Protein 2YWV (pdb70)

Sequence (474 aa):
MPTKQQLLYEGKAKKIYATDEPDVLWVEYKDSATAFNGEKKATIAGKGRLNNEISSLLFLKLREAGIANHFIEKLSPTEQLVRRVTIIPLEVVVRNVVAGSLAKRIGLEEGTPLEAPLVEFYYKNDDLGDPLLLEDHIFILKLASREEVAALKQAALAVNDVLRLHFAERNVRLIDFKLEFGRTADGAILLADEISPDTCRLWDAKTNEKLDKDVFRRDLGSLTDAYEVILQRLGGEMPTKQQLLYEGKAKKIYATDEPDVLWVEYKDSATAFNGEKKATIAGKGRLNNEISSLLFLKLREAGIANHFIEKLSPTEQLVRRVTIIPLEVVVRNVVAGSLAKRIGLEEGTPLEAPLVEFYYKNDDLGDPLLLEDHIFILKLASREEVAALKQAALAVNDVLRLHFAERNVRLIDFKLEFGRTADGAILLADEISPDTCRLWDAKTNEKLDKDVFRRDLGSLTDAYEVILQRLGGE

Organism: Geobacillus kaustophilus (strain HTA426) (NCBI:txid235909)

Structure (mmCIF, N/CA/C/O backbone):
data_2YWV
#
_entry.id   2YWV
#
_cell.length_a   49.890
_cell.length_b   56.397
_cell.length_c   56.410
_cell.angle_alpha   76.39
_cell.angle_beta   64.36
_cell.angle_gamma   64.35
#
_symmetry.space_group_name_H-M   'P 1'
#
loop_
_entity.id
_entity.type
_entity.pdbx_description
1 polymer 'Phosphoribosylaminoimidazole succinocarboxamide synthetase'
2 non-polymer 'SULFATE ION'
3 non-polymer 'MAGNESIUM ION'
4 non-polymer "ADENOSINE-5'-DIPHOSPHATE"
5 water water
#
loop_
_atom_site.group_PDB
_atom_site.id
_atom_site.type_symbol
_atom_site.label_atom_id
_atom_site.label_alt_id
_atom_site.label_comp_id
_atom_site.label_asym_id
_atom_site.label_entity_id
_atom_site.label_seq_id
_atom_site.pdbx_PDB_ins_code
_atom_site.Cartn_x
_atom_site.Cartn_y
_atom_site.Cartn_z
_atom_site.occupancy
_atom_site.B_iso_or_equiv
_atom_site.auth_seq_id
_atom_site.auth_comp_id
_atom_site.auth_asym_id
_atom_site.auth_atom_id
_atom_site.pdbx_PDB_model_num
ATOM 1 N N . MET A 1 3 ? 21.142 -7.762 -10.219 1.00 48.28 1 MET A N 1
ATOM 2 C CA . MET A 1 3 ? 22.578 -7.653 -9.987 1.00 47.77 1 MET A CA 1
ATOM 3 C C . MET A 1 3 ? 22.872 -6.727 -8.811 1.00 46.51 1 MET A C 1
ATOM 4 O O . MET A 1 3 ? 23.949 -6.956 -8.239 1.00 45.43 1 MET A O 1
ATOM 9 N N . PRO A 1 4 ? 22.161 -6.097 -7.881 1.00 45.37 2 PRO A N 1
ATOM 10 C CA . PRO A 1 4 ? 22.651 -5.948 -6.508 1.00 43.91 2 PRO A CA 1
ATOM 11 C C . PRO A 1 4 ? 22.606 -7.245 -5.700 1.00 41.40 2 PRO A C 1
ATOM 12 O O . PRO A 1 4 ? 21.910 -8.193 -6.058 1.00 42.02 2 PRO A O 1
ATOM 16 N N . THR A 1 5 ? 23.265 -6.686 -4.734 1.00 38.77 3 THR A N 1
ATOM 17 C CA . THR A 1 5 ? 23.315 -7.844 -3.851 1.00 36.18 3 THR A CA 1
ATOM 18 C C . THR A 1 5 ? 22.835 -7.397 -2.476 1.00 34.68 3 THR A C 1
ATOM 19 O O . THR A 1 5 ? 23.150 -6.293 -2.033 1.00 33.68 3 THR A O 1
ATOM 23 N N . LYS A 1 6 ? 22.073 -8.250 -1.800 1.00 33.41 4 LYS A N 1
ATOM 24 C CA . LYS A 1 6 ? 21.562 -7.901 -0.484 1.00 31.85 4 LYS A CA 1
ATOM 25 C C . LYS A 1 6 ? 22.702 -7.731 0.505 1.00 32.45 4 LYS A C 1
ATOM 26 O O . LYS A 1 6 ? 23.579 -8.592 0.618 1.00 31.80 4 LYS A O 1
ATOM 32 N N . GLN A 1 7 ? 22.690 -6.609 1.214 1.00 31.86 5 GLN A N 1
ATOM 33 C CA . GLN A 1 7 ? 23.714 -6.323 2.204 1.00 32.28 5 GLN A CA 1
ATOM 34 C C . GLN A 1 7 ? 23.110 -6.305 3.601 1.00 31.83 5 GLN A C 1
ATOM 35 O O . GLN A 1 7 ? 22.207 -7.086 3.895 1.00 32.44 5 GLN A O 1
ATOM 41 N N . GLN A 1 8 ? 23.597 -5.412 4.455 1.00 31.43 6 GLN A N 1
ATOM 42 C CA . GLN A 1 8 ? 23.117 -5.332 5.830 1.00 31.49 6 GLN A CA 1
ATOM 43 C C . GLN A 1 8 ? 21.700 -4.795 5.990 1.00 30.50 6 GLN A C 1
ATOM 44 O O . GLN A 1 8 ? 21.226 -3.986 5.190 1.00 30.51 6 GLN A O 1
ATOM 50 N N . LEU A 1 9 ? 21.033 -5.261 7.043 1.00 28.76 7 LEU A N 1
ATOM 51 C CA . LEU A 1 9 ? 19.678 -4.833 7.357 1.00 28.22 7 LEU A CA 1
ATOM 52 C C . LEU A 1 9 ? 19.737 -3.398 7.868 1.00 27.66 7 LEU A C 1
ATOM 53 O O . LEU A 1 9 ? 20.567 -3.067 8.714 1.00 27.89 7 LEU A O 1
ATOM 58 N N . LEU A 1 10 ? 18.854 -2.549 7.356 1.00 27.05 8 LEU A N 1
ATOM 59 C CA . LEU A 1 10 ? 18.824 -1.151 7.761 1.00 25.97 8 LEU A CA 1
ATOM 60 C C . LEU A 1 10 ? 17.637 -0.842 8.658 1.00 26.03 8 LEU A C 1
ATOM 61 O O . LEU A 1 10 ? 17.737 -0.034 9.578 1.00 24.66 8 LEU A O 1
ATOM 66 N N . TYR A 1 11 ? 16.514 -1.502 8.395 1.00 24.60 9 TYR A N 1
ATOM 67 C CA . TYR A 1 11 ? 15.305 -1.250 9.162 1.00 24.34 9 TYR A CA 1
ATOM 68 C C . TYR A 1 11 ? 14.292 -2.377 9.018 1.00 24.19 9 TYR A C 1
ATOM 69 O O . TYR A 1 11 ? 14.140 -2.954 7.943 1.00 23.99 9 TYR A O 1
ATOM 78 N N . GLU A 1 12 ? 13.601 -2.689 10.107 1.00 24.27 10 GLU A N 1
ATOM 79 C CA . GLU A 1 12 ? 12.571 -3.715 10.073 1.00 24.18 10 GLU A CA 1
ATOM 80 C C . GLU A 1 12 ? 11.280 -3.137 10.626 1.00 22.67 10 GLU A C 1
ATOM 81 O O . GLU A 1 12 ? 11.204 -2.762 11.800 1.00 22.79 10 GLU A O 1
ATOM 87 N N . GLY A 1 13 ? 10.268 -3.055 9.770 1.00 21.10 11 GLY A N 1
ATOM 88 C CA . GLY A 1 13 ? 8.992 -2.517 10.194 1.00 19.25 11 GLY A CA 1
ATOM 89 C C . GLY A 1 13 ? 8.005 -3.598 10.575 1.00 18.80 11 GLY A C 1
ATOM 90 O O . GLY A 1 13 ? 8.380 -4.748 10.805 1.00 19.20 11 GLY A O 1
ATOM 91 N N . LYS A 1 14 ? 6.732 -3.225 10.629 1.00 17.54 12 LYS A N 1
ATOM 92 C CA . LYS A 1 14 ? 5.671 -4.153 10.986 1.00 18.35 12 LYS A CA 1
ATOM 93 C C . LYS A 1 14 ? 5.414 -5.198 9.907 1.00 17.90 12 LYS A C 1
ATOM 94 O O . LYS A 1 14 ? 4.980 -6.312 10.208 1.00 17.31 12 LYS A O 1
ATOM 100 N N . ALA A 1 15 ? 5.688 -4.848 8.654 1.00 15.50 13 ALA A N 1
ATOM 101 C CA . ALA A 1 15 ? 5.425 -5.767 7.555 1.00 15.03 13 ALA A CA 1
ATOM 102 C C . ALA A 1 15 ? 6.588 -6.141 6.642 1.00 15.24 13 ALA A C 1
ATOM 103 O O . ALA A 1 15 ? 6.534 -7.177 5.980 1.00 14.52 13 ALA A O 1
ATOM 105 N N . LYS A 1 16 ? 7.627 -5.313 6.597 1.00 13.45 14 LYS A N 1
ATOM 106 C CA . LYS A 1 16 ? 8.764 -5.590 5.721 1.00 15.66 14 LYS A CA 1
ATOM 107 C C . LYS A 1 16 ? 10.117 -5.314 6.355 1.00 15.18 14 LYS A C 1
ATOM 108 O O . LYS A 1 16 ? 10.227 -4.590 7.341 1.00 15.72 14 LYS A O 1
ATOM 114 N N . LYS A 1 17 ? 11.149 -5.910 5.770 1.00 17.15 15 LYS A N 1
ATOM 115 C CA . LYS A 1 17 ? 12.516 -5.715 6.226 1.00 18.86 15 LYS A CA 1
ATOM 116 C C . LYS A 1 17 ? 13.224 -4.945 5.117 1.00 19.08 15 LYS A C 1
ATOM 117 O O . LYS A 1 17 ? 13.112 -5.294 3.937 1.00 19.22 15 LYS A O 1
ATOM 123 N N . ILE A 1 18 ? 13.933 -3.887 5.495 1.00 19.23 16 ILE A N 1
ATOM 124 C CA . ILE A 1 18 ? 14.641 -3.061 4.530 1.00 20.91 16 ILE A CA 1
ATOM 125 C C . ILE A 1 18 ? 16.146 -3.277 4.631 1.00 21.15 16 ILE A C 1
ATOM 126 O O . ILE A 1 18 ? 16.760 -2.969 5.655 1.00 21.84 16 ILE A O 1
ATOM 131 N N . TYR A 1 19 ? 16.724 -3.811 3.560 1.00 22.56 17 TYR A N 1
ATOM 132 C CA . TYR A 1 19 ? 18.157 -4.085 3.486 1.00 24.41 17 TYR A CA 1
ATOM 133 C C . TYR A 1 19 ? 18.838 -3.133 2.517 1.00 24.76 17 TYR A C 1
ATOM 134 O O . TYR A 1 19 ? 18.237 -2.682 1.546 1.00 24.13 17 TYR A O 1
ATOM 143 N N . ALA A 1 20 ? 20.101 -2.834 2.784 1.00 26.45 18 ALA A N 1
ATOM 144 C CA . ALA A 1 20 ? 20.869 -1.981 1.896 1.00 26.24 18 ALA A CA 1
ATOM 145 C C . ALA A 1 20 ? 21.448 -2.951 0.874 1.00 25.98 18 ALA A C 1
ATOM 146 O O . ALA A 1 20 ? 21.418 -4.164 1.085 1.00 26.39 18 ALA A O 1
ATOM 148 N N . THR A 1 21 ? 21.948 -2.430 -0.240 1.00 25.50 19 THR A N 1
ATOM 149 C CA . THR A 1 21 ? 22.550 -3.274 -1.263 1.00 25.63 19 THR A CA 1
ATOM 150 C C . THR A 1 21 ? 23.948 -2.735 -1.528 1.00 26.37 19 THR A C 1
ATOM 151 O O . THR A 1 21 ? 24.425 -1.867 -0.797 1.00 26.80 19 THR A O 1
ATOM 155 N N . ASP A 1 22 ? 24.601 -3.244 -2.567 1.00 29.48 20 ASP A N 1
ATOM 156 C CA . ASP A 1 22 ? 25.944 -2.787 -2.912 1.00 32.24 20 ASP A CA 1
ATOM 157 C C . ASP A 1 22 ? 25.861 -1.421 -3.584 1.00 32.76 20 ASP A C 1
ATOM 158 O O . ASP A 1 22 ? 26.870 -0.744 -3.757 1.00 33.05 20 ASP A O 1
ATOM 163 N N . GLU A 1 23 ? 24.649 -1.028 -3.965 1.00 33.00 21 GLU A N 1
ATOM 164 C CA . GLU A 1 23 ? 24.420 0.264 -4.597 1.00 33.87 21 GLU A CA 1
ATOM 165 C C . GLU A 1 23 ? 23.789 1.186 -3.556 1.00 33.76 21 GLU A C 1
ATOM 166 O O . GLU A 1 23 ? 22.723 0.893 -3.016 1.00 32.99 21 GLU A O 1
ATOM 172 N N . PRO A 1 24 ? 24.446 2.320 -3.264 1.00 32.71 22 PRO A N 1
ATOM 173 C CA . PRO A 1 24 ? 23.974 3.300 -2.280 1.00 31.87 22 PRO A CA 1
ATOM 174 C C . PRO A 1 24 ? 22.536 3.796 -2.427 1.00 30.27 22 PRO A C 1
ATOM 175 O O . PRO A 1 24 ? 21.843 3.997 -1.430 1.00 30.87 22 PRO A O 1
ATOM 179 N N . ASP A 1 25 ? 22.081 3.988 -3.657 1.00 28.43 23 ASP A N 1
ATOM 180 C CA . ASP A 1 25 ? 20.700 4.454 -3.736 1.00 27.81 23 ASP A CA 1
ATOM 181 C C . ASP A 1 25 ? 19.697 3.389 -4.157 1.00 24.92 23 ASP A C 1
ATOM 182 O O . ASP A 1 25 ? 18.601 3.682 -4.627 1.00 23.09 23 ASP A O 1
ATOM 187 N N . VAL A 1 26 ? 20.043 2.140 -3.865 1.00 22.88 24 VAL A N 1
ATOM 188 C CA . VAL A 1 26 ? 19.128 1.029 -4.108 1.00 21.50 24 VAL A CA 1
ATOM 189 C C . VAL A 1 26 ? 18.898 0.208 -2.845 1.00 21.54 24 VAL A C 1
ATOM 190 O O . VAL A 1 26 ? 19.848 -0.147 -2.149 1.00 21.62 24 VAL A O 1
ATOM 194 N N . LEU A 1 27 ? 17.633 -0.092 -2.553 1.00 19.92 25 LEU A N 1
ATOM 195 C CA . LEU A 1 27 ? 17.285 -0.874 -1.371 1.00 18.72 25 LEU A CA 1
ATOM 196 C C . LEU A 1 27 ? 16.672 -2.222 -1.731 1.00 18.64 25 LEU A C 1
ATOM 197 O O . LEU A 1 27 ? 16.084 -2.386 -2.803 1.00 19.49 25 LEU A O 1
ATOM 202 N N . TRP A 1 28 ? 16.821 -3.177 -0.818 1.00 18.80 26 TRP A N 1
ATOM 203 C CA . TRP A 1 28 ? 16.313 -4.541 -0.978 1.00 18.92 26 TRP A CA 1
ATOM 204 C C . TRP A 1 28 ? 15.166 -4.710 0.021 1.00 18.17 26 TRP A C 1
ATOM 205 O O . TRP A 1 28 ? 15.382 -4.685 1.232 1.00 19.42 26 TRP A O 1
ATOM 216 N N . VAL A 1 29 ? 13.948 -4.868 -0.491 1.00 17.08 27 VAL A N 1
ATOM 217 C CA . VAL A 1 29 ? 12.765 -5.013 0.357 1.00 15.81 27 VAL A CA 1
ATOM 218 C C . VAL A 1 29 ? 12.271 -6.452 0.463 1.00 15.65 27 VAL A C 1
ATOM 219 O O . VAL A 1 29 ? 12.017 -7.107 -0.545 1.00 15.60 27 VAL A O 1
ATOM 223 N N . GLU A 1 30 ? 12.122 -6.929 1.693 1.00 16.21 28 GLU A N 1
ATOM 224 C CA . GLU A 1 30 ? 11.639 -8.284 1.936 1.00 16.91 28 GLU A CA 1
ATOM 225 C C . GLU A 1 30 ? 10.296 -8.233 2.658 1.00 15.59 28 GLU A C 1
ATOM 226 O O . GLU A 1 30 ? 10.206 -7.703 3.764 1.00 16.63 28 GLU A O 1
ATOM 232 N N . TYR A 1 31 ? 9.255 -8.776 2.033 1.00 14.88 29 TYR A N 1
ATOM 233 C CA . TYR A 1 31 ? 7.936 -8.791 2.653 1.00 14.91 29 TYR A CA 1
ATOM 234 C C . TYR A 1 31 ? 7.798 -9.968 3.611 1.00 15.77 29 TYR A C 1
ATOM 235 O O . TYR A 1 31 ? 8.039 -11.116 3.236 1.00 16.28 29 TYR A O 1
ATOM 244 N N . LYS A 1 32 ? 7.396 -9.673 4.842 1.00 17.04 30 LYS A N 1
ATOM 245 C CA . LYS A 1 32 ? 7.232 -10.695 5.870 1.00 16.75 30 LYS A CA 1
ATOM 246 C C . LYS A 1 32 ? 5.836 -11.308 5.851 1.00 18.72 30 LYS A C 1
ATOM 247 O O . LYS A 1 32 ? 4.903 -10.739 5.281 1.00 17.07 30 LYS A O 1
ATOM 253 N N . ASP A 1 33 ? 5.699 -12.476 6.472 1.00 20.00 31 ASP A N 1
ATOM 254 C CA . ASP A 1 33 ? 4.405 -13.145 6.554 1.00 22.70 31 ASP A CA 1
ATOM 255 C C . ASP A 1 33 ? 3.790 -12.772 7.886 1.00 23.27 31 ASP A C 1
ATOM 256 O O . ASP A 1 33 ? 3.403 -13.634 8.674 1.00 24.94 31 ASP A O 1
ATOM 261 N N . SER A 1 34 ? 3.720 -11.470 8.132 1.00 24.21 32 SER A N 1
ATOM 262 C CA . SER A 1 34 ? 3.169 -10.947 9.370 1.00 24.89 32 SER A CA 1
ATOM 263 C C . SER A 1 34 ? 1.971 -10.073 9.040 1.00 23.66 32 SER A C 1
ATOM 264 O O . SER A 1 34 ? 1.935 -9.433 7.993 1.00 23.54 32 SER A O 1
ATOM 267 N N . ALA A 1 35 ? 0.984 -10.073 9.926 1.00 23.18 33 ALA A N 1
ATOM 268 C CA . ALA A 1 35 ? -0.200 -9.251 9.745 1.00 22.34 33 ALA A CA 1
ATOM 269 C C . ALA A 1 35 ? -0.421 -8.502 11.047 1.00 21.61 33 ALA A C 1
ATOM 270 O O . ALA A 1 35 ? -0.194 -9.046 12.129 1.00 20.45 33 ALA A O 1
ATOM 272 N N . THR A 1 36 ? -0.833 -7.243 10.944 1.00 21.73 34 THR A N 1
ATOM 273 C CA . THR A 1 36 ? -1.100 -6.437 12.126 1.00 21.93 34 THR A CA 1
ATOM 274 C C . THR A 1 36 ? -2.350 -5.613 11.859 1.00 22.12 34 THR A C 1
ATOM 275 O O . THR A 1 36 ? -2.690 -5.343 10.705 1.00 21.11 34 THR A O 1
ATOM 279 N N . ALA A 1 37 ? -3.030 -5.223 12.930 1.00 21.39 35 ALA A N 1
ATOM 280 C CA . ALA A 1 37 ? -4.239 -4.426 12.819 1.00 22.75 35 ALA A CA 1
ATOM 281 C C . ALA A 1 37 ? -4.504 -3.693 14.125 1.00 24.13 35 ALA A C 1
ATOM 282 O O . ALA A 1 37 ? -3.952 -4.045 15.173 1.00 23.63 35 ALA A O 1
ATOM 284 N N . PHE A 1 38 ? -5.343 -2.665 14.049 1.00 26.06 36 PHE A N 1
ATOM 285 C CA . PHE A 1 38 ? -5.718 -1.882 15.219 1.00 28.54 36 PHE A CA 1
ATOM 286 C C . PHE A 1 38 ? -4.504 -1.333 15.962 1.00 30.47 36 PHE A C 1
ATOM 287 O O . PHE A 1 38 ? -4.336 -1.556 17.163 1.00 30.34 36 PHE A O 1
ATOM 295 N N . ASN A 1 39 ? -3.661 -0.613 15.231 1.00 33.02 37 ASN A N 1
ATOM 296 C CA . ASN A 1 39 ? -2.460 -0.016 15.796 1.00 35.80 37 ASN A CA 1
ATOM 297 C C . ASN A 1 39 ? -1.577 -1.065 16.470 1.00 36.08 37 ASN A C 1
ATOM 298 O O . ASN A 1 39 ? -1.003 -0.816 17.530 1.00 36.68 37 ASN A O 1
ATOM 303 N N . GLY A 1 40 ? -1.483 -2.239 15.853 1.00 35.99 38 GLY A N 1
ATOM 304 C CA . GLY A 1 40 ? -0.652 -3.302 16.394 1.00 35.29 38 GLY A CA 1
ATOM 305 C C . GLY A 1 40 ? -1.259 -4.125 17.514 1.00 35.09 38 GLY A C 1
ATOM 306 O O . GLY A 1 40 ? -0.615 -5.033 18.036 1.00 36.30 38 GLY A O 1
ATOM 307 N N . GLU A 1 41 ? -2.494 -3.818 17.889 1.00 34.47 39 GLU A N 1
ATOM 308 C CA . GLU A 1 41 ? -3.159 -4.552 18.958 1.00 34.18 39 GLU A CA 1
ATOM 309 C C . GLU A 1 41 ? -3.472 -5.987 18.537 1.00 32.59 39 GLU A C 1
ATOM 310 O O . GLU A 1 41 ? -3.513 -6.892 19.370 1.00 32.69 39 GLU A O 1
ATOM 316 N N . LYS A 1 42 ? -3.687 -6.184 17.240 1.00 28.96 40 LYS A N 1
ATOM 317 C CA . LYS A 1 42 ? -3.991 -7.501 16.692 1.00 26.56 40 LYS A CA 1
ATOM 318 C C . LYS A 1 42 ? -2.874 -7.909 15.736 1.00 25.32 40 LYS A C 1
ATOM 319 O O . LYS A 1 42 ? -2.554 -7.185 14.792 1.00 23.51 40 LYS A O 1
ATOM 325 N N . LYS A 1 43 ? -2.271 -9.068 15.992 1.00 24.06 41 LYS A N 1
ATOM 326 C CA . LYS A 1 43 ? -1.176 -9.553 15.161 1.00 24.36 41 LYS A CA 1
ATOM 327 C C . LYS A 1 43 ? -1.234 -11.060 14.958 1.00 23.63 41 LYS A C 1
ATOM 328 O O . LYS A 1 43 ? -1.848 -11.784 15.742 1.00 23.84 41 LYS A O 1
ATOM 334 N N . ALA A 1 44 ? -0.578 -11.527 13.903 1.00 22.66 42 ALA A N 1
ATOM 335 C CA . ALA A 1 44 ? -0.535 -12.951 13.599 1.00 20.94 42 ALA A CA 1
ATOM 336 C C . ALA A 1 44 ? 0.415 -13.217 12.447 1.00 21.35 42 ALA A C 1
ATOM 337 O O . ALA A 1 44 ? 0.774 -12.311 11.700 1.00 21.80 42 ALA A O 1
ATOM 339 N N . THR A 1 45 ? 0.835 -14.467 12.319 1.00 20.28 43 THR A N 1
ATOM 340 C CA . THR A 1 45 ? 1.707 -14.853 11.228 1.00 19.03 43 THR A CA 1
ATOM 341 C C . THR A 1 45 ? 0.765 -15.421 10.173 1.00 18.02 43 THR A C 1
ATOM 342 O O . THR A 1 45 ? -0.088 -16.253 10.485 1.00 18.00 43 THR A O 1
ATOM 346 N N . ILE A 1 46 ? 0.892 -14.946 8.938 1.00 16.32 44 ILE A N 1
ATOM 347 C CA . ILE A 1 46 ? 0.048 -15.425 7.848 1.00 16.47 44 ILE A CA 1
ATOM 348 C C . ILE A 1 46 ? 0.962 -15.984 6.767 1.00 16.76 44 ILE A C 1
ATOM 349 O O . ILE A 1 46 ? 1.581 -15.230 6.013 1.00 15.28 44 ILE A O 1
ATOM 354 N N . ALA A 1 47 ? 1.052 -17.308 6.700 1.00 15.97 45 ALA A N 1
ATOM 355 C CA . ALA A 1 47 ? 1.907 -17.961 5.716 1.00 16.55 45 ALA A CA 1
ATOM 356 C C . ALA A 1 47 ? 1.524 -17.599 4.288 1.00 15.31 45 ALA A C 1
ATOM 357 O O . ALA A 1 47 ? 0.363 -17.716 3.899 1.00 15.88 45 ALA A O 1
ATOM 359 N N . GLY A 1 48 ? 2.507 -17.158 3.508 1.00 15.28 46 GLY A N 1
ATOM 360 C CA . GLY A 1 48 ? 2.242 -16.806 2.125 1.00 14.32 46 GLY A CA 1
ATOM 361 C C . GLY A 1 48 ? 1.799 -15.371 1.898 1.00 15.03 46 GLY A C 1
ATOM 362 O O . GLY A 1 48 ? 1.683 -14.939 0.752 1.00 15.28 46 GLY A O 1
ATOM 363 N N . LYS A 1 49 ? 1.563 -14.625 2.974 1.00 14.50 47 LYS A N 1
ATOM 364 C CA . LYS A 1 49 ? 1.125 -13.234 2.844 1.00 15.67 47 LYS A CA 1
ATOM 365 C C . LYS A 1 49 ? 2.193 -12.344 2.222 1.00 16.58 47 LYS A C 1
ATOM 366 O O . LYS A 1 49 ? 1.889 -11.511 1.370 1.00 15.92 47 LYS A O 1
ATOM 372 N N . GLY A 1 50 ? 3.439 -12.524 2.652 1.00 15.75 48 GLY A N 1
ATOM 373 C CA . GLY A 1 50 ? 4.534 -11.719 2.135 1.00 16.27 48 GLY A CA 1
ATOM 374 C C . GLY A 1 50 ? 4.681 -11.825 0.631 1.00 15.94 48 GLY A C 1
ATOM 375 O O . GLY A 1 50 ? 4.910 -10.827 -0.058 1.00 14.36 48 GLY A O 1
ATOM 376 N N . ARG A 1 51 ? 4.555 -13.045 0.120 1.00 14.99 49 ARG A N 1
ATOM 377 C CA . ARG A 1 51 ? 4.658 -13.285 -1.313 1.00 15.78 49 ARG A CA 1
ATOM 378 C C . ARG A 1 51 ? 3.529 -12.568 -2.039 1.00 14.96 49 ARG A C 1
ATOM 379 O O . ARG A 1 51 ? 3.756 -11.837 -3.002 1.00 15.19 49 ARG A O 1
ATOM 387 N N . LEU A 1 52 ? 2.305 -12.783 -1.571 1.00 14.26 50 LEU A N 1
ATOM 388 C CA . LEU A 1 52 ? 1.154 -12.157 -2.198 1.00 13.45 50 LEU A CA 1
ATOM 389 C C . LEU A 1 52 ? 1.302 -10.638 -2.267 1.00 12.95 50 LEU A C 1
ATOM 390 O O . LEU A 1 52 ? 1.082 -10.046 -3.319 1.00 12.57 50 LEU A O 1
ATOM 395 N N . ASN A 1 53 ? 1.696 -10.006 -1.164 1.00 12.45 51 ASN A N 1
ATOM 396 C CA . ASN A 1 53 ? 1.849 -8.553 -1.177 1.00 12.32 51 ASN A CA 1
ATOM 397 C C . ASN A 1 53 ? 3.023 -8.080 -2.026 1.00 13.32 51 ASN A C 1
ATOM 398 O O . ASN A 1 53 ? 2.928 -7.051 -2.692 1.00 12.30 51 ASN A O 1
ATOM 403 N N . ASN A 1 54 ? 4.128 -8.818 -2.010 1.00 11.99 52 ASN A N 1
ATOM 404 C CA . ASN A 1 54 ? 5.276 -8.432 -2.824 1.00 13.28 52 ASN A CA 1
ATOM 405 C C . ASN A 1 54 ? 4.907 -8.503 -4.303 1.00 13.72 52 ASN A C 1
ATOM 406 O O . ASN A 1 54 ? 5.221 -7.598 -5.084 1.00 14.86 52 ASN A O 1
ATOM 411 N N . GLU A 1 55 ? 4.239 -9.585 -4.686 1.00 14.33 53 GLU A N 1
ATOM 412 C CA . GLU A 1 55 ? 3.844 -9.777 -6.072 1.00 14.67 53 GLU A CA 1
ATOM 413 C C . GLU A 1 55 ? 2.795 -8.770 -6.517 1.00 13.80 53 GLU A C 1
ATOM 414 O O . GLU A 1 55 ? 2.875 -8.237 -7.621 1.00 12.86 53 GLU A O 1
ATOM 420 N N . ILE A 1 56 ? 1.809 -8.511 -5.665 1.00 12.97 54 ILE A N 1
ATOM 421 C CA . ILE A 1 56 ? 0.766 -7.551 -6.017 1.00 12.78 54 ILE A CA 1
ATOM 422 C C . ILE A 1 56 ? 1.361 -6.148 -6.103 1.00 13.24 54 ILE A C 1
ATOM 423 O O . ILE A 1 56 ? 1.093 -5.398 -7.056 1.00 11.33 54 ILE A O 1
ATOM 428 N N . SER A 1 57 ? 2.185 -5.798 -5.121 1.00 13.27 55 SER A N 1
ATOM 429 C CA . SER A 1 57 ? 2.826 -4.490 -5.109 1.00 14.95 55 SER A CA 1
ATOM 430 C C . SER A 1 57 ? 3.643 -4.318 -6.395 1.00 14.31 55 SER A C 1
ATOM 431 O O . SER A 1 57 ? 3.609 -3.256 -7.028 1.00 12.57 55 SER A O 1
ATOM 434 N N . SER A 1 58 ? 4.372 -5.364 -6.784 1.00 12.31 56 SER A N 1
ATOM 435 C CA . SER A 1 58 ? 5.175 -5.315 -8.007 1.00 12.08 56 SER A CA 1
ATOM 436 C C . SER A 1 58 ? 4.293 -5.004 -9.210 1.00 13.38 56 SER A C 1
ATOM 437 O O . SER A 1 58 ? 4.596 -4.114 -10.004 1.00 14.11 56 SER A O 1
ATOM 440 N N . LEU A 1 59 ? 3.199 -5.746 -9.338 1.00 14.29 57 LEU A N 1
ATOM 441 C CA . LEU A 1 59 ? 2.275 -5.557 -10.447 1.00 13.87 57 LEU A CA 1
ATOM 442 C C . LEU A 1 59 ? 1.701 -4.144 -10.508 1.00 15.02 57 LEU A C 1
ATOM 443 O O . LEU A 1 59 ? 1.649 -3.533 -11.579 1.00 13.54 57 LEU A O 1
ATOM 448 N N . LEU A 1 60 ? 1.271 -3.629 -9.360 1.00 14.69 58 LEU A N 1
ATOM 449 C CA . LEU A 1 60 ? 0.679 -2.300 -9.322 1.00 13.33 58 LEU A CA 1
ATOM 450 C C . LEU A 1 60 ? 1.695 -1.196 -9.601 1.00 13.64 58 LEU A C 1
ATOM 451 O O . LEU A 1 60 ? 1.371 -0.222 -10.279 1.00 12.59 58 LEU A O 1
ATOM 456 N N . PHE A 1 61 ? 2.922 -1.339 -9.106 1.00 11.60 59 PHE A N 1
ATOM 457 C CA . PHE A 1 61 ? 3.938 -0.324 -9.380 1.00 13.43 59 PHE A CA 1
ATOM 458 C C . PHE A 1 61 ? 4.324 -0.360 -10.859 1.00 14.54 59 PHE A C 1
ATOM 459 O O . PHE A 1 61 ? 4.614 0.679 -11.460 1.00 15.54 59 PHE A O 1
ATOM 467 N N . LEU A 1 62 ? 4.323 -1.552 -11.450 1.00 14.57 60 LEU A N 1
ATOM 468 C CA . LEU A 1 62 ? 4.663 -1.678 -12.865 1.00 14.61 60 LEU A CA 1
ATOM 469 C C . LEU A 1 62 ? 3.558 -1.062 -13.716 1.00 14.89 60 LEU A C 1
ATOM 470 O O . LEU A 1 62 ? 3.827 -0.458 -14.757 1.00 15.58 60 LEU A O 1
ATOM 475 N N . LYS A 1 63 ? 2.313 -1.201 -13.271 1.00 14.08 61 LYS A N 1
ATOM 476 C CA . LYS A 1 63 ? 1.200 -0.607 -13.998 1.00 14.61 61 LYS A CA 1
ATOM 477 C C . LYS A 1 63 ? 1.324 0.911 -13.884 1.00 15.84 61 LYS A C 1
ATOM 478 O O . LYS A 1 63 ? 1.085 1.640 -14.851 1.00 16.61 61 LYS A O 1
ATOM 484 N N . LEU A 1 64 ? 1.710 1.392 -12.705 1.00 14.61 62 LEU A N 1
ATOM 485 C CA . LEU A 1 64 ? 1.862 2.830 -12.520 1.00 16.27 62 LEU A CA 1
ATOM 486 C C . LEU A 1 64 ? 2.983 3.349 -13.412 1.00 17.72 62 LEU A C 1
ATOM 487 O O . LEU A 1 64 ? 2.849 4.406 -14.032 1.00 16.74 62 LEU A O 1
ATOM 492 N N . ARG A 1 65 ? 4.078 2.598 -13.490 1.00 18.39 63 ARG A N 1
ATOM 493 C CA . ARG A 1 65 ? 5.204 2.995 -14.333 1.00 19.98 63 ARG A CA 1
ATOM 494 C C . ARG A 1 65 ? 4.760 3.104 -15.785 1.00 21.17 63 ARG A C 1
ATOM 495 O O . ARG A 1 65 ? 5.096 4.067 -16.471 1.00 21.35 63 ARG A O 1
ATOM 503 N N . GLU A 1 66 ? 4.008 2.111 -16.249 1.00 21.44 64 GLU A N 1
ATOM 504 C CA . GLU A 1 66 ? 3.521 2.099 -17.623 1.00 23.79 64 GLU A CA 1
ATOM 505 C C . GLU A 1 66 ? 2.594 3.281 -17.868 1.00 23.37 64 GLU A C 1
ATOM 506 O O . GLU A 1 66 ? 2.552 3.826 -18.971 1.00 23.14 64 GLU A O 1
ATOM 512 N N . ALA A 1 67 ? 1.857 3.672 -16.831 1.00 22.37 65 ALA A N 1
ATOM 513 C CA . ALA A 1 67 ? 0.921 4.787 -16.919 1.00 21.93 65 ALA A CA 1
ATOM 514 C C . ALA A 1 67 ? 1.613 6.145 -16.796 1.00 22.45 65 ALA A C 1
ATOM 515 O O . ALA A 1 67 ? 0.972 7.190 -16.932 1.00 24.05 65 ALA A O 1
ATOM 517 N N . GLY A 1 68 ? 2.915 6.132 -16.531 1.00 21.68 66 GLY A N 1
ATOM 518 C CA . GLY A 1 68 ? 3.656 7.376 -16.416 1.00 22.05 66 GLY A CA 1
ATOM 519 C C . GLY A 1 68 ? 3.704 7.992 -15.030 1.00 21.75 66 GLY A C 1
ATOM 520 O O . GLY A 1 68 ? 3.988 9.182 -14.891 1.00 22.47 66 GLY A O 1
ATOM 521 N N . ILE A 1 69 ? 3.432 7.190 -14.005 1.00 20.60 67 ILE A N 1
ATOM 522 C CA . ILE A 1 69 ? 3.455 7.667 -12.624 1.00 20.31 67 ILE A CA 1
ATOM 523 C C . ILE A 1 69 ? 4.784 7.295 -11.970 1.00 19.70 67 ILE A C 1
ATOM 524 O O . ILE A 1 69 ? 5.077 6.116 -11.781 1.00 19.53 67 ILE A O 1
ATOM 529 N N . ALA A 1 70 ? 5.575 8.304 -11.617 1.00 18.25 68 ALA A N 1
ATOM 530 C CA . ALA A 1 70 ? 6.879 8.089 -10.996 1.00 18.18 68 ALA A CA 1
ATOM 531 C C . ALA A 1 70 ? 6.800 7.323 -9.676 1.00 17.01 68 ALA A C 1
ATOM 532 O O . ALA A 1 70 ? 5.994 7.651 -8.804 1.00 16.33 68 ALA A O 1
ATOM 534 N N . ASN A 1 71 ? 7.631 6.295 -9.534 1.00 14.80 69 ASN A N 1
ATOM 535 C CA . ASN A 1 71 ? 7.655 5.523 -8.299 1.00 14.21 69 ASN A CA 1
ATOM 536 C C . ASN A 1 71 ? 9.011 4.859 -8.091 1.00 14.73 69 ASN A C 1
ATOM 537 O O . ASN A 1 71 ? 9.833 4.793 -9.009 1.00 15.52 69 ASN A O 1
ATOM 542 N N . HIS A 1 72 ? 9.244 4.372 -6.879 1.00 14.42 70 HIS A N 1
ATOM 543 C CA . HIS A 1 72 ? 10.526 3.772 -6.516 1.00 14.43 70 HIS A CA 1
ATOM 544 C C . HIS A 1 72 ? 10.792 2.334 -6.955 1.00 14.57 70 HIS A C 1
ATOM 545 O O . HIS A 1 72 ? 11.915 1.848 -6.819 1.00 14.87 70 HIS A O 1
ATOM 552 N N . PHE A 1 73 ? 9.782 1.655 -7.481 1.00 15.27 71 PHE A N 1
ATOM 553 C CA . PHE A 1 73 ? 9.951 0.256 -7.871 1.00 14.97 71 PHE A CA 1
ATOM 554 C C . PHE A 1 73 ? 10.928 0.042 -9.021 1.00 14.95 71 PHE A C 1
ATOM 555 O O . PHE A 1 73 ? 10.784 0.642 -10.078 1.00 15.07 71 PHE A O 1
ATOM 563 N N . ILE A 1 74 ? 11.925 -0.813 -8.806 1.00 15.50 72 ILE A N 1
ATOM 564 C CA . ILE A 1 74 ? 12.904 -1.111 -9.850 1.00 16.52 72 ILE A CA 1
ATOM 565 C C . ILE A 1 74 ? 12.590 -2.457 -10.502 1.00 16.93 72 ILE A C 1
ATOM 566 O O . ILE A 1 74 ? 12.357 -2.526 -11.709 1.00 18.57 72 ILE A O 1
ATOM 571 N N . GLU A 1 75 ? 12.585 -3.522 -9.704 1.00 17.15 73 GLU A N 1
ATOM 572 C CA . GLU A 1 75 ? 12.288 -4.855 -10.224 1.00 18.78 73 GLU A CA 1
ATOM 573 C C . GLU A 1 75 ? 12.032 -5.862 -9.102 1.00 17.72 73 GLU A C 1
ATOM 574 O O . GLU A 1 75 ? 12.513 -5.690 -7.979 1.00 16.29 73 GLU A O 1
ATOM 580 N N . LYS A 1 76 ? 11.270 -6.908 -9.413 1.00 18.26 74 LYS A N 1
ATOM 581 C CA . LYS A 1 76 ? 10.974 -7.957 -8.440 1.00 18.80 74 LYS A CA 1
ATOM 582 C C . LYS A 1 76 ? 12.195 -8.871 -8.390 1.00 19.46 74 LYS A C 1
ATOM 583 O O . LYS A 1 76 ? 12.778 -9.177 -9.428 1.00 20.14 74 LYS A O 1
ATOM 589 N N . LEU A 1 77 ? 12.571 -9.309 -7.193 1.00 18.84 75 LEU A N 1
ATOM 590 C CA . LEU A 1 77 ? 13.747 -10.162 -7.017 1.00 20.11 75 LEU A CA 1
ATOM 591 C C . LEU A 1 77 ? 13.420 -11.625 -6.769 1.00 21.09 75 LEU A C 1
ATOM 592 O O . LEU A 1 77 ? 14.127 -12.518 -7.238 1.00 21.42 75 LEU A O 1
ATOM 597 N N . SER A 1 78 ? 12.358 -11.862 -6.009 1.00 20.18 76 SER A N 1
ATOM 598 C CA . SER A 1 78 ? 11.929 -13.214 -5.666 1.00 20.91 76 SER A CA 1
ATOM 599 C C . SER A 1 78 ? 10.441 -13.144 -5.359 1.00 20.77 76 SER A C 1
ATOM 600 O O . SER A 1 78 ? 9.828 -12.086 -5.494 1.00 19.06 76 SER A O 1
ATOM 603 N N . PRO A 1 79 ? 9.838 -14.262 -4.936 1.00 21.26 77 PRO A N 1
ATOM 604 C CA . PRO A 1 79 ? 8.408 -14.159 -4.646 1.00 20.83 77 PRO A CA 1
ATOM 605 C C . PRO A 1 79 ? 8.089 -13.214 -3.488 1.00 19.63 77 PRO A C 1
ATOM 606 O O . PRO A 1 79 ? 6.982 -12.688 -3.412 1.00 18.82 77 PRO A O 1
ATOM 610 N N . THR A 1 80 ? 9.059 -12.989 -2.603 1.00 18.52 78 THR A N 1
ATOM 611 C CA . THR A 1 80 ? 8.854 -12.115 -1.443 1.00 17.71 78 THR A CA 1
ATOM 612 C C . THR A 1 80 ? 9.714 -10.854 -1.415 1.00 16.99 78 THR A C 1
ATOM 613 O O . THR A 1 80 ? 9.530 -9.995 -0.551 1.00 17.54 78 THR A O 1
ATOM 617 N N . GLU A 1 81 ? 10.646 -10.731 -2.351 1.00 16.69 79 GLU A N 1
ATOM 618 C CA . GLU A 1 81 ? 11.538 -9.584 -2.348 1.00 15.87 79 GLU A CA 1
ATOM 619 C C . GLU A 1 81 ? 11.505 -8.754 -3.625 1.00 15.36 79 GLU A C 1
ATOM 620 O O . GLU A 1 81 ? 11.150 -9.245 -4.698 1.00 17.28 79 GLU A O 1
ATOM 626 N N . GLN A 1 82 ? 11.874 -7.484 -3.491 1.00 15.68 80 GLN A N 1
ATOM 627 C CA . GLN A 1 82 ? 11.913 -6.567 -4.621 1.00 13.97 80 GLN A CA 1
ATOM 628 C C . GLN A 1 82 ? 12.946 -5.475 -4.379 1.00 14.79 80 GLN A C 1
ATOM 629 O O . GLN A 1 82 ? 13.293 -5.166 -3.236 1.00 16.52 80 GLN A O 1
ATOM 635 N N . LEU A 1 83 ? 13.443 -4.908 -5.473 1.00 16.16 81 LEU A N 1
ATOM 636 C CA . LEU A 1 83 ? 14.452 -3.861 -5.444 1.00 15.46 81 LEU A CA 1
ATOM 637 C C . LEU A 1 83 ? 13.783 -2.506 -5.698 1.00 14.10 81 LEU A C 1
ATOM 638 O O . LEU A 1 83 ? 12.982 -2.371 -6.622 1.00 14.31 81 LEU A O 1
ATOM 643 N N . VAL A 1 84 ? 14.121 -1.506 -4.888 1.00 14.06 82 VAL A N 1
ATOM 644 C CA . VAL A 1 84 ? 13.533 -0.176 -5.045 1.00 15.06 82 VAL A CA 1
ATOM 645 C C . VAL A 1 84 ? 14.553 0.948 -4.893 1.00 15.85 82 VAL A C 1
ATOM 646 O O . VAL A 1 84 ? 15.633 0.756 -4.335 1.00 15.95 82 VAL A O 1
ATOM 650 N N . ARG A 1 85 ? 14.187 2.123 -5.398 1.00 17.11 83 ARG A N 1
ATOM 651 C CA . ARG A 1 85 ? 15.025 3.312 -5.309 1.00 17.53 83 ARG A CA 1
ATOM 652 C C . ARG A 1 85 ? 14.962 3.847 -3.882 1.00 17.34 83 ARG A C 1
ATOM 653 O O . ARG A 1 85 ? 13.881 4.008 -3.311 1.00 15.57 83 ARG A O 1
ATOM 661 N N . ARG A 1 86 ? 16.123 4.136 -3.311 1.00 16.29 84 ARG A N 1
ATOM 662 C CA . ARG A 1 86 ? 16.190 4.652 -1.955 1.00 17.80 84 ARG A CA 1
ATOM 663 C C . ARG A 1 86 ? 15.785 6.121 -1.899 1.00 17.94 84 ARG A C 1
ATOM 664 O O . ARG A 1 86 ? 16.248 6.935 -2.700 1.00 17.38 84 ARG A O 1
ATOM 672 N N . VAL A 1 87 ? 14.898 6.452 -0.968 1.00 18.01 85 VAL A N 1
ATOM 673 C CA . VAL A 1 87 ? 14.461 7.832 -0.777 1.00 18.18 85 VAL A CA 1
ATOM 674 C C . VAL A 1 87 ? 14.348 8.066 0.721 1.00 18.06 85 VAL A C 1
ATOM 675 O O . VAL A 1 87 ? 14.437 7.123 1.511 1.00 17.59 85 VAL A O 1
ATOM 679 N N . THR A 1 88 ? 14.188 9.325 1.115 1.00 16.35 86 THR A N 1
ATOM 680 C CA . THR A 1 88 ? 14.012 9.654 2.521 1.00 17.53 86 THR A CA 1
ATOM 681 C C . THR A 1 88 ? 12.521 9.946 2.637 1.00 16.93 86 THR A C 1
ATOM 682 O O . THR A 1 88 ? 12.026 10.965 2.155 1.00 15.50 86 THR A O 1
ATOM 686 N N . ILE A 1 89 ? 11.812 9.014 3.258 1.00 15.76 87 ILE A N 1
ATOM 687 C CA . ILE A 1 89 ? 10.368 9.097 3.406 1.00 15.12 87 ILE A CA 1
ATOM 688 C C . ILE A 1 89 ? 9.853 10.335 4.117 1.00 15.89 87 ILE A C 1
ATOM 689 O O . ILE A 1 89 ? 10.380 10.736 5.153 1.00 14.32 87 ILE A O 1
ATOM 694 N N . ILE A 1 90 ? 8.830 10.951 3.532 1.00 15.63 88 ILE A N 1
ATOM 695 C CA . ILE A 1 90 ? 8.187 12.103 4.144 1.00 15.18 88 ILE A CA 1
ATOM 696 C C . ILE A 1 90 ? 7.217 11.385 5.078 1.00 15.45 88 ILE A C 1
ATOM 697 O O . ILE A 1 90 ? 6.420 10.559 4.633 1.00 14.45 88 ILE A O 1
ATOM 702 N N . PRO A 1 91 ? 7.285 11.677 6.384 1.00 15.79 89 PRO A N 1
ATOM 703 C CA . PRO A 1 91 ? 6.427 11.047 7.395 1.00 16.45 89 PRO A CA 1
ATOM 704 C C . PRO A 1 91 ? 4.935 11.335 7.331 1.00 16.06 89 PRO A C 1
ATOM 705 O O . PRO A 1 91 ? 4.333 11.785 8.310 1.00 15.38 89 PRO A O 1
ATOM 709 N N . LEU A 1 92 ? 4.343 11.051 6.179 1.00 15.11 90 LEU A N 1
ATOM 710 C CA . LEU A 1 92 ? 2.919 11.259 5.972 1.00 13.90 90 LEU A CA 1
ATOM 711 C C . LEU A 1 92 ? 2.296 10.064 5.273 1.00 14.72 90 LEU A C 1
ATOM 712 O O . LEU A 1 92 ? 2.885 9.496 4.349 1.00 13.59 90 LEU A O 1
ATOM 717 N N . GLU A 1 93 ? 1.113 9.673 5.731 1.00 13.75 91 GLU A N 1
ATOM 718 C CA . GLU A 1 93 ? 0.372 8.594 5.095 1.00 15.26 91 GLU A CA 1
ATOM 719 C C . GLU A 1 93 ? -0.646 9.374 4.277 1.00 15.15 91 GLU A C 1
ATOM 720 O O . GLU A 1 93 ? -1.509 10.056 4.843 1.00 13.78 91 GLU A O 1
ATOM 726 N N . VAL A 1 94 ? -0.524 9.307 2.955 1.00 12.19 92 VAL A N 1
ATOM 727 C CA . VAL A 1 94 ? -1.431 10.036 2.072 1.00 13.11 92 VAL A CA 1
ATOM 728 C C . VAL A 1 94 ? -2.546 9.093 1.647 1.00 12.61 92 VAL A C 1
ATOM 729 O O . VAL A 1 94 ? -2.332 8.152 0.877 1.00 12.89 92 VAL A O 1
ATOM 733 N N . VAL A 1 95 ? -3.745 9.357 2.162 1.00 12.36 93 VAL A N 1
ATOM 734 C CA . VAL A 1 95 ? -4.899 8.513 1.894 1.00 14.04 93 VAL A CA 1
ATOM 735 C C . VAL A 1 95 ? -5.886 9.094 0.899 1.00 13.94 93 VAL A C 1
ATOM 736 O O . VAL A 1 95 ? -6.201 10.279 0.942 1.00 15.35 93 VAL A O 1
ATOM 740 N N . VAL A 1 96 ? -6.360 8.243 -0.001 1.00 13.19 94 VAL A N 1
ATOM 741 C CA . VAL A 1 96 ? -7.345 8.633 -1.000 1.00 13.41 94 VAL A CA 1
ATOM 742 C C . VAL A 1 96 ? -8.567 7.750 -0.772 1.00 14.32 94 VAL A C 1
ATOM 743 O O . VAL A 1 96 ? -8.443 6.530 -0.707 1.00 13.27 94 VAL A O 1
ATOM 747 N N . ARG A 1 97 ? -9.741 8.358 -0.628 1.00 14.03 95 ARG A N 1
ATOM 748 C CA . ARG A 1 97 ? -10.964 7.585 -0.419 1.00 14.29 95 ARG A CA 1
ATOM 749 C C . ARG A 1 97 ? -11.968 7.887 -1.523 1.00 15.45 95 ARG A C 1
ATOM 750 O O . ARG A 1 97 ? -12.261 9.047 -1.802 1.00 15.15 95 ARG A O 1
ATOM 758 N N . ASN A 1 98 ? -12.487 6.842 -2.158 1.00 14.38 96 ASN A N 1
ATOM 759 C CA . ASN A 1 98 ? -13.466 7.018 -3.226 1.00 14.63 96 ASN A CA 1
ATOM 760 C C . ASN A 1 98 ? -14.853 6.756 -2.668 1.00 15.69 96 ASN A C 1
ATOM 761 O O . ASN A 1 98 ? -15.851 7.237 -3.204 1.00 15.70 96 ASN A O 1
ATOM 766 N N . VAL A 1 99 ? -14.890 5.996 -1.577 1.00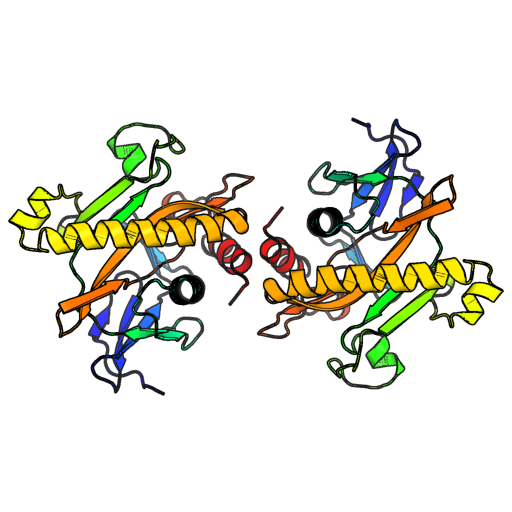 16.63 97 VAL A N 1
ATOM 767 C CA . VAL A 1 99 ? -16.121 5.616 -0.892 1.00 18.02 97 VAL A CA 1
ATOM 768 C C . VAL A 1 99 ? -15.884 5.678 0.615 1.00 18.51 97 VAL A C 1
ATOM 769 O O . VAL A 1 99 ? -14.766 5.462 1.080 1.00 18.77 97 VAL A O 1
ATOM 773 N N . VAL A 1 100 ? -16.929 5.978 1.379 1.00 18.28 98 VAL A N 1
ATOM 774 C CA . VAL A 1 100 ? -16.797 6.052 2.828 1.00 18.97 98 VAL A CA 1
ATOM 775 C C . VAL A 1 100 ? -16.734 4.648 3.423 1.00 17.70 98 VAL A C 1
ATOM 776 O O . VAL A 1 100 ? -17.643 3.848 3.234 1.00 19.23 98 VAL A O 1
ATOM 780 N N . ALA A 1 101 ? -15.658 4.358 4.148 1.00 17.01 99 ALA A N 1
ATOM 781 C CA . ALA A 1 101 ? -15.490 3.049 4.765 1.00 16.56 99 ALA A CA 1
ATOM 782 C C . ALA A 1 101 ? -14.421 3.064 5.858 1.00 15.66 99 ALA A C 1
ATOM 783 O O . ALA A 1 101 ? -13.799 4.093 6.121 1.00 16.06 99 ALA A O 1
ATOM 785 N N . GLY A 1 102 ? -14.232 1.919 6.507 1.00 16.35 100 GLY A N 1
ATOM 786 C CA . GLY A 1 102 ? -13.228 1.796 7.552 1.00 16.83 100 GLY A CA 1
ATOM 787 C C . GLY A 1 102 ? -13.205 2.883 8.615 1.00 19.05 100 GLY A C 1
ATOM 788 O O . GLY A 1 102 ? -14.231 3.193 9.223 1.00 18.59 100 GLY A O 1
ATOM 789 N N . SER A 1 103 ? -12.023 3.454 8.842 1.00 19.76 101 SER A N 1
ATOM 790 C CA . SER A 1 103 ? -11.839 4.508 9.842 1.00 22.28 101 SER A CA 1
ATOM 791 C C . SER A 1 103 ? -12.657 5.764 9.582 1.00 21.92 101 SER A C 1
ATOM 792 O O . SER A 1 103 ? -13.089 6.430 10.525 1.00 22.20 101 SER A O 1
ATOM 795 N N . LEU A 1 104 ? -12.852 6.116 8.316 1.00 20.78 102 LEU A N 1
ATOM 796 C CA . LEU A 1 104 ? -13.641 7.306 8.022 1.00 21.46 102 LEU A CA 1
ATOM 797 C C . LEU A 1 104 ? -15.094 7.052 8.405 1.00 22.03 102 LEU A C 1
ATOM 798 O O . LEU A 1 104 ? -15.749 7.918 8.986 1.00 20.57 102 LEU A O 1
ATOM 803 N N . ALA A 1 105 ? -15.599 5.864 8.083 1.00 20.97 103 ALA A N 1
ATOM 804 C CA . ALA A 1 105 ? -16.980 5.529 8.421 1.00 21.63 103 ALA A CA 1
ATOM 805 C C . ALA A 1 105 ? -17.171 5.639 9.932 1.00 22.98 103 ALA A C 1
ATOM 806 O O . ALA A 1 105 ? -18.207 6.107 10.407 1.00 22.17 103 ALA A O 1
ATOM 808 N N . LYS A 1 106 ? -16.161 5.220 10.687 1.00 25.43 104 LYS A N 1
ATOM 809 C CA . LYS A 1 106 ? -16.239 5.279 12.141 1.00 27.57 104 LYS A CA 1
ATOM 810 C C . LYS A 1 106 ? -16.130 6.711 12.662 1.00 28.36 104 LYS A C 1
ATOM 811 O O . LYS A 1 106 ? -16.818 7.081 13.615 1.00 27.93 104 LYS A O 1
ATOM 817 N N . ARG A 1 107 ? -15.279 7.518 12.031 1.00 27.53 105 ARG A N 1
ATOM 818 C CA . ARG A 1 107 ? -15.094 8.908 12.448 1.00 26.84 105 ARG A CA 1
ATOM 819 C C . ARG A 1 107 ? -16.347 9.773 12.315 1.00 26.72 105 ARG A C 1
ATOM 820 O O . ARG A 1 107 ? -16.636 10.592 13.188 1.00 27.09 105 ARG A O 1
ATOM 828 N N . ILE A 1 108 ? -17.086 9.600 11.225 1.00 25.08 106 ILE A N 1
ATOM 829 C CA . ILE A 1 108 ? -18.274 10.412 10.999 1.00 24.49 106 ILE A CA 1
ATOM 830 C C . ILE A 1 108 ? -19.601 9.705 11.260 1.00 24.43 106 ILE A C 1
ATOM 831 O O . ILE A 1 108 ? -20.667 10.285 11.049 1.00 23.47 106 ILE A O 1
ATOM 836 N N . GLY A 1 109 ? -19.532 8.459 11.717 1.00 24.24 107 GLY A N 1
ATOM 837 C CA . GLY A 1 109 ? -20.737 7.706 12.021 1.00 25.30 107 GLY A CA 1
ATOM 838 C C . GLY A 1 109 ? -21.647 7.381 10.852 1.00 25.09 107 GLY A C 1
ATOM 839 O O . GLY A 1 109 ? -22.870 7.351 11.000 1.00 25.48 107 GLY A O 1
ATOM 840 N N . LEU A 1 110 ? -21.061 7.139 9.686 1.00 24.13 108 LEU A N 1
ATOM 841 C CA . LEU A 1 110 ? -21.838 6.797 8.501 1.00 23.72 108 LEU A CA 1
ATOM 842 C C . LEU A 1 110 ? -21.565 5.348 8.126 1.00 23.13 108 LEU A C 1
ATOM 843 O O . LEU A 1 110 ? -20.493 4.822 8.413 1.00 22.41 108 LEU A O 1
ATOM 848 N N . GLU A 1 111 ? -22.542 4.705 7.494 1.00 23.98 109 GLU A N 1
ATOM 849 C CA . GLU A 1 111 ? -22.399 3.312 7.088 1.00 25.02 109 GLU A CA 1
ATOM 850 C C . GLU A 1 111 ? -21.377 3.169 5.968 1.00 22.99 109 GLU A C 1
ATOM 851 O O . GLU A 1 111 ? -21.263 4.037 5.102 1.00 20.72 109 GLU A O 1
ATOM 857 N N . GLU A 1 112 ? -20.618 2.078 5.992 1.00 21.87 110 GLU A N 1
ATOM 858 C CA . GLU A 1 112 ? -19.627 1.853 4.950 1.00 20.56 110 GLU A CA 1
ATOM 859 C C . GLU A 1 112 ? -20.354 1.714 3.621 1.00 20.42 110 GLU A C 1
ATOM 860 O O . GLU A 1 112 ? -21.417 1.095 3.546 1.00 21.81 110 GLU A O 1
ATOM 866 N N . GLY A 1 113 ? -19.783 2.294 2.575 1.00 18.75 111 GLY A N 1
ATOM 867 C CA . GLY A 1 113 ? -20.407 2.226 1.271 1.00 19.74 111 GLY A CA 1
ATOM 868 C C . GLY A 1 113 ? -21.002 3.565 0.889 1.00 20.52 111 GLY A C 1
ATOM 869 O O . GLY A 1 113 ? -21.373 3.776 -0.269 1.00 21.63 111 GLY A O 1
ATOM 870 N N . THR A 1 114 ? -21.100 4.475 1.858 1.00 20.57 112 THR A N 1
ATOM 871 C CA . THR A 1 114 ? -21.645 5.805 1.586 1.00 22.64 112 THR A CA 1
ATOM 872 C C . THR A 1 114 ? -20.784 6.460 0.504 1.00 23.90 112 THR A C 1
ATOM 873 O O . THR A 1 114 ? -19.564 6.563 0.645 1.00 24.56 112 THR A O 1
ATOM 877 N N . PRO A 1 115 ? -21.413 6.906 -0.595 1.00 24.81 113 PRO A N 1
ATOM 878 C CA . PRO A 1 115 ? -20.723 7.548 -1.717 1.00 24.21 113 PRO A CA 1
ATOM 879 C C . PRO A 1 115 ? -20.174 8.946 -1.442 1.00 23.62 113 PRO A C 1
ATOM 880 O O . PRO A 1 115 ? -20.584 9.619 -0.497 1.00 22.84 113 PRO A O 1
ATOM 884 N N . LEU A 1 116 ? -19.233 9.360 -2.285 1.00 22.55 114 LEU A N 1
ATOM 885 C CA . LEU A 1 116 ? -18.600 10.669 -2.195 1.00 23.60 114 LEU A CA 1
ATOM 886 C C . LEU A 1 116 ? -18.735 11.349 -3.551 1.00 24.62 114 LEU A C 1
ATOM 887 O O . LEU A 1 116 ? -18.697 10.687 -4.586 1.00 24.75 114 LEU A O 1
ATOM 892 N N . GLU A 1 117 ? -18.900 12.668 -3.544 1.00 26.22 115 GLU A N 1
ATOM 893 C CA . GLU A 1 117 ? -19.034 13.433 -4.780 1.00 27.73 115 GLU A CA 1
ATOM 894 C C . GLU A 1 117 ? -17.754 13.344 -5.607 1.00 26.30 115 GLU A C 1
ATOM 895 O O . GLU A 1 117 ? -17.794 13.295 -6.837 1.00 26.18 115 GLU A O 1
ATOM 901 N N . ALA A 1 118 ? -16.619 13.330 -4.919 1.00 23.25 116 ALA A N 1
ATOM 902 C CA . ALA A 1 118 ? -15.322 13.245 -5.570 1.00 21.28 116 ALA A CA 1
ATOM 903 C C . ALA A 1 118 ? -14.341 12.611 -4.593 1.00 20.41 116 ALA A C 1
ATOM 904 O O . ALA A 1 118 ? -14.581 12.599 -3.384 1.00 18.96 116 ALA A O 1
ATOM 906 N N . PRO A 1 119 ? -13.229 12.066 -5.104 1.00 20.17 117 PRO A N 1
ATOM 907 C CA . PRO A 1 119 ? -12.239 11.439 -4.225 1.00 19.43 117 PRO A CA 1
ATOM 908 C C . PRO A 1 119 ? -11.770 12.399 -3.135 1.00 19.49 117 PRO A C 1
ATOM 909 O O . PRO A 1 119 ? -11.569 13.589 -3.383 1.00 19.33 117 PRO A O 1
ATOM 913 N N . LEU A 1 120 ? -11.592 11.863 -1.934 1.00 18.56 118 LEU A N 1
ATOM 914 C CA . LEU A 1 120 ? -11.146 12.634 -0.781 1.00 18.46 118 LEU A CA 1
ATOM 915 C C . LEU A 1 120 ? -9.703 12.292 -0.441 1.00 17.75 118 LEU A C 1
ATOM 916 O O . LEU A 1 120 ? -9.353 11.120 -0.333 1.00 17.15 118 LEU A O 1
ATOM 921 N N . VAL A 1 121 ? -8.867 13.313 -0.281 1.00 17.32 119 VAL A N 1
ATOM 922 C CA . VAL A 1 121 ? -7.471 13.090 0.081 1.00 16.12 119 VAL A CA 1
ATOM 923 C C . VAL A 1 121 ? -7.300 13.504 1.537 1.00 16.86 119 VAL A C 1
ATOM 924 O O . VAL A 1 121 ? -7.711 14.597 1.927 1.00 16.83 119 VAL A O 1
ATOM 928 N N . GLU A 1 122 ? -6.716 12.610 2.332 1.00 16.54 120 GLU A N 1
ATOM 929 C CA . GLU A 1 122 ? -6.480 12.836 3.759 1.00 14.14 120 GLU A CA 1
ATOM 930 C C . GLU A 1 122 ? -5.011 12.589 4.078 1.00 14.15 120 GLU A C 1
ATOM 931 O O . GLU A 1 122 ? -4.385 11.721 3.476 1.00 15.17 120 GLU A O 1
ATOM 937 N N . PHE A 1 123 ? -4.474 13.340 5.033 1.00 10.39 121 PHE A N 1
ATOM 938 C CA . PHE A 1 123 ? -3.081 13.181 5.444 1.00 12.18 121 PHE A CA 1
ATOM 939 C C . PHE A 1 123 ? -3.006 12.712 6.892 1.00 13.36 121 PHE A C 1
ATOM 940 O O . PHE A 1 123 ? -3.661 13.280 7.768 1.00 14.83 121 PHE A O 1
ATOM 948 N N . TYR A 1 124 ? -2.212 11.674 7.140 1.00 12.97 122 TYR A N 1
ATOM 949 C CA . TYR A 1 124 ? -2.024 11.157 8.491 1.00 13.13 122 TYR A CA 1
ATOM 950 C C . TYR A 1 124 ? -0.534 11.234 8.805 1.00 14.04 122 TYR A C 1
ATOM 951 O O . TYR A 1 124 ? 0.313 11.019 7.933 1.00 13.28 122 TYR A O 1
ATOM 960 N N . TYR A 1 125 ? -0.217 11.562 10.049 1.00 13.68 123 TYR A N 1
ATOM 961 C CA . TYR A 1 125 ? 1.170 11.664 10.480 1.00 12.88 123 TYR A CA 1
ATOM 962 C C . TYR A 1 125 ? 1.729 10.246 10.625 1.00 13.45 123 TYR A C 1
ATOM 963 O O . TYR A 1 125 ? 1.154 9.432 11.344 1.00 14.52 123 TYR A O 1
ATOM 972 N N . LYS A 1 126 ? 2.823 9.935 9.931 1.00 14.68 124 LYS A N 1
ATOM 973 C CA . LYS A 1 126 ? 3.408 8.604 10.064 1.00 16.58 124 LYS A CA 1
ATOM 974 C C . LYS A 1 126 ? 4.240 8.603 11.336 1.00 16.69 124 LYS A C 1
ATOM 975 O O . LYS A 1 126 ? 5.438 8.898 11.324 1.00 17.64 124 LYS A O 1
ATOM 981 N N . ASN A 1 127 ? 3.571 8.293 12.437 1.00 19.18 125 ASN A N 1
ATOM 982 C CA . ASN A 1 127 ? 4.187 8.229 13.750 1.00 20.80 125 ASN A CA 1
ATOM 983 C C . ASN A 1 127 ? 3.317 7.254 14.527 1.00 21.94 125 ASN A C 1
ATOM 984 O O . ASN A 1 127 ? 2.295 7.635 15.099 1.00 21.58 125 ASN A O 1
ATOM 989 N N . ASP A 1 128 ? 3.720 5.989 14.530 1.00 22.59 126 ASP A N 1
ATOM 990 C CA . ASP A 1 128 ? 2.957 4.954 15.206 1.00 25.25 126 ASP A CA 1
ATOM 991 C C . ASP A 1 128 ? 2.829 5.172 16.712 1.00 25.73 126 ASP A C 1
ATOM 992 O O . ASP A 1 128 ? 1.818 4.802 17.308 1.00 26.18 126 ASP A O 1
ATOM 997 N N . ASP A 1 129 ? 3.843 5.776 17.325 1.00 26.40 127 ASP A N 1
ATOM 998 C CA . ASP A 1 129 ? 3.795 6.042 18.764 1.00 27.61 127 ASP A CA 1
ATOM 999 C C . ASP A 1 129 ? 2.658 6.998 19.091 1.00 27.46 127 ASP A C 1
ATOM 1000 O O . ASP A 1 129 ? 2.138 7.000 20.208 1.00 28.17 127 ASP A O 1
ATOM 1005 N N . LEU A 1 130 ? 2.275 7.811 18.110 1.00 26.27 128 LEU A N 1
ATOM 1006 C CA . LEU A 1 130 ? 1.195 8.773 18.291 1.00 25.65 128 LEU A CA 1
ATOM 1007 C C . LEU A 1 130 ? -0.105 8.253 17.696 1.00 24.80 128 LEU A C 1
ATOM 1008 O O . LEU A 1 130 ? -1.119 8.951 17.694 1.00 25.08 128 LEU A O 1
ATOM 1013 N N . GLY A 1 131 ? -0.067 7.028 17.181 1.00 23.34 129 GLY A N 1
ATOM 1014 C CA . GLY A 1 131 ? -1.256 6.427 16.605 1.00 22.52 129 GLY A CA 1
ATOM 1015 C C . GLY A 1 131 ? -1.610 6.899 15.207 1.00 21.51 129 GLY A C 1
ATOM 1016 O O . GLY A 1 131 ? -2.758 6.764 14.780 1.00 21.89 129 GLY A O 1
ATOM 1017 N N . ASP A 1 132 ? -0.629 7.446 14.492 1.00 19.76 130 ASP A N 1
ATOM 1018 C CA . ASP A 1 132 ? -0.842 7.936 13.128 1.00 18.16 130 ASP A CA 1
ATOM 1019 C C . ASP A 1 132 ? -2.097 8.802 13.062 1.00 16.28 130 ASP A C 1
ATOM 1020 O O . ASP A 1 132 ? -3.037 8.511 12.322 1.00 15.71 130 ASP A O 1
ATOM 1025 N N . PRO A 1 133 ? -2.115 9.897 13.829 1.00 15.56 131 PRO A N 1
ATOM 1026 C CA . PRO A 1 133 ? -3.269 10.794 13.853 1.00 14.71 131 PRO A CA 1
ATOM 1027 C C . PRO A 1 133 ? -3.527 11.542 12.558 1.00 13.86 131 PRO A C 1
ATOM 1028 O O . PRO A 1 133 ? -2.603 11.839 11.798 1.00 14.88 131 PRO A O 1
ATOM 1032 N N . LEU A 1 134 ? -4.800 11.836 12.319 1.00 12.61 132 LEU A N 1
ATOM 1033 C CA . LEU A 1 134 ? -5.207 12.604 11.155 1.00 13.83 132 LEU A CA 1
ATOM 1034 C C . LEU A 1 134 ? -4.603 13.989 11.338 1.00 14.63 132 LEU A C 1
ATOM 1035 O O . LEU A 1 134 ? -4.546 14.506 12.457 1.00 14.13 132 LEU A O 1
ATOM 1040 N N . LEU A 1 135 ? -4.156 14.588 10.242 1.00 14.45 133 LEU A N 1
ATOM 1041 C CA . LEU A 1 135 ? -3.568 15.917 10.289 1.00 14.56 133 LEU A CA 1
ATOM 1042 C C . LEU A 1 135 ? -4.287 16.871 9.352 1.00 15.35 133 LEU A C 1
ATOM 1043 O O . LEU A 1 135 ? -4.652 16.500 8.233 1.00 15.31 133 LEU A O 1
ATOM 1048 N N . LEU A 1 136 ? -4.514 18.094 9.819 1.00 14.09 134 LEU A N 1
ATOM 1049 C CA . LEU A 1 136 ? -5.096 19.105 8.959 1.00 11.58 134 LEU A CA 1
ATOM 1050 C C . LEU A 1 136 ? -3.848 19.516 8.183 1.00 11.41 134 LEU A C 1
ATOM 1051 O O . LEU A 1 136 ? -2.730 19.355 8.677 1.00 11.64 134 LEU A O 1
ATOM 1056 N N . GLU A 1 137 ? -4.011 20.036 6.976 1.00 11.88 135 GLU A N 1
ATOM 1057 C CA . GLU A 1 137 ? -2.839 20.448 6.226 1.00 13.43 135 GLU A CA 1
ATOM 1058 C C . GLU A 1 137 ? -2.052 21.510 6.998 1.00 15.05 135 GLU A C 1
ATOM 1059 O O . GLU A 1 137 ? -0.824 21.544 6.942 1.00 13.35 135 GLU A O 1
ATOM 1065 N N . ASP A 1 138 ? -2.750 22.350 7.757 1.00 15.92 136 ASP A N 1
ATOM 1066 C CA . ASP A 1 138 ? -2.069 23.369 8.549 1.00 17.57 136 ASP A CA 1
ATOM 1067 C C . ASP A 1 138 ? -1.114 22.735 9.568 1.00 16.35 136 ASP A C 1
ATOM 1068 O O . ASP A 1 138 ? -0.066 23.307 9.873 1.00 16.05 136 ASP A O 1
ATOM 1073 N N . HIS A 1 139 ? -1.478 21.563 10.093 1.00 14.94 137 HIS A N 1
ATOM 1074 C CA . HIS A 1 139 ? -0.634 20.862 11.066 1.00 14.75 137 HIS A CA 1
ATOM 1075 C C . HIS A 1 139 ? 0.666 20.406 10.410 1.00 14.16 137 HIS A C 1
ATOM 1076 O O . HIS A 1 139 ? 1.719 20.347 11.053 1.00 14.84 137 HIS A O 1
ATOM 1083 N N . ILE A 1 140 ? 0.588 20.055 9.132 1.00 14.65 138 ILE A N 1
ATOM 1084 C CA . ILE A 1 140 ? 1.775 19.609 8.418 1.00 13.95 138 ILE A CA 1
ATOM 1085 C C . ILE A 1 140 ? 2.802 20.732 8.389 1.00 15.08 138 ILE A C 1
ATOM 1086 O O . ILE A 1 140 ? 3.990 20.507 8.612 1.00 15.10 138 ILE A O 1
ATOM 1091 N N . PHE A 1 141 ? 2.336 21.946 8.126 1.00 16.91 139 PHE A N 1
ATOM 1092 C CA . P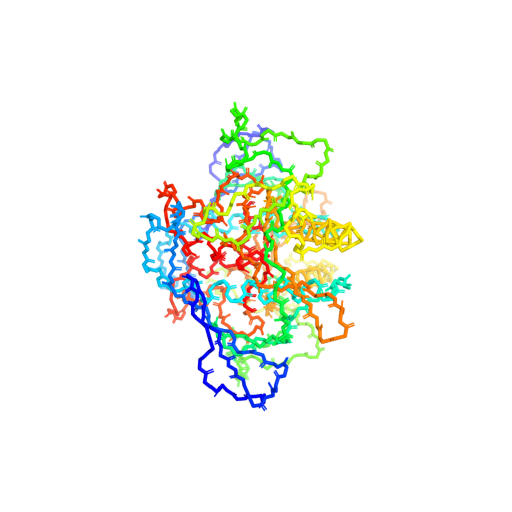HE A 1 141 ? 3.231 23.094 8.058 1.00 18.65 139 PHE A CA 1
ATOM 1093 C C . PHE A 1 141 ? 3.757 23.483 9.437 1.00 19.46 139 PHE A C 1
ATOM 1094 O O . PHE A 1 141 ? 4.884 23.964 9.568 1.00 19.14 139 PHE A O 1
ATOM 1102 N N . ILE A 1 142 ? 2.943 23.269 10.465 1.00 20.52 140 ILE A N 1
ATOM 1103 C CA . ILE A 1 142 ? 3.364 23.580 11.825 1.00 21.16 140 ILE A CA 1
ATOM 1104 C C . ILE A 1 142 ? 4.510 22.639 12.190 1.00 21.97 140 ILE A C 1
ATOM 1105 O O . ILE A 1 142 ? 5.470 23.034 12.851 1.00 22.50 140 ILE A O 1
ATOM 1110 N N . LEU A 1 143 ? 4.402 21.394 11.737 1.00 20.97 141 LEU A N 1
ATOM 1111 C CA . LEU A 1 143 ? 5.410 20.372 11.996 1.00 21.49 141 LEU A CA 1
ATOM 1112 C C . LEU A 1 143 ? 6.622 20.475 11.078 1.00 22.07 141 LEU A C 1
ATOM 1113 O O . LEU A 1 143 ? 7.644 19.829 11.322 1.00 22.31 141 LEU A O 1
ATOM 1118 N N . LYS A 1 144 ? 6.501 21.270 10.020 1.00 22.47 142 LYS A N 1
ATOM 1119 C CA . LYS A 1 144 ? 7.593 21.447 9.066 1.00 23.71 142 LYS A CA 1
ATOM 1120 C C . LYS A 1 144 ? 7.885 20.150 8.308 1.00 23.23 142 LYS A C 1
ATOM 1121 O O . LYS A 1 144 ? 8.996 19.963 7.812 1.00 23.62 142 LYS A O 1
ATOM 1127 N N . LEU A 1 145 ? 6.902 19.256 8.222 1.00 21.17 143 LEU A N 1
ATOM 1128 C CA . LEU A 1 145 ? 7.096 17.980 7.527 1.00 21.11 143 LEU A CA 1
ATOM 1129 C C . LEU A 1 145 ? 7.278 18.150 6.022 1.00 21.06 143 LEU A C 1
ATOM 1130 O O . LEU A 1 145 ? 8.053 17.429 5.393 1.00 21.79 143 LEU A O 1
ATOM 1135 N N . ALA A 1 146 ? 6.545 19.099 5.452 1.00 20.17 144 ALA A N 1
ATOM 1136 C CA . ALA A 1 146 ? 6.609 19.367 4.026 1.00 19.10 144 ALA A CA 1
ATOM 1137 C C . ALA A 1 146 ? 6.153 20.794 3.775 1.00 19.08 144 ALA A C 1
ATOM 1138 O O . ALA A 1 146 ? 5.464 21.385 4.604 1.00 19.29 144 ALA A O 1
ATOM 1140 N N . SER A 1 147 ? 6.547 21.346 2.634 1.00 18.53 145 SER A N 1
ATOM 1141 C CA . SER A 1 147 ? 6.174 22.710 2.274 1.00 17.22 145 SER A CA 1
ATOM 1142 C C . SER A 1 147 ? 4.768 22.717 1.693 1.00 17.36 145 SER A C 1
ATOM 1143 O O . SER A 1 147 ? 4.207 21.665 1.383 1.00 15.58 145 SER A O 1
ATOM 1146 N N . ARG A 1 148 ? 4.193 23.904 1.541 1.00 16.12 146 ARG A N 1
ATOM 1147 C CA . ARG A 1 148 ? 2.858 24.005 0.972 1.00 17.54 146 ARG A CA 1
ATOM 1148 C C . ARG A 1 148 ? 2.849 23.446 -0.452 1.00 16.14 146 ARG A C 1
ATOM 1149 O O . ARG A 1 148 ? 1.913 22.752 -0.849 1.00 14.90 146 ARG A O 1
ATOM 1157 N N . GLU A 1 149 ? 3.891 23.745 -1.221 1.00 17.45 147 GLU A N 1
ATOM 1158 C CA . GLU A 1 149 ? 3.968 23.247 -2.591 1.00 16.17 147 GLU A CA 1
ATOM 1159 C C . GLU A 1 149 ? 4.100 21.725 -2.617 1.00 15.64 147 GLU A C 1
ATOM 1160 O O . GLU A 1 149 ? 3.530 21.066 -3.485 1.00 15.00 147 GLU A O 1
ATOM 1166 N N . GLU A 1 150 ? 4.844 21.164 -1.667 1.00 14.44 148 GLU A N 1
ATOM 1167 C CA . GLU A 1 150 ? 5.009 19.712 -1.616 1.00 14.72 148 GLU A CA 1
ATOM 1168 C C . GLU A 1 150 ? 3.685 19.026 -1.292 1.00 14.35 148 GLU A C 1
ATOM 1169 O O . GLU A 1 150 ? 3.339 18.016 -1.897 1.00 14.32 148 GLU A O 1
ATOM 1175 N N . VAL A 1 151 ? 2.939 19.577 -0.338 1.00 13.76 149 VAL A N 1
ATOM 1176 C CA . VAL A 1 151 ? 1.652 18.995 0.023 1.00 14.25 149 VAL A CA 1
ATOM 1177 C C . VAL A 1 151 ? 0.700 19.031 -1.175 1.00 14.22 149 VAL A C 1
ATOM 1178 O O . VAL A 1 151 ? -0.015 18.064 -1.441 1.00 15.46 149 VAL A O 1
ATOM 1182 N N . ALA A 1 152 ? 0.694 20.144 -1.903 1.00 15.08 150 ALA A N 1
ATOM 1183 C CA . ALA A 1 152 ? -0.162 20.269 -3.078 1.00 14.59 150 ALA A CA 1
ATOM 1184 C C . ALA A 1 152 ? 0.248 19.223 -4.120 1.00 15.23 150 ALA A C 1
ATOM 1185 O O . ALA A 1 152 ? -0.602 18.591 -4.741 1.00 15.95 150 ALA A O 1
ATOM 1187 N N . ALA A 1 153 ? 1.553 19.045 -4.300 1.00 15.59 151 ALA A N 1
ATOM 1188 C CA . ALA A 1 153 ? 2.070 18.077 -5.266 1.00 16.59 151 ALA A CA 1
ATOM 1189 C C . ALA A 1 153 ? 1.720 16.644 -4.855 1.00 16.41 151 ALA A C 1
ATOM 1190 O O . ALA A 1 153 ? 1.415 15.808 -5.705 1.00 17.72 151 ALA A O 1
ATOM 1192 N N . LEU A 1 154 ? 1.764 16.365 -3.555 1.00 15.93 152 LEU A N 1
ATOM 1193 C CA . LEU A 1 154 ? 1.434 15.028 -3.061 1.00 14.20 152 LEU A CA 1
ATOM 1194 C C . LEU A 1 154 ? -0.034 14.710 -3.312 1.00 13.92 152 LEU A C 1
ATOM 1195 O O . LEU A 1 154 ? -0.385 13.581 -3.661 1.00 13.38 152 LEU A O 1
ATOM 1200 N N . LYS A 1 155 ? -0.894 15.707 -3.132 1.00 14.48 153 LYS A N 1
ATOM 1201 C CA . LYS A 1 155 ? -2.319 15.508 -3.350 1.00 14.47 153 LYS A CA 1
ATOM 1202 C C . LYS A 1 155 ? -2.577 15.217 -4.823 1.00 14.90 153 LYS A C 1
ATOM 1203 O O . LYS A 1 155 ? -3.343 14.315 -5.160 1.00 14.24 153 LYS A O 1
ATOM 1209 N N . GLN A 1 156 ? -1.927 15.981 -5.696 1.00 15.82 154 GLN A N 1
ATOM 1210 C CA . GLN A 1 156 ? -2.059 15.792 -7.135 1.00 17.75 154 GLN A CA 1
ATOM 1211 C C . GLN A 1 156 ? -1.531 14.404 -7.511 1.00 16.26 154 GLN A C 1
ATOM 1212 O O . GLN A 1 156 ? -2.154 13.680 -8.290 1.00 15.53 154 GLN A O 1
ATOM 1218 N N . ALA A 1 157 ? -0.389 14.030 -6.945 1.00 14.46 155 ALA A N 1
ATOM 1219 C CA . ALA A 1 157 ? 0.200 12.724 -7.236 1.00 13.81 155 ALA A CA 1
ATOM 1220 C C . ALA A 1 157 ? -0.712 11.579 -6.798 1.00 13.51 155 ALA A C 1
ATOM 1221 O O . ALA A 1 157 ? -0.896 10.608 -7.533 1.00 13.04 155 ALA A O 1
ATOM 1223 N N . ALA A 1 158 ? -1.274 11.691 -5.598 1.00 11.71 156 ALA A N 1
ATOM 1224 C CA . ALA A 1 158 ? -2.165 10.658 -5.081 1.00 11.92 156 ALA A CA 1
ATOM 1225 C C . ALA A 1 158 ? -3.427 10.534 -5.931 1.00 13.71 156 ALA A C 1
ATOM 1226 O O . ALA A 1 158 ? -3.922 9.430 -6.165 1.00 12.27 156 ALA A O 1
ATOM 1228 N N . LEU A 1 159 ? -3.957 11.662 -6.393 1.00 13.32 157 LEU A N 1
ATOM 1229 C CA . LEU A 1 159 ? -5.153 11.611 -7.224 1.00 13.68 157 LEU A CA 1
ATOM 1230 C C . LEU A 1 159 ? -4.819 10.998 -8.583 1.00 13.62 157 LEU A C 1
ATOM 1231 O O . LEU A 1 159 ? -5.669 10.372 -9.209 1.00 14.29 157 LEU A O 1
ATOM 1236 N N . ALA A 1 160 ? -3.578 11.165 -9.032 1.00 14.83 158 ALA A N 1
ATOM 1237 C CA . ALA A 1 160 ? -3.162 10.589 -10.308 1.00 15.24 158 ALA A CA 1
ATOM 1238 C C . ALA A 1 160 ? -3.083 9.072 -10.135 1.00 16.03 158 ALA A C 1
ATOM 1239 O O . ALA A 1 160 ? -3.467 8.308 -11.022 1.00 14.67 158 ALA A O 1
ATOM 1241 N N . VAL A 1 161 ? -2.577 8.639 -8.983 1.00 16.35 159 VAL A N 1
ATOM 1242 C CA . VAL A 1 161 ? -2.489 7.213 -8.692 1.00 16.52 159 VAL A CA 1
ATOM 1243 C C . VAL A 1 161 ? -3.904 6.638 -8.652 1.00 15.76 159 VAL A C 1
ATOM 1244 O O . VAL A 1 161 ? -4.165 5.557 -9.181 1.00 15.02 159 VAL A O 1
ATOM 1248 N N . ASN A 1 162 ? -4.824 7.369 -8.030 1.00 14.93 160 ASN A N 1
ATOM 1249 C CA . ASN A 1 162 ? -6.202 6.908 -7.939 1.00 15.35 160 ASN A CA 1
ATOM 1250 C C . ASN A 1 162 ? -6.827 6.740 -9.325 1.00 16.83 160 ASN A C 1
ATOM 1251 O O . ASN A 1 162 ? -7.486 5.734 -9.595 1.00 15.90 160 ASN A O 1
ATOM 1256 N N . ASP A 1 163 ? -6.617 7.716 -10.204 1.00 16.15 161 ASP A N 1
ATOM 1257 C CA . ASP A 1 163 ? -7.174 7.633 -11.556 1.00 17.69 161 ASP A CA 1
ATOM 1258 C C . ASP A 1 163 ? -6.743 6.345 -12.245 1.00 16.99 161 ASP A C 1
ATOM 1259 O O . ASP A 1 163 ? -7.565 5.622 -12.808 1.00 16.17 161 ASP A O 1
ATOM 1264 N N . VAL A 1 164 ? -5.446 6.061 -12.188 1.00 16.09 162 VAL A N 1
ATOM 1265 C CA . VAL A 1 164 ? -4.901 4.875 -12.826 1.00 15.64 162 VAL A CA 1
ATOM 1266 C C . VAL A 1 164 ? -5.338 3.565 -12.182 1.00 16.38 162 VAL A C 1
ATOM 1267 O O . VAL A 1 164 ? -5.810 2.664 -12.873 1.00 16.17 162 VAL A O 1
ATOM 1271 N N . LEU A 1 165 ? -5.186 3.454 -10.864 1.00 15.64 163 LEU A N 1
ATOM 1272 C CA . LEU A 1 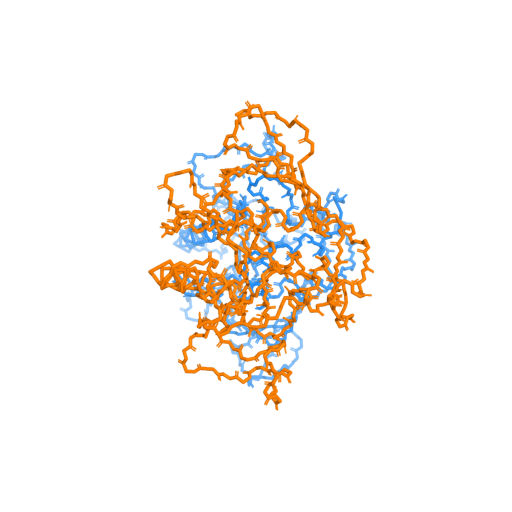165 ? -5.545 2.221 -10.175 1.00 15.76 163 LEU A CA 1
ATOM 1273 C C . LEU A 1 165 ? -7.042 1.972 -10.064 1.00 15.11 163 LEU A C 1
ATOM 1274 O O . LEU A 1 165 ? -7.486 0.830 -10.143 1.00 15.32 163 LEU A O 1
ATOM 1279 N N . ARG A 1 166 ? -7.829 3.028 -9.885 1.00 15.27 164 ARG A N 1
ATOM 1280 C CA . ARG A 1 166 ? -9.269 2.838 -9.777 1.00 15.40 164 ARG A CA 1
ATOM 1281 C C . ARG A 1 166 ? -9.776 2.205 -11.066 1.00 15.50 164 ARG A C 1
ATOM 1282 O O . ARG A 1 166 ? -10.577 1.271 -11.042 1.00 15.49 164 ARG A O 1
ATOM 1290 N N . LEU A 1 167 ? -9.296 2.714 -12.195 1.00 15.76 165 LEU A N 1
ATOM 1291 C CA . LEU A 1 167 ? -9.696 2.186 -13.495 1.00 16.51 165 LEU A CA 1
ATOM 1292 C C . LEU A 1 167 ? -9.163 0.770 -13.700 1.00 16.52 165 LEU A C 1
ATOM 1293 O O . LEU A 1 167 ? -9.893 -0.119 -14.140 1.00 16.19 165 LEU A O 1
ATOM 1298 N N . HIS A 1 168 ? -7.891 0.563 -13.377 1.00 16.05 166 HIS A N 1
ATOM 1299 C CA . HIS A 1 168 ? -7.273 -0.747 -13.540 1.00 16.22 166 HIS A CA 1
ATOM 1300 C C . HIS A 1 168 ? -8.066 -1.806 -12.774 1.00 16.32 166 HIS A C 1
ATOM 1301 O O . HIS A 1 168 ? -8.373 -2.873 -13.310 1.00 15.81 166 HIS A O 1
ATOM 1308 N N . PHE A 1 169 ? -8.402 -1.511 -11.521 1.00 15.76 167 PHE A N 1
ATOM 1309 C CA . PHE A 1 169 ? -9.171 -2.452 -10.714 1.00 14.19 167 PHE A CA 1
ATOM 1310 C C . PHE A 1 169 ? -10.601 -2.616 -11.225 1.00 14.64 167 PHE A C 1
ATOM 1311 O O . PHE A 1 169 ? -11.122 -3.730 -11.275 1.00 14.20 167 PHE A O 1
ATOM 1319 N N . ALA A 1 170 ? -11.233 -1.512 -11.615 1.00 15.10 168 ALA A N 1
ATOM 1320 C CA . ALA A 1 170 ? -12.602 -1.577 -12.110 1.00 15.15 168 ALA A CA 1
ATOM 1321 C C . ALA A 1 170 ? -12.707 -2.471 -13.346 1.00 15.40 168 ALA A C 1
ATOM 1322 O O . ALA A 1 170 ? -13.684 -3.206 -13.504 1.00 15.99 168 ALA A O 1
ATOM 1324 N N . GLU A 1 171 ? -11.701 -2.407 -14.218 1.00 15.79 169 GLU A N 1
ATOM 1325 C CA . GLU A 1 171 ? -11.686 -3.218 -15.435 1.00 17.41 169 GLU A CA 1
ATOM 1326 C C . GLU A 1 171 ? -11.609 -4.691 -15.058 1.00 17.50 169 GLU A C 1
ATOM 1327 O O . GLU A 1 171 ? -11.952 -5.565 -15.855 1.00 18.13 169 GLU A O 1
ATOM 1333 N N . ARG A 1 172 ? -11.156 -4.955 -13.835 1.00 16.56 170 ARG A N 1
ATOM 1334 C CA . ARG A 1 172 ? -11.012 -6.317 -13.342 1.00 15.91 170 ARG A CA 1
ATOM 1335 C C . ARG A 1 172 ? -12.036 -6.674 -12.274 1.00 14.99 170 ARG A C 1
ATOM 1336 O O . ARG A 1 172 ? -11.831 -7.583 -11.465 1.00 14.37 170 ARG A O 1
ATOM 1344 N N . ASN A 1 173 ? -13.147 -5.947 -12.290 1.00 14.18 171 ASN A N 1
ATOM 1345 C CA . ASN A 1 173 ? -14.251 -6.172 -11.367 1.00 15.77 171 ASN A CA 1
ATOM 1346 C C . ASN A 1 173 ? -13.931 -6.016 -9.887 1.00 14.33 171 ASN A C 1
ATOM 1347 O O . ASN A 1 173 ? -14.476 -6.738 -9.047 1.00 13.72 171 ASN A O 1
ATOM 1352 N N . VAL A 1 174 ? -13.055 -5.067 -9.571 1.00 15.12 172 VAL A N 1
ATOM 1353 C CA . VAL A 1 174 ? -12.690 -4.782 -8.186 1.00 13.78 172 VAL A CA 1
ATOM 1354 C C . VAL A 1 174 ? -12.883 -3.289 -7.937 1.00 13.20 172 VAL A C 1
ATOM 1355 O O . VAL A 1 174 ? -12.410 -2.459 -8.715 1.00 13.02 172 VAL A O 1
ATOM 1359 N N . ARG A 1 175 ? -13.587 -2.951 -6.863 1.00 12.46 173 ARG A N 1
ATOM 1360 C CA . ARG A 1 175 ? -13.818 -1.549 -6.531 1.00 12.88 173 ARG A CA 1
ATOM 1361 C C . ARG A 1 175 ? -12.709 -1.084 -5.597 1.00 12.49 173 ARG A C 1
ATOM 1362 O O . ARG A 1 175 ? -12.520 -1.662 -4.526 1.00 12.50 173 ARG A O 1
ATOM 1370 N N . LEU A 1 176 ? -11.963 -0.064 -6.011 1.00 11.56 174 LEU A N 1
ATOM 1371 C CA . LEU A 1 176 ? -10.904 0.486 -5.173 1.00 11.03 174 LEU A CA 1
ATOM 1372 C C . LEU A 1 176 ? -11.607 1.482 -4.252 1.00 12.35 174 LEU A C 1
ATOM 1373 O O . LEU A 1 176 ? -11.936 2.600 -4.660 1.00 13.93 174 LEU A O 1
ATOM 1378 N N . ILE A 1 177 ? -11.855 1.055 -3.018 1.00 13.25 175 ILE A N 1
ATOM 1379 C CA . ILE A 1 177 ? -12.563 1.870 -2.030 1.00 13.87 175 ILE A CA 1
ATOM 1380 C C . ILE A 1 177 ? -11.718 3.005 -1.461 1.00 14.33 175 ILE A C 1
ATOM 1381 O O . ILE A 1 177 ? -12.186 4.135 -1.319 1.00 13.13 175 ILE A O 1
ATOM 1386 N N . ASP A 1 178 ? -10.478 2.691 -1.116 1.00 12.05 176 ASP A N 1
ATOM 1387 C CA . ASP A 1 178 ? -9.556 3.689 -0.600 1.00 13.58 176 ASP A CA 1
ATOM 1388 C C . ASP A 1 178 ? -8.178 3.057 -0.560 1.00 12.06 176 ASP A C 1
ATOM 1389 O O . ASP A 1 178 ? -8.043 1.849 -0.755 1.00 12.74 176 ASP A O 1
ATOM 1394 N N . PHE A 1 179 ? -7.155 3.870 -0.340 1.00 13.17 177 PHE A N 1
ATOM 1395 C CA . PHE A 1 179 ? -5.795 3.353 -0.264 1.00 12.18 177 PHE A CA 1
ATOM 1396 C C . PHE A 1 179 ? -4.871 4.355 0.400 1.00 12.51 177 PHE A C 1
ATOM 1397 O O . PHE A 1 179 ? -5.181 5.542 0.484 1.00 12.93 177 PHE A O 1
ATOM 1405 N N . LYS A 1 180 ? -3.732 3.867 0.879 1.00 11.68 178 LYS A N 1
ATOM 1406 C CA . LYS A 1 180 ? -2.771 4.712 1.569 1.00 14.79 178 LYS A CA 1
ATOM 1407 C C . LYS A 1 180 ? -1.410 4.661 0.886 1.00 14.03 178 LYS A C 1
ATOM 1408 O O . LYS A 1 180 ? -0.899 3.580 0.576 1.00 15.82 178 LYS A O 1
ATOM 1414 N N . LEU A 1 181 ? -0.829 5.835 0.659 1.00 12.06 179 LEU A N 1
ATOM 1415 C CA . LEU A 1 181 ? 0.465 5.940 0.001 1.00 12.67 179 LEU A CA 1
ATOM 1416 C C . LEU A 1 181 ? 1.515 6.633 0.852 1.00 12.02 179 LEU A C 1
ATOM 1417 O O . LEU A 1 181 ? 1.196 7.376 1.784 1.00 12.20 179 LEU A O 1
ATOM 1422 N N . GLU A 1 182 ? 2.776 6.382 0.519 1.00 11.45 180 GLU A N 1
ATOM 1423 C CA . GLU A 1 182 ? 3.899 7.027 1.186 1.00 11.40 180 GLU A CA 1
ATOM 1424 C C . GLU A 1 182 ? 4.828 7.520 0.084 1.00 10.78 180 GLU A C 1
ATOM 1425 O O . GLU A 1 182 ? 5.059 6.816 -0.894 1.00 11.77 180 GLU A O 1
ATOM 1431 N N . PHE A 1 183 ? 5.339 8.736 0.243 1.00 10.66 181 PHE A N 1
ATOM 1432 C CA . PHE A 1 183 ? 6.247 9.335 -0.731 1.00 12.67 181 PHE A CA 1
ATOM 1433 C C . PHE A 1 183 ? 7.569 9.665 -0.045 1.00 13.05 181 PHE A C 1
ATOM 1434 O O . PHE A 1 183 ? 7.616 9.850 1.170 1.00 13.92 181 PHE A O 1
ATOM 1442 N N . GLY A 1 184 ? 8.640 9.749 -0.827 1.00 13.62 182 GLY A N 1
ATOM 1443 C CA . GLY A 1 184 ? 9.935 10.077 -0.262 1.00 14.15 182 GLY A CA 1
ATOM 1444 C C . GLY A 1 184 ? 10.693 11.054 -1.143 1.00 14.67 182 GLY A C 1
ATOM 1445 O O . GLY A 1 184 ? 10.350 11.235 -2.311 1.00 14.51 182 GLY A O 1
ATOM 1446 N N . ARG A 1 185 ? 11.727 11.682 -0.590 1.00 15.55 183 ARG A N 1
ATOM 1447 C CA . ARG A 1 185 ? 12.530 12.641 -1.344 1.00 15.45 183 ARG A CA 1
ATOM 1448 C C . ARG A 1 185 ? 13.866 12.042 -1.775 1.00 16.31 183 ARG A C 1
ATOM 1449 O O . ARG A 1 185 ? 14.454 11.231 -1.058 1.00 15.30 183 ARG A O 1
ATOM 1457 N N . THR A 1 186 ? 14.337 12.444 -2.951 1.00 16.93 184 THR A N 1
ATOM 1458 C CA . THR A 1 186 ? 15.628 11.986 -3.456 1.00 18.40 184 THR A CA 1
ATOM 1459 C C . THR A 1 186 ? 16.635 13.029 -2.986 1.00 19.07 184 THR A C 1
ATOM 1460 O O . THR A 1 186 ? 16.253 14.056 -2.425 1.00 18.08 184 THR A O 1
ATOM 1464 N N . ALA A 1 187 ? 17.919 12.788 -3.227 1.00 20.20 185 ALA A N 1
ATOM 1465 C CA . ALA A 1 187 ? 18.943 13.731 -2.795 1.00 20.87 185 ALA A CA 1
ATOM 1466 C C . ALA A 1 187 ? 18.762 15.124 -3.401 1.00 21.37 185 ALA A C 1
ATOM 1467 O O . ALA A 1 187 ? 19.097 16.122 -2.768 1.00 22.81 185 ALA A O 1
ATOM 1469 N N . ASP A 1 188 ? 18.227 15.190 -4.616 1.00 22.77 186 ASP A N 1
ATOM 1470 C CA . ASP A 1 188 ? 18.029 16.476 -5.284 1.00 23.58 186 ASP A CA 1
ATOM 1471 C C . ASP A 1 188 ? 16.680 17.130 -5.004 1.00 23.59 186 ASP A C 1
ATOM 1472 O O . ASP A 1 188 ? 16.310 18.109 -5.655 1.00 23.14 186 ASP A O 1
ATOM 1477 N N . GLY A 1 189 ? 15.943 16.589 -4.042 1.00 23.02 187 GLY A N 1
ATOM 1478 C CA . GLY A 1 189 ? 14.654 17.165 -3.704 1.00 22.54 187 GLY A CA 1
ATOM 1479 C C . GLY A 1 189 ? 13.480 16.639 -4.505 1.00 22.16 187 GLY A C 1
ATOM 1480 O O . GLY A 1 189 ? 12.336 17.018 -4.249 1.00 24.51 187 GLY A O 1
ATOM 1481 N N . ALA A 1 190 ? 13.748 15.779 -5.481 1.00 19.45 188 ALA A N 1
ATOM 1482 C CA . ALA A 1 190 ? 12.675 15.210 -6.285 1.00 18.42 188 ALA A CA 1
ATOM 1483 C C . ALA A 1 190 ? 11.851 14.323 -5.355 1.00 18.05 188 ALA A C 1
ATOM 1484 O O . ALA A 1 190 ? 12.328 13.932 -4.291 1.00 19.23 188 ALA A O 1
ATOM 1486 N N . ILE A 1 191 ? 10.620 14.021 -5.749 1.00 16.29 189 ILE A N 1
ATOM 1487 C CA . ILE A 1 191 ? 9.741 13.183 -4.933 1.00 16.64 189 ILE A CA 1
ATOM 1488 C C . ILE A 1 191 ? 9.267 11.955 -5.702 1.00 15.24 189 ILE A C 1
ATOM 1489 O O . ILE A 1 191 ? 8.883 12.053 -6.862 1.00 16.28 189 ILE A O 1
ATOM 1494 N N . LEU A 1 192 ? 9.300 10.796 -5.045 1.00 14.61 190 LEU A N 1
ATOM 1495 C CA . LEU A 1 192 ? 8.859 9.553 -5.665 1.00 14.52 190 LEU A CA 1
ATOM 1496 C C . LEU A 1 192 ? 7.871 8.800 -4.780 1.00 14.19 190 LEU A C 1
ATOM 1497 O O . LEU A 1 192 ? 8.024 8.755 -3.563 1.00 13.80 190 LEU A O 1
ATOM 1502 N N . LEU A 1 193 ? 6.857 8.218 -5.406 1.00 12.40 191 LEU A N 1
ATOM 1503 C CA . LEU A 1 193 ? 5.896 7.405 -4.681 1.00 12.67 191 LEU A CA 1
ATOM 1504 C C . LEU A 1 193 ? 6.732 6.202 -4.258 1.00 13.34 191 LEU A C 1
ATOM 1505 O O . LEU A 1 193 ? 7.482 5.652 -5.065 1.00 13.12 191 LEU A O 1
ATOM 1510 N N . ALA A 1 194 ? 6.616 5.802 -3.000 1.00 12.66 192 ALA A N 1
ATOM 1511 C CA . ALA A 1 194 ? 7.404 4.768 -2.344 1.00 12.92 192 ALA A CA 1
ATOM 1512 C C . ALA A 1 194 ? 6.510 3.741 -1.666 1.00 11.43 192 ALA A C 1
ATOM 1513 O O . ALA A 1 194 ? 5.359 3.543 -2.046 1.00 9.55 192 ALA A O 1
ATOM 1515 N N . ASP A 1 195 ? 6.555 2.818 -0.709 1.00 15.39 193 ASP A N 1
ATOM 1516 C CA . ASP A 1 195 ? 6.261 1.806 0.300 1.00 13.56 193 ASP A CA 1
ATOM 1517 C C . ASP A 1 195 ? 5.789 0.897 -0.828 1.00 11.41 193 ASP A C 1
ATOM 1518 O O . ASP A 1 195 ? 6.385 0.098 -1.544 1.00 14.24 193 ASP A O 1
ATOM 1523 N N . GLU A 1 196 ? 4.569 0.643 -0.364 1.00 10.29 194 GLU A N 1
ATOM 1524 C CA . GLU A 1 196 ? 3.802 -0.481 -0.867 1.00 11.27 194 GLU A CA 1
ATOM 1525 C C . GLU A 1 196 ? 2.388 -0.168 -1.343 1.00 11.86 194 GLU A C 1
ATOM 1526 O O . GLU A 1 196 ? 1.773 0.789 -0.893 1.00 12.22 194 GLU A O 1
ATOM 1532 N N . ILE A 1 197 ? 1.894 -0.982 -2.269 1.00 10.82 195 ILE A N 1
ATOM 1533 C CA . ILE A 1 197 ? 0.523 -0.866 -2.759 1.00 12.24 195 ILE A CA 1
ATOM 1534 C C . ILE A 1 197 ? 0.046 -2.310 -2.844 1.00 13.21 195 ILE A C 1
ATOM 1535 O O . ILE A 1 197 ? 0.423 -3.051 -3.759 1.00 12.91 195 ILE A O 1
ATOM 1540 N N . SER A 1 198 ? -0.784 -2.710 -1.885 1.00 12.30 196 SER A N 1
ATOM 1541 C CA . SER A 1 198 ? -1.260 -4.087 -1.818 1.00 12.40 196 SER A CA 1
ATOM 1542 C C . SER A 1 198 ? -2.578 -4.154 -1.059 1.00 12.54 196 SER A C 1
ATOM 1543 O O . SER A 1 198 ? -3.107 -3.128 -0.633 1.00 13.25 196 SER A O 1
ATOM 1546 N N . PRO A 1 199 ? -3.126 -5.369 -0.875 1.00 12.14 197 PRO A N 1
ATOM 1547 C CA . PRO A 1 199 ? -4.391 -5.461 -0.136 1.00 11.51 197 PRO A CA 1
ATOM 1548 C C . PRO A 1 199 ? -4.214 -5.066 1.337 1.00 12.01 197 PRO A C 1
ATOM 1549 O O . PRO A 1 199 ? -5.189 -4.957 2.083 1.00 11.69 197 PRO A O 1
ATOM 1553 N N . ASP A 1 200 ? -2.966 -4.878 1.762 1.00 12.14 198 ASP A N 1
ATOM 1554 C CA . ASP A 1 200 ? -2.697 -4.447 3.136 1.00 13.14 198 ASP A CA 1
ATOM 1555 C C . ASP A 1 200 ? -2.896 -2.936 3.200 1.00 14.46 198 ASP A C 1
ATOM 1556 O O . ASP A 1 200 ? -3.254 -2.384 4.241 1.00 14.48 198 ASP A O 1
ATOM 1561 N N . THR A 1 201 ? -2.663 -2.273 2.073 1.00 14.07 199 THR A N 1
ATOM 1562 C CA . THR A 1 201 ? -2.749 -0.820 2.023 1.00 13.48 199 THR A CA 1
ATOM 1563 C C . THR A 1 201 ? -3.898 -0.274 1.190 1.00 13.86 199 THR A C 1
ATOM 1564 O O . THR A 1 201 ? -4.043 0.944 1.068 1.00 14.63 199 THR A O 1
ATOM 1568 N N . CYS A 1 202 ? -4.707 -1.168 0.629 1.00 12.87 200 CYS A N 1
ATOM 1569 C CA . CYS A 1 202 ? -5.853 -0.779 -0.192 1.00 13.32 200 CYS A CA 1
ATOM 1570 C C . CYS A 1 202 ? -7.111 -1.504 0.258 1.00 15.32 200 CYS A C 1
ATOM 1571 O O . CYS A 1 202 ? -7.059 -2.686 0.585 1.00 18.15 200 CYS A O 1
ATOM 1574 N N . ARG A 1 203 ? -8.242 -0.804 0.263 1.00 13.19 201 ARG A N 1
ATOM 1575 C CA . ARG A 1 203 ? -9.509 -1.445 0.600 1.00 12.71 201 ARG A CA 1
ATOM 1576 C C . ARG A 1 203 ? -10.088 -1.820 -0.765 1.00 12.79 201 ARG A C 1
ATOM 1577 O O . ARG A 1 203 ? -10.273 -0.959 -1.638 1.00 11.36 201 ARG A O 1
ATOM 1585 N N . LEU A 1 204 ? -10.363 -3.107 -0.948 1.00 12.47 202 LEU A N 1
ATOM 1586 C CA . LEU A 1 204 ? -10.844 -3.619 -2.223 1.00 12.87 202 LEU A CA 1
ATOM 1587 C C . LEU A 1 204 ? -12.091 -4.487 -2.081 1.00 12.28 202 LEU A C 1
ATOM 1588 O O . LEU A 1 204 ? -12.082 -5.475 -1.351 1.00 13.73 202 LEU A O 1
ATOM 1593 N N . TRP A 1 205 ? -13.165 -4.107 -2.770 1.00 13.02 203 TRP A N 1
ATOM 1594 C CA . TRP A 1 205 ? -14.413 -4.869 -2.728 1.00 13.04 203 TRP A CA 1
ATOM 1595 C C . TRP A 1 205 ? -14.731 -5.434 -4.109 1.00 13.29 203 TRP A C 1
ATOM 1596 O O . TRP A 1 205 ? -14.609 -4.735 -5.115 1.00 12.93 203 TRP A O 1
ATOM 1607 N N . ASP A 1 206 ? -15.139 -6.698 -4.163 1.00 13.73 204 ASP A N 1
ATOM 1608 C CA . ASP A 1 206 ? -15.490 -7.299 -5.447 1.00 16.28 204 ASP A CA 1
ATOM 1609 C C . ASP A 1 206 ? -16.674 -6.505 -5.989 1.00 18.16 204 ASP A C 1
ATOM 1610 O O . ASP A 1 206 ? -17.640 -6.256 -5.264 1.00 18.08 204 ASP A O 1
ATOM 1615 N N . ALA A 1 207 ? -16.603 -6.114 -7.258 1.00 18.84 205 ALA A N 1
ATOM 1616 C CA . ALA A 1 207 ? -17.661 -5.319 -7.872 1.00 22.16 205 ALA A CA 1
ATOM 1617 C C . ALA A 1 207 ? -19.043 -5.964 -7.846 1.00 24.42 205 ALA A C 1
ATOM 1618 O O . ALA A 1 207 ? -20.052 -5.266 -7.725 1.00 25.38 205 ALA A O 1
ATOM 1620 N N . LYS A 1 208 ? -19.101 -7.287 -7.951 1.00 25.68 206 LYS A N 1
ATOM 1621 C CA . LYS A 1 208 ? -20.392 -7.966 -7.955 1.00 28.78 206 LYS A CA 1
ATOM 1622 C C . LYS A 1 208 ? -20.946 -8.288 -6.570 1.00 29.17 206 LYS A C 1
ATOM 1623 O O . LYS A 1 208 ? -22.033 -7.835 -6.204 1.00 31.11 206 LYS A O 1
ATOM 1629 N N . THR A 1 209 ? -20.188 -9.064 -5.802 1.00 28.87 207 THR A N 1
ATOM 1630 C CA . THR A 1 209 ? -20.607 -9.499 -4.473 1.00 27.01 207 THR A CA 1
ATOM 1631 C C . THR A 1 209 ? -20.316 -8.540 -3.325 1.00 26.81 207 THR A C 1
ATOM 1632 O O . THR A 1 209 ? -20.884 -8.677 -2.241 1.00 27.25 207 THR A O 1
ATOM 1636 N N . ASN A 1 210 ? -19.428 -7.583 -3.559 1.00 25.60 208 ASN A N 1
ATOM 1637 C CA . ASN A 1 210 ? -19.042 -6.621 -2.535 1.00 24.58 208 ASN A CA 1
ATOM 1638 C C . ASN A 1 210 ? -18.215 -7.333 -1.465 1.00 22.27 208 ASN A C 1
ATOM 1639 O O . ASN A 1 210 ? -18.023 -6.816 -0.362 1.00 21.33 208 ASN A O 1
ATOM 1644 N N . GLU A 1 211 ? -17.731 -8.529 -1.792 1.00 20.28 209 GLU A N 1
ATOM 1645 C CA . GLU A 1 211 ? -16.906 -9.285 -0.856 1.00 19.20 209 GLU A CA 1
ATOM 1646 C C . GLU A 1 211 ? -15.640 -8.476 -0.602 1.00 17.10 209 GLU A C 1
ATOM 1647 O O . GLU A 1 211 ? -15.089 -7.876 -1.521 1.00 15.47 209 GLU A O 1
ATOM 1653 N N . LYS A 1 212 ? -15.190 -8.461 0.648 1.00 15.35 210 LYS A N 1
ATOM 1654 C CA . LYS A 1 212 ? -13.990 -7.727 1.027 1.00 14.26 210 LYS A CA 1
ATOM 1655 C C . LYS A 1 212 ? -12.753 -8.565 0.707 1.00 13.72 210 LYS A C 1
ATOM 1656 O O . LYS A 1 212 ? -12.630 -9.710 1.155 1.00 13.67 210 LYS A O 1
ATOM 1662 N N . LEU A 1 213 ? -11.846 -7.988 -0.076 1.00 14.26 211 LEU A N 1
ATOM 1663 C CA . LEU A 1 213 ? -10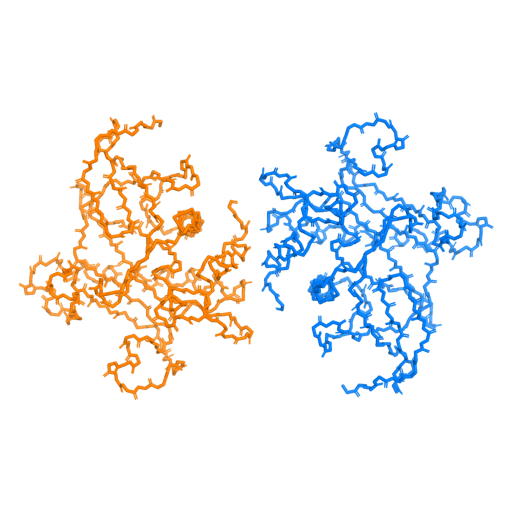.622 -8.669 -0.498 1.00 14.40 211 LEU A CA 1
ATOM 1664 C C . LEU A 1 213 ? -9.393 -7.875 -0.068 1.00 14.69 211 LEU A C 1
ATOM 1665 O O . LEU A 1 213 ? -8.509 -7.580 -0.874 1.00 18.11 211 LEU A O 1
ATOM 1670 N N . ASP A 1 214 ? -9.350 -7.517 1.207 1.00 14.05 212 ASP A N 1
ATOM 1671 C CA . ASP A 1 214 ? -8.232 -6.751 1.740 1.00 14.59 212 ASP A CA 1
ATOM 1672 C C . ASP A 1 214 ? -8.022 -7.078 3.210 1.00 14.16 212 ASP A C 1
ATOM 1673 O O . ASP A 1 214 ? -8.631 -8.008 3.739 1.00 14.68 212 ASP A O 1
ATOM 1678 N N . LYS A 1 215 ? -7.176 -6.296 3.873 1.00 14.86 213 LYS A N 1
ATOM 1679 C CA . LYS A 1 215 ? -6.862 -6.544 5.273 1.00 14.94 213 LYS A CA 1
ATOM 1680 C C . LYS A 1 215 ? -8.056 -6.580 6.229 1.00 14.73 213 LYS A C 1
ATOM 1681 O O . LYS A 1 215 ? -7.927 -7.076 7.349 1.00 15.53 213 LYS A O 1
ATOM 1687 N N . ASP A 1 216 ? -9.213 -6.069 5.808 1.00 14.94 214 ASP A N 1
ATOM 1688 C CA . ASP A 1 216 ? -10.391 -6.117 6.675 1.00 14.21 214 ASP A CA 1
ATOM 1689 C C . ASP A 1 216 ? -10.734 -7.570 6.985 1.00 15.27 214 ASP A C 1
ATOM 1690 O O . ASP A 1 216 ? -11.346 -7.872 8.012 1.00 17.49 214 ASP A O 1
ATOM 1695 N N . VAL A 1 217 ? -10.357 -8.466 6.079 1.00 15.03 215 VAL A N 1
ATOM 1696 C CA . VAL A 1 217 ? -10.613 -9.888 6.265 1.00 14.97 215 VAL A CA 1
ATOM 1697 C C . VAL A 1 217 ? -9.928 -10.352 7.550 1.00 16.29 215 VAL A C 1
ATOM 1698 O O . VAL A 1 217 ? -10.478 -11.168 8.299 1.00 17.00 215 VAL A O 1
ATOM 1702 N N . PHE A 1 218 ? -8.735 -9.820 7.809 1.00 16.10 216 PHE A N 1
ATOM 1703 C CA . PHE A 1 218 ? -7.993 -10.166 9.018 1.00 17.54 216 PHE A CA 1
ATOM 1704 C C . PHE A 1 218 ? -8.513 -9.362 10.208 1.00 17.23 216 PHE A C 1
ATOM 1705 O O . PHE A 1 218 ? -8.702 -9.902 11.299 1.00 19.68 216 PHE A O 1
ATOM 1713 N N . ARG A 1 219 ? -8.742 -8.069 9.996 1.00 17.25 217 ARG A N 1
ATOM 1714 C CA . ARG A 1 219 ? -9.239 -7.205 11.062 1.00 18.13 217 ARG A CA 1
ATOM 1715 C C . ARG A 1 219 ? -10.540 -7.718 11.664 1.00 18.83 217 ARG A C 1
ATOM 1716 O O . ARG A 1 219 ? -10.706 -7.722 12.881 1.00 19.36 217 ARG A O 1
ATOM 1724 N N . ARG A 1 220 ? -11.461 -8.141 10.803 1.00 19.41 218 ARG A N 1
ATOM 1725 C CA . ARG A 1 220 ? -12.775 -8.599 11.246 1.00 20.04 218 ARG A CA 1
ATOM 1726 C C . ARG A 1 220 ? -12.993 -10.110 11.213 1.00 19.90 218 ARG A C 1
ATOM 1727 O O . ARG A 1 220 ? -14.124 -10.579 11.345 1.00 20.36 218 ARG A O 1
ATOM 1735 N N . ASP A 1 221 ? -11.913 -10.867 11.042 1.00 19.84 219 ASP A N 1
ATOM 1736 C CA . ASP A 1 221 ? -11.995 -12.328 10.996 1.00 21.86 219 ASP A CA 1
ATOM 1737 C C . ASP A 1 221 ? -13.090 -12.809 10.049 1.00 21.78 219 ASP A C 1
ATOM 1738 O O . ASP A 1 221 ? -14.011 -13.522 10.458 1.00 22.39 219 ASP A O 1
ATOM 1743 N N . LEU A 1 222 ? -12.979 -12.434 8.780 1.00 20.40 220 LEU A N 1
ATOM 1744 C CA . LEU A 1 222 ? -13.973 -12.818 7.790 1.00 21.21 220 LEU A CA 1
ATOM 1745 C C . LEU A 1 222 ? -13.610 -14.089 7.028 1.00 20.75 220 LEU A C 1
ATOM 1746 O O . LEU A 1 222 ? -14.386 -14.561 6.198 1.00 22.67 220 LEU A O 1
ATOM 1751 N N . GLY A 1 223 ? -12.438 -14.644 7.314 1.00 20.56 221 GLY A N 1
ATOM 1752 C CA . GLY A 1 223 ? -12.012 -15.857 6.636 1.00 19.31 221 GLY A CA 1
ATOM 1753 C C . GLY A 1 223 ? -10.527 -15.866 6.332 1.00 18.64 221 GLY A C 1
ATOM 1754 O O . GLY A 1 223 ? -9.756 -15.154 6.972 1.00 19.00 221 GLY A O 1
ATOM 1755 N N . SER A 1 224 ? -10.124 -16.675 5.355 1.00 16.75 222 SER A N 1
ATOM 1756 C CA . SER A 1 224 ? -8.720 -16.768 4.963 1.00 16.88 222 SER A CA 1
ATOM 1757 C C . SER A 1 224 ? -8.219 -15.484 4.316 1.00 16.47 222 SER A C 1
ATOM 1758 O O . SER A 1 224 ? -8.758 -15.044 3.301 1.00 16.23 222 SER A O 1
ATOM 1761 N N . LEU A 1 225 ? -7.177 -14.895 4.895 1.00 16.42 223 LEU A N 1
ATOM 1762 C CA . LEU A 1 225 ? -6.613 -13.665 4.351 1.00 15.89 223 LEU A CA 1
ATOM 1763 C C . LEU A 1 225 ? -5.930 -13.943 3.012 1.00 17.30 223 LEU A C 1
ATOM 1764 O O . LEU A 1 225 ? -6.100 -13.187 2.050 1.00 15.04 223 LEU A O 1
ATOM 1769 N N . THR A 1 226 ? -5.160 -15.027 2.947 1.00 15.56 224 THR A N 1
ATOM 1770 C CA . THR A 1 226 ? -4.463 -15.363 1.708 1.00 15.08 224 THR A CA 1
ATOM 1771 C C . THR A 1 226 ? -5.407 -15.779 0.584 1.00 14.57 224 THR A C 1
ATOM 1772 O O . THR A 1 226 ? -5.110 -15.541 -0.584 1.00 13.40 224 THR A O 1
ATOM 1776 N N . ASP A 1 227 ? -6.539 -16.394 0.920 1.00 13.65 225 ASP A N 1
ATOM 1777 C CA . ASP A 1 227 ? -7.497 -16.775 -0.116 1.00 14.05 225 ASP A CA 1
ATOM 1778 C C . ASP A 1 227 ? -8.023 -15.493 -0.756 1.00 14.77 225 ASP A C 1
ATOM 1779 O O . ASP A 1 227 ? -8.231 -15.434 -1.965 1.00 12.98 225 ASP A O 1
ATOM 1784 N N . ALA A 1 228 ? -8.228 -14.468 0.070 1.00 13.41 226 ALA A N 1
ATOM 1785 C CA . ALA A 1 228 ? -8.741 -13.187 -0.409 1.00 12.63 226 ALA A CA 1
ATOM 1786 C C . ALA A 1 228 ? -7.709 -12.460 -1.267 1.00 11.77 226 ALA A C 1
ATOM 1787 O O . ALA A 1 228 ? -8.028 -11.968 -2.344 1.00 12.25 226 ALA A O 1
ATOM 1789 N N . TYR A 1 229 ? -6.473 -12.399 -0.784 1.00 11.00 227 TYR A N 1
ATOM 1790 C CA . TYR A 1 229 ? -5.401 -11.734 -1.509 1.00 11.93 227 TYR A CA 1
ATOM 1791 C C . TYR A 1 229 ? -5.091 -12.453 -2.819 1.00 12.61 227 TYR A C 1
ATOM 1792 O O . TYR A 1 229 ? -4.751 -11.816 -3.815 1.00 10.76 227 TYR A O 1
ATOM 1801 N N . GLU A 1 230 ? -5.214 -13.777 -2.820 1.00 12.23 228 GLU A N 1
ATOM 1802 C CA . GLU A 1 230 ? -4.964 -14.565 -4.028 1.00 13.84 228 GLU A CA 1
ATOM 1803 C C . GLU A 1 230 ? -5.936 -14.141 -5.128 1.00 13.99 228 GLU A C 1
ATOM 1804 O O . GLU A 1 230 ? -5.576 -14.096 -6.308 1.00 13.68 228 GLU A O 1
ATOM 1810 N N . VAL A 1 231 ? -7.171 -13.832 -4.741 1.00 13.35 229 VAL A N 1
ATOM 1811 C CA . VAL A 1 231 ? -8.162 -13.387 -5.712 1.00 14.72 229 VAL A CA 1
ATOM 1812 C C . VAL A 1 231 ? -7.635 -12.136 -6.410 1.00 13.50 229 VAL A C 1
ATOM 1813 O O . VAL A 1 231 ? -7.683 -12.031 -7.634 1.00 12.95 229 VAL A O 1
ATOM 1817 N N . ILE A 1 232 ? -7.128 -11.185 -5.629 1.00 12.94 230 ILE A N 1
ATOM 1818 C CA . ILE A 1 232 ? -6.607 -9.947 -6.204 1.00 12.48 230 ILE A CA 1
ATOM 1819 C C . ILE A 1 232 ? -5.411 -10.215 -7.117 1.00 12.57 230 ILE A C 1
ATOM 1820 O O . ILE A 1 232 ? -5.331 -9.676 -8.224 1.00 12.62 230 ILE A O 1
ATOM 1825 N N . LEU A 1 233 ? -4.479 -11.044 -6.660 1.00 12.48 231 LEU A N 1
ATOM 1826 C CA . LEU A 1 233 ? -3.311 -11.360 -7.478 1.00 12.78 231 LEU A CA 1
ATOM 1827 C C . LEU A 1 233 ? -3.736 -11.891 -8.851 1.00 12.34 231 LEU A C 1
ATOM 1828 O O . LEU A 1 233 ? -3.232 -11.445 -9.887 1.00 12.19 231 LEU A O 1
ATOM 1833 N N . GLN A 1 234 ? -4.674 -12.830 -8.864 1.00 13.03 232 GLN A N 1
ATOM 1834 C CA . GLN A 1 234 ? -5.118 -13.405 -10.125 1.00 13.18 232 GLN A CA 1
ATOM 1835 C C . GLN A 1 234 ? -5.919 -12.413 -10.973 1.00 13.76 232 GLN A C 1
ATOM 1836 O O . GLN A 1 234 ? -5.791 -12.407 -12.193 1.00 12.69 232 GLN A O 1
ATOM 1842 N N . ARG A 1 235 ? -6.730 -11.569 -10.338 1.00 12.36 233 ARG A N 1
ATOM 1843 C CA . ARG A 1 235 ? -7.495 -10.569 -11.082 1.00 14.30 233 ARG A CA 1
ATOM 1844 C C . ARG A 1 235 ? -6.515 -9.660 -11.818 1.00 14.47 233 ARG A C 1
ATOM 1845 O O . ARG A 1 235 ? -6.812 -9.154 -12.904 1.00 15.41 233 ARG A O 1
ATOM 1853 N N . LEU A 1 236 ? -5.347 -9.455 -11.213 1.00 14.88 234 LEU A N 1
ATOM 1854 C CA . LEU A 1 236 ? -4.319 -8.596 -11.786 1.00 15.15 234 LEU A CA 1
ATOM 1855 C C . LEU A 1 236 ? -3.446 -9.292 -12.827 1.00 15.82 234 LEU A C 1
ATOM 1856 O O . LEU A 1 236 ? -2.545 -8.676 -13.397 1.00 15.80 234 LEU A O 1
ATOM 1861 N N . GLY A 1 237 ? -3.714 -10.573 -13.073 1.00 16.69 235 GLY A N 1
ATOM 1862 C CA . GLY A 1 237 ? -2.956 -11.303 -14.075 1.00 18.12 235 GLY A CA 1
ATOM 1863 C C . GLY A 1 237 ? -1.969 -12.335 -13.560 1.00 19.87 235 GLY A C 1
ATOM 1864 O O . GLY A 1 237 ? -1.259 -12.963 -14.348 1.00 19.94 235 GLY A O 1
ATOM 1865 N N . GLY A 1 238 ? -1.913 -12.514 -12.245 1.00 20.45 236 GLY A N 1
ATOM 1866 C CA . GLY A 1 238 ? -0.993 -13.486 -11.682 1.00 24.39 236 GLY A CA 1
ATOM 1867 C C . GLY A 1 238 ? 0.401 -12.917 -11.511 1.00 27.78 236 GLY A C 1
ATOM 1868 O O . GLY A 1 238 ? 0.685 -11.811 -11.966 1.00 28.07 236 GLY A O 1
ATOM 1869 N N . GLU A 1 239 ? 1.270 -13.685 -10.863 1.00 30.95 237 GLU A N 1
ATOM 1870 C CA . GLU A 1 239 ? 2.648 -13.280 -10.598 1.00 36.33 237 GLU A CA 1
ATOM 1871 C C . GLU A 1 239 ? 3.370 -12.707 -11.815 1.00 37.82 237 GLU A C 1
ATOM 1872 O O . GLU A 1 239 ? 2.835 -12.811 -12.938 1.00 38.94 237 GLU A O 1
ATOM 1878 N N . MET B 1 3 ? -37.459 -15.034 -19.721 1.00 44.82 1 MET B N 1
ATOM 1879 C CA . MET B 1 3 ? -37.972 -15.466 -18.426 1.00 44.67 1 MET B CA 1
ATOM 1880 C C . MET B 1 3 ? -38.377 -16.936 -18.461 1.00 43.41 1 MET B C 1
ATOM 1881 O O . MET B 1 3 ? -39.329 -17.349 -17.791 1.00 42.96 1 MET B O 1
ATOM 1886 N N . PRO B 1 4 ? -37.431 -17.681 -19.033 1.00 42.35 2 PRO B N 1
ATOM 1887 C CA . PRO B 1 4 ? -38.157 -18.894 -19.409 1.00 40.83 2 PRO B CA 1
ATOM 1888 C C . PRO B 1 4 ? -37.985 -19.629 -18.082 1.00 39.36 2 PRO B C 1
ATOM 1889 O O . PRO B 1 4 ? -37.207 -19.219 -17.222 1.00 38.75 2 PRO B O 1
ATOM 1893 N N . THR B 1 5 ? -38.733 -20.716 -17.932 1.00 37.52 3 THR B N 1
ATOM 1894 C CA . THR B 1 5 ? -38.697 -21.541 -16.733 1.00 35.42 3 THR B CA 1
ATOM 1895 C C . THR B 1 5 ? -38.222 -22.934 -17.130 1.00 34.14 3 THR B C 1
ATOM 1896 O O . THR B 1 5 ? -38.511 -23.403 -18.230 1.00 33.34 3 THR B O 1
ATOM 1900 N N . LYS B 1 6 ? -37.496 -23.598 -16.238 1.00 33.03 4 LYS B N 1
ATOM 1901 C CA . LYS B 1 6 ? -36.990 -24.930 -16.538 1.00 32.19 4 LYS B CA 1
ATOM 1902 C C . LYS B 1 6 ? -38.118 -25.946 -16.656 1.00 32.63 4 LYS B C 1
ATOM 1903 O O . LYS B 1 6 ? -38.990 -26.031 -15.789 1.00 32.45 4 LYS B O 1
ATOM 1909 N N . GLN B 1 7 ? -38.096 -26.717 -17.736 1.00 32.22 5 GLN B N 1
ATOM 1910 C CA . GLN B 1 7 ? -39.109 -27.735 -17.958 1.00 32.56 5 GLN B CA 1
ATOM 1911 C C . GLN B 1 7 ? -38.496 -29.131 -17.902 1.00 32.09 5 GLN B C 1
ATOM 1912 O O . GLN B 1 7 ? -37.599 -29.380 -17.097 1.00 32.31 5 GLN B O 1
ATOM 1918 N N . GLN B 1 8 ? -38.967 -30.034 -18.757 1.00 31.95 6 GLN B N 1
ATOM 1919 C CA . GLN B 1 8 ? -38.477 -31.409 -18.759 1.00 32.00 6 GLN B CA 1
ATOM 1920 C C . GLN B 1 8 ? -37.046 -31.593 -19.255 1.00 30.72 6 GLN B C 1
ATOM 1921 O O . GLN B 1 8 ? -36.558 -30.833 -20.093 1.00 31.13 6 GLN B O 1
ATOM 1927 N N . LEU B 1 9 ? -36.384 -32.618 -18.725 1.00 29.46 7 LEU B N 1
ATOM 1928 C CA . LEU B 1 9 ? -35.016 -32.945 -19.110 1.00 29.27 7 LEU B CA 1
ATOM 1929 C C . LEU B 1 9 ? -35.065 -33.576 -20.496 1.00 28.42 7 LEU B C 1
ATOM 1930 O O . LEU B 1 9 ? -35.821 -34.516 -20.729 1.00 28.47 7 LEU B O 1
ATOM 1935 N N . LEU B 1 10 ? -34.252 -33.061 -21.411 1.00 27.81 8 LEU B N 1
ATOM 1936 C CA . LEU B 1 10 ? -34.222 -33.571 -22.775 1.00 26.48 8 LEU B CA 1
ATOM 1937 C C . LEU B 1 10 ? -33.033 -34.483 -23.020 1.00 26.20 8 LEU B C 1
ATOM 1938 O O . LEU B 1 10 ? -33.133 -35.476 -23.741 1.00 25.59 8 LEU B O 1
ATOM 1943 N N . TYR B 1 11 ? -31.907 -34.148 -22.402 1.00 25.64 9 TYR B N 1
ATOM 1944 C CA . TYR B 1 11 ? -30.690 -34.916 -22.601 1.00 24.00 9 TYR B CA 1
ATOM 1945 C C . TYR B 1 11 ? -29.689 -34.688 -21.484 1.00 24.28 9 TYR B C 1
ATOM 1946 O O . TYR B 1 11 ? -29.542 -33.574 -20.991 1.00 23.08 9 TYR B O 1
ATOM 1955 N N . GLU B 1 12 ? -29.004 -35.754 -21.089 1.00 24.01 10 GLU B N 1
ATOM 1956 C CA . GLU B 1 12 ? -27.973 -35.657 -20.068 1.00 24.30 10 GLU B CA 1
ATOM 1957 C C . GLU B 1 12 ? -26.698 -36.257 -20.636 1.00 23.26 10 GLU B C 1
ATOM 1958 O O . GLU B 1 12 ? -26.653 -37.442 -20.974 1.00 22.94 10 GLU B O 1
ATOM 1964 N N . GLY B 1 13 ? -25.669 -35.425 -20.759 1.00 22.16 11 GLY B N 1
ATOM 1965 C CA . GLY B 1 13 ? -24.400 -35.892 -21.283 1.00 19.99 11 GLY B CA 1
ATOM 1966 C C . GLY B 1 13 ? -23.443 -36.197 -20.152 1.00 20.42 11 GLY B C 1
ATOM 1967 O O . GLY B 1 13 ? -23.858 -36.309 -19.000 1.00 19.89 11 GLY B O 1
ATOM 1968 N N . LYS B 1 14 ? -22.158 -36.319 -20.462 1.00 18.82 12 LYS B N 1
ATOM 1969 C CA . LYS B 1 14 ? -21.186 -36.625 -19.422 1.00 19.22 12 LYS B CA 1
ATOM 1970 C C . LYS B 1 14 ? -20.807 -35.439 -18.544 1.00 18.36 12 LYS B C 1
ATOM 1971 O O . LYS B 1 14 ? -20.243 -35.625 -17.464 1.00 18.50 12 LYS B O 1
ATOM 1977 N N . ALA B 1 15 ? -21.137 -34.228 -18.987 1.00 16.21 13 ALA B N 1
ATOM 1978 C CA . ALA B 1 15 ? -20.798 -33.029 -18.230 1.00 15.43 13 ALA B CA 1
ATOM 1979 C C . ALA B 1 15 ? -21.962 -32.098 -17.879 1.00 15.57 13 ALA B C 1
ATOM 1980 O O . ALA B 1 15 ? -21.908 -31.393 -16.872 1.00 14.40 13 ALA B O 1
ATOM 1982 N N . LYS B 1 16 ? -23.004 -32.082 -18.702 1.00 14.58 14 LYS B N 1
ATOM 1983 C CA . LYS B 1 16 ? -24.136 -31.191 -18.453 1.00 16.22 14 LYS B CA 1
ATOM 1984 C C . LYS B 1 16 ? -25.492 -31.845 -18.684 1.00 16.30 14 LYS B C 1
ATOM 1985 O O . LYS B 1 16 ? -25.598 -32.878 -19.346 1.00 16.50 14 LYS B O 1
ATOM 1991 N N . LYS B 1 17 ? -26.527 -31.231 -18.120 1.00 17.61 15 LYS B N 1
ATOM 1992 C CA . LYS B 1 17 ? -27.898 -31.698 -18.286 1.00 18.60 15 LYS B CA 1
ATOM 1993 C C . LYS B 1 17 ? -28.612 -30.638 -19.116 1.00 19.06 15 LYS B C 1
ATOM 1994 O O . LYS B 1 17 ? -28.517 -29.447 -18.821 1.00 19.84 15 LYS B O 1
ATOM 2000 N N . ILE B 1 18 ? -29.313 -31.074 -20.158 1.00 19.11 16 ILE B N 1
ATOM 2001 C CA . ILE B 1 18 ? -30.029 -30.159 -21.034 1.00 20.27 16 ILE B CA 1
ATOM 2002 C C . ILE B 1 18 ? -31.535 -30.264 -20.812 1.00 21.14 16 ILE B C 1
ATOM 2003 O O . ILE B 1 18 ? -32.140 -31.308 -21.062 1.00 22.27 16 ILE B O 1
ATOM 2008 N N . TYR B 1 19 ? -32.125 -29.174 -20.336 1.00 22.22 17 TYR B N 1
ATOM 2009 C CA . TYR B 1 19 ? -33.558 -29.107 -20.068 1.00 23.52 17 TYR B CA 1
ATOM 2010 C C . TYR B 1 19 ? -34.245 -28.192 -21.070 1.00 24.04 17 TYR B C 1
ATOM 2011 O O . TYR B 1 19 ? -33.640 -27.264 -21.597 1.00 22.75 17 TYR B O 1
ATOM 2020 N N . ALA B 1 20 ? -35.518 -28.456 -21.328 1.00 25.57 18 ALA B N 1
ATOM 2021 C CA . ALA B 1 20 ? -36.281 -27.610 -22.228 1.00 25.40 18 ALA B CA 1
ATOM 2022 C C . ALA B 1 20 ? -36.857 -26.516 -21.337 1.00 26.06 18 ALA B C 1
ATOM 2023 O O . ALA B 1 20 ? -36.854 -26.648 -20.113 1.00 27.47 18 ALA B O 1
ATOM 2025 N N . THR B 1 21 ? -37.322 -25.427 -21.937 1.00 26.24 19 THR B N 1
ATOM 2026 C CA . THR B 1 21 ? -37.922 -24.345 -21.168 1.00 26.25 19 THR B CA 1
ATOM 2027 C C . THR B 1 21 ? -39.323 -24.138 -21.723 1.00 26.27 19 THR B C 1
ATOM 2028 O O . THR B 1 21 ? -39.784 -24.930 -22.543 1.00 26.01 19 THR B O 1
ATOM 2032 N N . ASP B 1 22 ? -39.995 -23.082 -21.280 1.00 29.05 20 ASP B N 1
ATOM 2033 C CA . ASP B 1 22 ? -41.343 -22.792 -21.761 1.00 31.58 20 ASP B CA 1
ATOM 2034 C C . ASP B 1 22 ? -41.263 -22.190 -23.159 1.00 31.95 20 ASP B C 1
ATOM 2035 O O . ASP B 1 22 ? -42.280 -21.979 -23.813 1.00 31.17 20 ASP B O 1
ATOM 2040 N N . GLU B 1 23 ? -40.043 -21.905 -23.603 1.00 32.18 21 GLU B N 1
ATOM 2041 C CA . GLU B 1 23 ? -39.815 -21.350 -24.932 1.00 33.63 21 GLU B CA 1
ATOM 2042 C C . GLU B 1 23 ? -39.158 -22.439 -25.774 1.00 33.35 21 GLU B C 1
ATOM 2043 O O . GLU B 1 23 ? -38.084 -22.934 -25.438 1.00 32.81 21 GLU B O 1
ATOM 2049 N N . PRO B 1 24 ? -39.802 -22.826 -26.885 1.00 32.68 22 PRO B N 1
ATOM 2050 C CA . PRO B 1 24 ? -39.290 -23.868 -27.780 1.00 32.19 22 PRO B CA 1
ATOM 2051 C C . PRO B 1 24 ? -37.861 -23.703 -28.299 1.00 30.68 22 PRO B C 1
ATOM 2052 O O . PRO B 1 24 ? -37.149 -24.691 -28.479 1.00 31.59 22 PRO B O 1
ATOM 2056 N N . ASP B 1 25 ? -37.438 -22.468 -28.535 1.00 28.91 23 ASP B N 1
ATOM 2057 C CA . ASP B 1 25 ? -36.094 -22.228 -29.053 1.00 28.05 23 ASP B CA 1
ATOM 2058 C C . ASP B 1 25 ? -35.065 -21.884 -27.986 1.00 25.48 23 ASP B C 1
ATOM 2059 O O . ASP B 1 25 ? -33.969 -21.423 -28.306 1.00 24.43 23 ASP B O 1
ATOM 2064 N N . VAL B 1 26 ? -35.413 -22.106 -26.724 1.00 22.67 24 VAL B N 1
ATOM 2065 C CA . VAL B 1 26 ? -34.500 -21.806 -25.628 1.00 21.71 24 VAL B CA 1
ATOM 2066 C C . VAL B 1 26 ? -34.259 -23.032 -24.759 1.00 21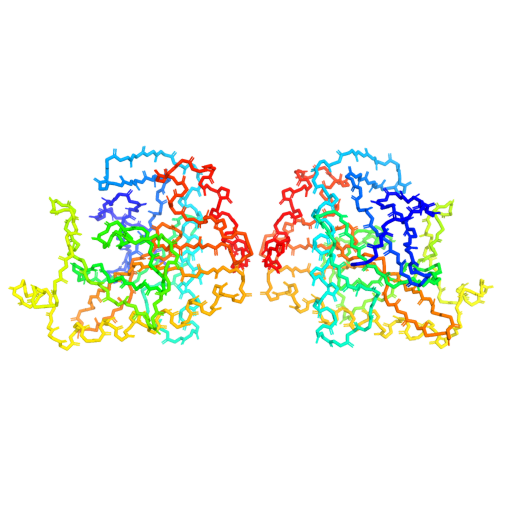.64 24 VAL B C 1
ATOM 2067 O O . VAL B 1 26 ? -35.201 -23.730 -24.383 1.00 22.12 24 VAL B O 1
ATOM 2071 N N . LEU B 1 27 ? -32.993 -23.294 -24.442 1.00 19.04 25 LEU B N 1
ATOM 2072 C CA . LEU B 1 27 ? -32.640 -24.436 -23.609 1.00 17.95 25 LEU B CA 1
ATOM 2073 C C . LEU B 1 27 ? -32.038 -23.991 -22.282 1.00 17.58 25 LEU B C 1
ATOM 2074 O O . LEU B 1 27 ? -31.464 -22.904 -22.180 1.00 17.73 25 LEU B O 1
ATOM 2079 N N . TRP B 1 28 ? -32.190 -24.843 -21.271 1.00 17.85 26 TRP B N 1
ATOM 2080 C CA . TRP B 1 28 ? -31.699 -24.592 -19.916 1.00 19.10 26 TRP B CA 1
ATOM 2081 C C . TRP B 1 28 ? -30.560 -25.578 -19.664 1.00 17.95 26 TRP B C 1
ATOM 2082 O O . TRP B 1 28 ? -30.785 -26.782 -19.575 1.00 18.97 26 TRP B O 1
ATOM 2093 N N . VAL B 1 29 ? -29.340 -25.064 -19.553 1.00 17.79 27 VAL B N 1
ATOM 2094 C CA . VAL B 1 29 ? -28.170 -25.912 -19.350 1.00 15.78 27 VAL B CA 1
ATOM 2095 C C . VAL B 1 29 ? -27.682 -25.942 -17.909 1.00 15.55 27 VAL B C 1
ATOM 2096 O O . VAL B 1 29 ? -27.458 -24.899 -17.299 1.00 15.44 27 VAL B O 1
ATOM 2100 N N . GLU B 1 30 ? -27.504 -27.147 -17.377 1.00 16.27 28 GLU B N 1
ATOM 2101 C CA . GLU B 1 30 ? -27.020 -27.314 -16.013 1.00 17.44 28 GLU B CA 1
ATOM 2102 C C . GLU B 1 30 ? -25.676 -28.034 -16.029 1.00 15.62 28 GLU B C 1
ATOM 2103 O O . GLU B 1 30 ? -25.581 -29.162 -16.507 1.00 17.44 28 GLU B O 1
ATOM 2109 N N . TYR B 1 31 ? -24.638 -27.380 -15.514 1.00 15.80 29 TYR B N 1
ATOM 2110 C CA . TYR B 1 31 ? -23.314 -27.989 -15.462 1.00 15.42 29 TYR B CA 1
ATOM 2111 C C . TYR B 1 31 ? -23.181 -28.872 -14.231 1.00 15.83 29 TYR B C 1
ATOM 2112 O O . TYR B 1 31 ? -23.427 -28.425 -13.111 1.00 16.61 29 TYR B O 1
ATOM 2121 N N . LYS B 1 32 ? -22.780 -30.118 -14.447 1.00 15.62 30 LYS B N 1
ATOM 2122 C CA . LYS B 1 32 ? -22.620 -31.079 -13.362 1.00 16.73 30 LYS B CA 1
ATOM 2123 C C . LYS B 1 32 ? -21.232 -31.032 -12.732 1.00 18.55 30 LYS B C 1
ATOM 2124 O O . LYS B 1 32 ? -20.282 -30.526 -13.334 1.00 17.86 30 LYS B O 1
ATOM 2130 N N . ASP B 1 33 ? -21.125 -31.561 -11.515 1.00 20.07 31 ASP B N 1
ATOM 2131 C CA . ASP B 1 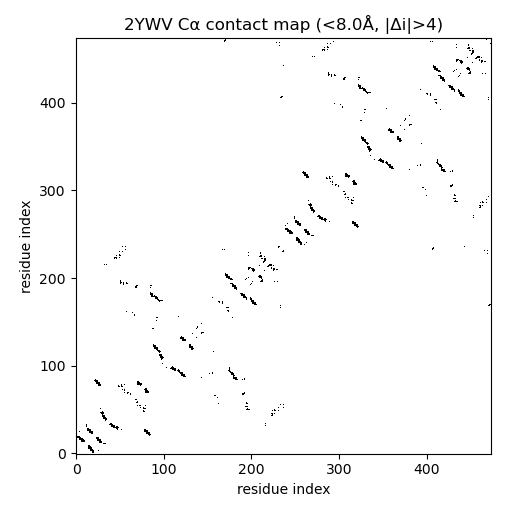33 ? -19.851 -31.609 -10.805 1.00 22.50 31 ASP B CA 1
ATOM 2132 C C . ASP B 1 33 ? -19.176 -32.937 -11.070 1.00 23.24 31 ASP B C 1
ATOM 2133 O O . ASP B 1 33 ? -18.806 -33.656 -10.141 1.00 24.43 31 ASP B O 1
ATOM 2138 N N . SER B 1 34 ? -19.025 -33.269 -12.343 1.00 23.61 32 SER B N 1
ATOM 2139 C CA . SER B 1 34 ? -18.395 -34.520 -12.712 1.00 24.29 32 SER B CA 1
ATOM 2140 C C . SER B 1 34 ? -17.279 -34.271 -13.707 1.00 23.06 32 SER B C 1
ATOM 2141 O O . SER B 1 34 ? -17.337 -33.331 -14.499 1.00 23.33 32 SER B O 1
ATOM 2144 N N . ALA B 1 35 ? -16.256 -35.111 -13.643 1.00 21.19 33 ALA B N 1
ATOM 2145 C CA . ALA B 1 35 ? -15.125 -35.008 -14.549 1.00 20.62 33 ALA B CA 1
ATOM 2146 C C . ALA B 1 35 ? -14.931 -36.363 -15.212 1.00 20.10 33 ALA B C 1
ATOM 2147 O O . ALA B 1 35 ? -15.168 -37.402 -14.596 1.00 19.17 33 ALA B O 1
ATOM 2149 N N . THR B 1 36 ? -14.527 -36.344 -16.477 1.00 20.63 34 THR B N 1
ATOM 2150 C CA . THR B 1 36 ? -14.277 -37.573 -17.215 1.00 20.96 34 THR B CA 1
ATOM 2151 C C . THR B 1 36 ? -13.027 -37.355 -18.053 1.00 21.62 34 THR B C 1
ATOM 2152 O O . THR B 1 36 ? -12.684 -36.218 -18.386 1.00 21.05 34 THR B O 1
ATOM 2156 N N . ALA B 1 37 ? -12.349 -38.447 -18.382 1.00 20.51 35 ALA B N 1
ATOM 2157 C CA . ALA B 1 37 ? -11.139 -38.383 -19.184 1.00 22.01 35 ALA B CA 1
ATOM 2158 C C . ALA B 1 37 ? -10.889 -39.731 -19.847 1.00 23.88 35 ALA B C 1
ATOM 2159 O O . ALA B 1 37 ? -11.435 -40.754 -19.423 1.00 22.97 35 ALA B O 1
ATOM 2161 N N . PHE B 1 38 ? -10.073 -39.720 -20.898 1.00 26.10 36 PHE B N 1
ATOM 2162 C CA . PHE B 1 38 ? -9.720 -40.939 -21.619 1.00 28.87 36 PHE B CA 1
ATOM 2163 C C . PHE B 1 38 ? -10.949 -41.706 -22.087 1.00 30.80 36 PHE B C 1
ATOM 2164 O O . PHE B 1 38 ? -11.153 -42.862 -21.714 1.00 30.32 36 PHE B O 1
ATOM 2172 N N . ASN B 1 39 ? -11.756 -41.050 -22.913 1.00 33.75 37 ASN B N 1
ATOM 2173 C CA . ASN B 1 39 ? -12.987 -41.625 -23.445 1.00 37.08 37 ASN B CA 1
ATOM 2174 C C . ASN B 1 39 ? -13.858 -42.254 -22.359 1.00 37.35 37 ASN B C 1
ATOM 2175 O O . ASN B 1 39 ? -14.313 -43.390 -22.487 1.00 38.28 37 ASN B O 1
ATOM 2180 N N . GLY B 1 40 ? -14.083 -41.497 -21.288 1.00 37.40 38 GLY B N 1
ATOM 2181 C CA . GLY B 1 40 ? -14.914 -41.966 -20.194 1.00 36.15 38 GLY B CA 1
ATOM 2182 C C . GLY B 1 40 ? -14.322 -43.070 -19.339 1.00 35.46 38 GLY B C 1
ATOM 2183 O O . GLY B 1 40 ? -15.002 -43.616 -18.472 1.00 36.89 38 GLY B O 1
ATOM 2184 N N . GLU B 1 41 ? -13.056 -43.398 -19.570 1.00 34.26 39 GLU B N 1
ATOM 2185 C CA . GLU B 1 41 ? -12.395 -44.452 -18.809 1.00 34.02 39 GLU B CA 1
ATOM 2186 C C . GLU B 1 41 ? -12.037 -43.978 -17.403 1.00 32.35 39 GLU B C 1
ATOM 2187 O O . GLU B 1 41 ? -11.961 -44.777 -16.467 1.00 32.40 39 GLU B O 1
ATOM 2193 N N . LYS B 1 42 ? -11.819 -42.675 -17.262 1.00 28.23 40 LYS B N 1
ATOM 2194 C CA . LYS B 1 42 ? -11.477 -42.089 -15.972 1.00 25.80 40 LYS B CA 1
ATOM 2195 C C . LYS B 1 42 ? -12.573 -41.098 -15.590 1.00 24.04 40 LYS B C 1
ATOM 2196 O O . LYS B 1 42 ? -12.882 -40.180 -16.349 1.00 22.45 40 LYS B O 1
ATOM 2202 N N . LYS B 1 43 ? -13.170 -41.294 -14.417 1.00 22.93 41 LYS B N 1
ATOM 2203 C CA . LYS B 1 43 ? -14.248 -40.427 -13.962 1.00 23.36 41 LYS B CA 1
ATOM 2204 C C . LYS B 1 43 ? -14.168 -40.118 -12.473 1.00 22.57 41 LYS B C 1
ATOM 2205 O O . LYS B 1 43 ? -13.528 -40.839 -11.703 1.00 21.91 41 LYS B O 1
ATOM 2211 N N . ALA B 1 44 ? -14.838 -39.045 -12.071 1.00 22.10 42 ALA B N 1
ATOM 2212 C CA . ALA B 1 44 ? -14.865 -38.650 -10.669 1.00 21.06 42 ALA B CA 1
ATOM 2213 C C . ALA B 1 44 ? -15.824 -37.497 -10.454 1.00 20.82 42 ALA B C 1
ATOM 2214 O O . ALA B 1 44 ? -16.202 -36.806 -11.395 1.00 20.71 42 ALA B O 1
ATOM 2216 N N . THR B 1 45 ? -16.230 -37.307 -9.206 1.00 19.25 43 THR B N 1
ATOM 2217 C CA . THR B 1 45 ? -17.108 -36.203 -8.865 1.00 18.90 43 THR B CA 1
ATOM 2218 C C . THR B 1 45 ? -16.167 -35.113 -8.370 1.00 17.56 43 THR B C 1
ATOM 2219 O O . THR B 1 45 ? -15.299 -35.370 -7.535 1.00 17.64 43 THR B O 1
ATOM 2223 N N . ILE B 1 46 ? -16.310 -33.907 -8.911 1.00 16.62 44 ILE B N 1
ATOM 2224 C CA . ILE B 1 46 ? -15.465 -32.790 -8.501 1.00 16.73 44 ILE B CA 1
ATOM 2225 C C . ILE B 1 46 ? -16.371 -31.665 -8.005 1.00 16.26 44 ILE B C 1
ATOM 2226 O O . ILE B 1 46 ? -16.978 -30.951 -8.803 1.00 14.17 44 ILE B O 1
ATOM 2231 N N . ALA B 1 47 ? -16.463 -31.512 -6.690 1.00 16.04 45 ALA B N 1
ATOM 2232 C CA . ALA B 1 47 ? -17.310 -30.476 -6.109 1.00 16.59 45 ALA B CA 1
ATOM 2233 C C . ALA B 1 47 ? -16.904 -29.080 -6.568 1.00 15.66 45 ALA B C 1
ATOM 2234 O O . ALA B 1 47 ? -15.733 -28.714 -6.502 1.00 16.14 45 ALA B O 1
ATOM 2236 N N . GLY B 1 48 ? -17.879 -28.304 -7.034 1.00 14.94 46 GLY B N 1
ATOM 2237 C CA . GLY B 1 48 ? -17.598 -26.951 -7.482 1.00 14.53 46 GLY B CA 1
ATOM 2238 C C . GLY B 1 48 ? -17.189 -26.812 -8.937 1.00 14.14 46 GLY B C 1
ATOM 2239 O O . GLY B 1 48 ? -17.136 -25.702 -9.459 1.00 13.69 46 GLY B O 1
ATOM 2240 N N . LYS B 1 49 ? -16.909 -27.929 -9.600 1.00 13.88 47 LYS B N 1
ATOM 2241 C CA . LYS B 1 49 ? -16.493 -27.886 -10.996 1.00 14.98 47 LYS B CA 1
ATOM 2242 C C . LYS B 1 49 ? -17.584 -27.330 -11.898 1.00 15.91 47 LYS B C 1
ATOM 2243 O O . LYS B 1 49 ? -17.305 -26.538 -12.797 1.00 15.74 47 LYS B O 1
ATOM 2249 N N . GLY B 1 50 ? -18.825 -27.747 -11.652 1.00 15.56 48 GLY B N 1
ATOM 2250 C CA . GLY B 1 50 ? -19.943 -27.283 -12.457 1.00 15.90 48 GLY B CA 1
ATOM 2251 C C . GLY B 1 50 ? -20.070 -25.771 -12.457 1.00 15.64 48 GLY B C 1
ATOM 2252 O O . GLY B 1 50 ? -20.274 -25.146 -13.504 1.00 14.82 48 GLY B O 1
ATOM 2253 N N . ARG B 1 51 ? -19.958 -25.177 -11.274 1.00 13.83 49 ARG B N 1
ATOM 2254 C CA . ARG B 1 51 ? -20.048 -23.728 -11.147 1.00 15.03 49 ARG B CA 1
ATOM 2255 C C . ARG B 1 51 ? -18.918 -23.064 -11.927 1.00 13.79 49 ARG B C 1
ATOM 2256 O O . ARG B 1 51 ? -19.141 -22.150 -12.720 1.00 14.21 49 ARG B O 1
ATOM 2264 N N . LEU B 1 52 ? -17.697 -23.527 -11.697 1.00 13.67 50 LEU B N 1
ATOM 2265 C CA . LEU B 1 52 ? -16.554 -22.945 -12.380 1.00 12.97 50 LEU B CA 1
ATOM 2266 C C . LEU B 1 52 ? -16.713 -22.970 -13.901 1.00 12.65 50 LEU B C 1
ATOM 2267 O O . LEU B 1 52 ? -16.505 -21.951 -14.559 1.00 13.21 50 LEU B O 1
ATOM 2272 N N . ASN B 1 53 ? -17.107 -24.110 -14.461 1.00 12.79 51 ASN B N 1
ATOM 2273 C CA . ASN B 1 53 ? -17.268 -24.193 -15.912 1.00 13.34 51 ASN B CA 1
ATOM 2274 C C . ASN B 1 53 ? -18.433 -23.359 -16.425 1.00 13.66 51 ASN B C 1
ATOM 2275 O O . ASN B 1 53 ? -18.342 -22.751 -17.492 1.00 12.48 51 ASN B O 1
ATOM 2280 N N . ASN B 1 54 ? -19.526 -23.317 -15.672 1.00 13.30 52 ASN B N 1
ATOM 2281 C CA . ASN B 1 54 ? -20.664 -22.514 -16.096 1.00 13.24 52 ASN B CA 1
ATOM 2282 C C . ASN B 1 54 ? -20.289 -21.034 -16.091 1.00 13.42 52 ASN B C 1
ATOM 2283 O O . ASN B 1 54 ? -20.636 -20.294 -17.012 1.00 14.98 52 ASN B O 1
ATOM 2288 N N . GLU B 1 55 ? -19.586 -20.606 -15.046 1.00 13.34 53 GLU B N 1
ATOM 2289 C CA . GLU B 1 55 ? -19.200 -19.206 -14.947 1.00 14.24 53 GLU B CA 1
ATOM 2290 C C . GLU B 1 55 ? -18.165 -18.814 -15.991 1.00 13.54 53 GLU B C 1
ATOM 2291 O O . GLU B 1 55 ? -18.284 -17.773 -16.634 1.00 12.95 53 GLU B O 1
ATOM 2297 N N . ILE B 1 56 ? -17.165 -19.661 -16.212 1.00 13.66 54 ILE B N 1
ATOM 2298 C CA . ILE B 1 56 ? -16.143 -19.376 -17.214 1.00 13.07 54 ILE B CA 1
ATOM 2299 C C . ILE B 1 56 ? -16.748 -19.385 -18.614 1.00 13.35 54 ILE B C 1
ATOM 2300 O O . ILE B 1 56 ? -16.498 -18.476 -19.420 1.00 12.64 54 ILE B O 1
ATOM 2305 N N . SER B 1 57 ? -17.562 -20.396 -18.903 1.00 13.07 55 SER B N 1
ATOM 2306 C CA . SER B 1 57 ? -18.211 -20.484 -20.204 1.00 14.85 55 SER B CA 1
ATOM 2307 C C . SER B 1 57 ? -19.032 -19.211 -20.445 1.00 13.66 55 SER B C 1
ATOM 2308 O O . SER B 1 57 ? -19.003 -18.643 -21.540 1.00 11.80 55 SER B O 1
ATOM 2311 N N . SER B 1 58 ? -19.764 -18.767 -19.422 1.00 12.73 56 SER B N 1
ATOM 2312 C CA . SER B 1 58 ? -20.568 -17.548 -19.534 1.00 12.84 56 SER B CA 1
ATOM 2313 C C . SER B 1 58 ? -19.691 -16.353 -19.902 1.00 13.67 56 SER B C 1
ATOM 2314 O O . SER B 1 58 ? -20.003 -15.598 -20.826 1.00 15.52 56 SER B O 1
ATOM 2317 N N . LEU B 1 59 ? -18.593 -16.180 -19.171 1.00 13.92 57 LEU B N 1
ATOM 2318 C CA . LEU B 1 59 ? -17.683 -15.073 -19.432 1.00 13.75 57 LEU B CA 1
ATOM 2319 C C . LEU B 1 59 ? -17.104 -15.105 -20.843 1.00 15.11 57 LEU B C 1
ATOM 2320 O O . LEU B 1 59 ? -17.046 -14.076 -21.523 1.00 14.41 57 LEU B O 1
ATOM 2325 N N . LEU B 1 60 ? -16.675 -16.284 -21.282 1.00 13.73 58 LEU B N 1
ATOM 2326 C CA . LEU B 1 60 ? -16.078 -16.409 -22.605 1.00 13.85 58 LEU B CA 1
ATOM 2327 C C . LEU B 1 60 ? -17.086 -16.185 -23.730 1.00 14.18 58 LEU B C 1
ATOM 2328 O O . LEU B 1 60 ? -16.755 -15.558 -24.740 1.00 13.65 58 LEU B O 1
ATOM 2333 N N . PHE B 1 61 ? -18.314 -16.667 -23.562 1.00 12.15 59 PHE B N 1
ATOM 2334 C CA . PHE B 1 61 ? -19.327 -16.450 -24.588 1.00 13.14 59 PHE B CA 1
ATOM 2335 C C . PHE B 1 61 ? -19.711 -14.973 -24.643 1.00 13.75 59 PHE B C 1
ATOM 2336 O O . PHE B 1 61 ? -20.017 -14.444 -25.712 1.00 14.21 59 PHE B O 1
ATOM 2344 N N . LEU B 1 62 ? -19.700 -14.307 -23.491 1.00 13.11 60 LEU B N 1
ATOM 2345 C CA . LEU B 1 62 ? -20.037 -12.887 -23.447 1.00 14.10 60 LEU B CA 1
ATOM 2346 C C . LEU B 1 62 ? -18.938 -12.074 -24.122 1.00 15.04 60 LEU B C 1
ATOM 2347 O O . LEU B 1 62 ? -19.210 -11.071 -24.786 1.00 16.08 60 LEU B O 1
ATOM 2352 N N . LYS B 1 63 ? -17.694 -12.512 -23.960 1.00 13.40 61 LYS B N 1
ATOM 2353 C CA . LYS B 1 63 ? -16.580 -11.831 -24.599 1.00 15.07 61 LYS B CA 1
ATOM 2354 C C . LYS B 1 63 ? -16.703 -12.047 -26.106 1.00 15.72 61 LYS B C 1
ATOM 2355 O O . LYS B 1 63 ? -16.459 -11.134 -26.895 1.00 17.31 61 LYS B O 1
ATOM 2361 N N . LEU B 1 64 ? -17.092 -13.254 -26.509 1.00 15.04 62 LEU B N 1
ATOM 2362 C CA . LEU B 1 64 ? -17.248 -13.530 -27.933 1.00 16.02 62 LEU B CA 1
ATOM 2363 C C . LEU B 1 64 ? -18.362 -12.661 -28.511 1.00 17.51 62 LEU B C 1
ATOM 2364 O O . LEU B 1 64 ? -18.209 -12.087 -29.593 1.00 16.45 62 LEU B O 1
ATOM 2369 N N . ARG B 1 65 ? -19.470 -12.545 -27.780 1.00 18.02 63 ARG B N 1
ATOM 2370 C CA . ARG B 1 65 ? -20.592 -11.721 -28.230 1.00 19.74 63 ARG B CA 1
ATOM 2371 C C . ARG B 1 65 ? -20.139 -10.277 -28.421 1.00 21.17 63 ARG B C 1
ATOM 2372 O O . ARG B 1 65 ? -20.488 -9.629 -29.410 1.00 21.77 63 ARG B O 1
ATOM 2380 N N . GLU B 1 66 ? -19.367 -9.778 -27.462 1.00 21.60 64 GLU B N 1
ATOM 2381 C CA . GLU B 1 66 ? -18.862 -8.412 -27.507 1.00 24.20 64 GLU B CA 1
ATOM 2382 C C . GLU B 1 66 ? -17.943 -8.220 -28.706 1.00 23.93 64 GLU B C 1
ATOM 2383 O O . GLU B 1 66 ? -17.906 -7.145 -29.309 1.00 23.82 64 GLU B O 1
ATOM 2389 N N . ALA B 1 67 ? -17.206 -9.272 -29.049 1.00 22.26 65 ALA B N 1
ATOM 2390 C CA . ALA B 1 67 ? -16.281 -9.229 -30.172 1.00 22.17 65 ALA B CA 1
ATOM 2391 C C . ALA B 1 67 ? -16.990 -9.436 -31.509 1.00 22.25 65 ALA B C 1
ATOM 2392 O O . ALA B 1 67 ? -16.362 -9.371 -32.566 1.00 23.50 65 ALA B O 1
ATOM 2394 N N . GLY B 1 68 ? -18.293 -9.691 -31.462 1.00 21.82 66 GLY B N 1
ATOM 2395 C CA . GLY B 1 68 ? -19.052 -9.882 -32.687 1.00 22.06 66 GLY B CA 1
ATOM 2396 C C . GLY B 1 68 ? -19.094 -11.295 -33.237 1.00 22.18 66 GLY B C 1
ATOM 2397 O O . GLY B 1 68 ? -19.372 -11.493 -34.421 1.00 23.01 66 GLY B O 1
ATOM 2398 N N . ILE B 1 69 ? -18.824 -12.282 -32.389 1.00 21.14 67 ILE B N 1
ATOM 2399 C CA . ILE B 1 69 ? -18.842 -13.678 -32.811 1.00 20.17 67 ILE B CA 1
ATOM 2400 C C . ILE B 1 69 ? -20.141 -14.344 -32.362 1.00 20.56 67 ILE B C 1
ATOM 2401 O O . ILE B 1 69 ? -20.383 -14.512 -31.168 1.00 20.35 67 ILE B O 1
ATOM 2406 N N . ALA B 1 70 ? -20.969 -14.717 -33.332 1.00 19.16 68 ALA B N 1
ATOM 2407 C CA . ALA B 1 70 ? -22.256 -15.348 -33.064 1.00 18.94 68 ALA B CA 1
ATOM 2408 C C . ALA B 1 70 ? -22.148 -16.621 -32.231 1.00 17.74 68 ALA B C 1
ATOM 2409 O O . ALA B 1 70 ? -21.298 -17.476 -32.492 1.00 16.75 68 ALA B O 1
ATOM 2411 N N . ASN B 1 71 ? -23.010 -16.736 -31.223 1.00 15.13 69 ASN B N 1
ATOM 2412 C CA . ASN B 1 71 ? -23.037 -17.919 -30.371 1.00 14.43 69 ASN B CA 1
ATOM 2413 C C . ASN B 1 71 ? -24.398 -18.081 -29.703 1.00 14.07 69 ASN B C 1
ATOM 2414 O O . ASN B 1 71 ? -25.221 -17.164 -29.717 1.00 15.15 69 ASN B O 1
ATOM 2419 N N . HIS B 1 72 ? -24.627 -19.250 -29.118 1.00 14.01 70 HIS B N 1
ATOM 2420 C CA . HIS B 1 72 ? -25.910 -19.572 -28.492 1.00 13.69 70 HIS B CA 1
ATOM 2421 C C . HIS B 1 72 ? -26.159 -19.055 -27.077 1.00 14.44 70 HIS B C 1
ATOM 2422 O O . HIS B 1 72 ? -27.268 -19.195 -26.557 1.00 15.03 70 HIS B O 1
ATOM 2429 N N . PHE B 1 73 ? -25.153 -18.456 -26.454 1.00 15.19 71 PHE B N 1
ATOM 2430 C CA . PHE B 1 73 ? -25.315 -17.985 -25.080 1.00 15.46 71 PHE B CA 1
ATOM 2431 C C . PHE B 1 73 ? -26.294 -16.829 -24.936 1.00 15.65 71 PHE B C 1
ATOM 2432 O O . PHE B 1 73 ? -26.155 -15.808 -25.601 1.00 16.35 71 PHE B O 1
ATOM 2440 N N . ILE B 1 74 ? -27.282 -16.997 -24.060 1.00 15.63 72 ILE B N 1
ATOM 2441 C CA . ILE B 1 74 ? -28.274 -15.948 -23.816 1.00 17.44 72 ILE B CA 1
ATOM 2442 C C . ILE B 1 74 ? -27.956 -15.210 -22.516 1.00 17.59 72 ILE B C 1
ATOM 2443 O O . ILE B 1 74 ? -27.729 -13.999 -22.523 1.00 18.99 72 ILE B O 1
ATOM 2448 N N . GLU B 1 75 ? -27.932 -15.941 -21.405 1.00 18.18 73 GLU B N 1
ATOM 2449 C CA . GLU B 1 75 ? -27.632 -15.337 -20.110 1.00 19.06 73 GLU B CA 1
ATOM 2450 C C . GLU B 1 75 ? -27.378 -16.390 -19.036 1.00 17.84 73 GLU B C 1
ATOM 2451 O O . GLU B 1 75 ? -27.854 -17.520 -19.137 1.00 17.19 73 GLU B O 1
ATOM 2457 N N . LYS B 1 76 ? -26.627 -16.013 -18.005 1.00 18.23 74 LYS B N 1
ATOM 2458 C CA . LYS B 1 76 ? -26.345 -16.921 -16.899 1.00 18.49 74 LYS B CA 1
ATOM 2459 C C . LYS B 1 76 ? -27.583 -16.931 -15.999 1.00 19.54 74 LYS B C 1
ATOM 2460 O O . LYS B 1 76 ? -28.189 -15.885 -15.775 1.00 20.71 74 LYS B O 1
ATOM 2466 N N . LEU B 1 77 ? -27.952 -18.102 -15.486 1.00 19.50 75 LEU B N 1
ATOM 2467 C CA . LEU B 1 77 ? -29.135 -18.234 -14.630 1.00 20.45 75 LEU B CA 1
ATOM 2468 C C . LEU B 1 77 ? -28.806 -18.384 -13.152 1.00 20.78 75 LEU B C 1
ATOM 2469 O O . LEU B 1 77 ? -29.507 -17.849 -12.289 1.00 22.26 75 LEU B O 1
ATOM 2474 N N . SER B 1 78 ? -27.749 -19.134 -12.866 1.00 20.47 76 SER B N 1
ATOM 2475 C CA . SER B 1 78 ? -27.316 -19.385 -11.497 1.00 21.71 76 SER B CA 1
ATOM 2476 C C . SER B 1 78 ? -25.832 -19.719 -11.561 1.00 21.18 76 SER B C 1
ATOM 2477 O O . SER B 1 78 ? -25.236 -19.687 -12.636 1.00 19.36 76 SER B O 1
ATOM 2480 N N . PRO B 1 79 ? -25.212 -20.046 -10.419 1.00 21.77 77 PRO B N 1
ATOM 2481 C CA . PRO B 1 79 ? -23.785 -20.364 -10.517 1.00 21.30 77 PRO B CA 1
ATOM 2482 C C . PRO B 1 79 ? -23.474 -21.599 -11.371 1.00 19.57 77 PRO B C 1
ATOM 2483 O O . PRO B 1 79 ? -22.354 -21.741 -11.858 1.00 17.83 77 PRO B O 1
ATOM 2487 N N . THR B 1 80 ? -24.462 -22.472 -11.566 1.00 18.03 78 THR B N 1
ATOM 2488 C CA . THR B 1 80 ? -24.267 -23.693 -12.356 1.00 16.65 78 THR B CA 1
ATOM 2489 C C . THR B 1 80 ? -25.136 -23.798 -13.609 1.00 15.44 78 THR B C 1
ATOM 2490 O O . THR B 1 80 ? -24.973 -24.726 -14.400 1.00 15.44 78 THR B O 1
ATOM 2494 N N . GLU B 1 81 ? -26.048 -22.855 -13.803 1.00 16.86 79 GLU B N 1
ATOM 2495 C CA . GLU B 1 81 ? -26.938 -22.928 -14.953 1.00 15.88 79 GLU B CA 1
ATOM 2496 C C . GLU B 1 81 ? -26.900 -21.704 -15.860 1.00 15.06 79 GLU B C 1
ATOM 2497 O O . GLU B 1 81 ? -26.554 -20.602 -15.432 1.00 16.70 79 GLU B O 1
ATOM 2503 N N . GLN B 1 82 ? -27.259 -21.914 -17.122 1.00 15.56 80 GLN B N 1
ATOM 2504 C CA . GLN B 1 82 ? -27.292 -20.839 -18.103 1.00 13.52 80 GLN B CA 1
ATOM 2505 C C . GLN B 1 82 ? -28.322 -21.140 -19.183 1.00 13.62 80 GLN B C 1
ATOM 2506 O O . GLN B 1 82 ? -28.654 -22.300 -19.444 1.00 14.88 80 GLN B O 1
ATOM 2512 N N . LEU B 1 83 ? -28.830 -20.076 -19.791 1.00 15.43 81 LEU B N 1
ATOM 2513 C CA . LEU B 1 83 ? -29.835 -20.160 -20.838 1.00 15.59 81 LEU B CA 1
ATOM 2514 C C . LEU B 1 83 ? -29.151 -20.010 -22.197 1.00 14.52 81 LEU B C 1
ATOM 2515 O O . LEU B 1 83 ? -28.306 -19.136 -22.372 1.00 15.20 81 LEU B O 1
ATOM 2520 N N . VAL B 1 84 ? -29.524 -20.851 -23.158 1.00 14.67 82 VAL B N 1
ATOM 2521 C CA . VAL B 1 84 ? -28.933 -20.789 -24.492 1.00 15.03 82 VAL B CA 1
ATOM 2522 C C . VAL B 1 84 ? -29.961 -21.003 -25.598 1.00 16.14 82 VAL B C 1
ATOM 2523 O O . VAL B 1 84 ? -31.043 -21.541 -25.367 1.00 16.83 82 VAL B O 1
ATOM 2527 N N . ARG B 1 85 ? -29.604 -20.584 -26.806 1.00 16.21 83 ARG B N 1
ATOM 2528 C CA . ARG B 1 85 ? -30.475 -20.745 -27.958 1.00 17.63 83 ARG B CA 1
ATOM 2529 C C . ARG B 1 85 ? -30.381 -22.187 -28.450 1.00 16.93 83 ARG B C 1
ATOM 2530 O O . ARG B 1 85 ? -29.291 -22.741 -28.602 1.00 16.14 83 ARG B O 1
ATOM 2538 N N . ARG B 1 86 ? -31.534 -22.797 -28.695 1.00 16.48 84 ARG B N 1
ATOM 2539 C CA . ARG B 1 86 ? -31.581 -24.178 -29.152 1.00 17.16 84 ARG B CA 1
ATOM 2540 C C . ARG B 1 86 ? -31.163 -24.323 -30.611 1.00 17.11 84 ARG B C 1
ATOM 2541 O O . ARG B 1 86 ? -31.619 -23.577 -31.477 1.00 16.11 84 ARG B O 1
ATOM 2549 N N . VAL B 1 87 ? -30.273 -25.272 -30.873 1.00 17.27 85 VAL B N 1
ATOM 2550 C CA . VAL B 1 87 ? -29.825 -25.551 -32.232 1.00 17.57 85 VAL B CA 1
ATOM 2551 C C . VAL B 1 87 ? -29.720 -27.060 -32.385 1.00 17.28 85 VAL B C 1
ATOM 2552 O O . VAL B 1 87 ? -29.789 -27.795 -31.398 1.00 17.72 85 VAL B O 1
ATOM 2556 N N . THR B 1 88 ? -29.593 -27.526 -33.622 1.00 16.43 86 THR B N 1
ATOM 2557 C CA . THR B 1 88 ? -29.423 -28.948 -33.868 1.00 17.09 86 THR B CA 1
ATOM 2558 C C . THR B 1 88 ? -27.933 -29.069 -34.145 1.00 16.38 86 THR B C 1
ATOM 2559 O O . THR B 1 88 ? -27.433 -28.621 -35.181 1.00 14.59 86 THR B O 1
ATOM 2563 N N . ILE B 1 89 ? -27.226 -29.659 -33.191 1.00 15.71 87 ILE B N 1
ATOM 2564 C CA . ILE B 1 89 ? -25.782 -29.793 -33.276 1.00 15.59 87 ILE B CA 1
ATOM 2565 C C . ILE B 1 89 ? -25.264 -30.576 -34.467 1.00 15.13 87 ILE B C 1
ATOM 2566 O O . ILE B 1 89 ? -25.786 -31.637 -34.807 1.00 15.42 87 ILE B O 1
ATOM 2571 N N . ILE B 1 90 ? -24.242 -30.024 -35.113 1.00 15.71 88 ILE B N 1
ATOM 2572 C CA . ILE B 1 90 ? -23.585 -30.703 -36.218 1.00 14.92 88 ILE B CA 1
ATOM 2573 C C . ILE B 1 90 ? -22.617 -31.597 -35.437 1.00 15.89 88 ILE B C 1
ATOM 2574 O O . ILE B 1 90 ? -21.829 -31.107 -34.629 1.00 14.95 88 ILE B O 1
ATOM 2579 N N . PRO B 1 91 ? -22.675 -32.919 -35.657 1.00 15.71 89 PRO B N 1
ATOM 2580 C CA . PRO B 1 91 ? -21.813 -33.877 -34.954 1.00 16.29 89 PRO B CA 1
ATOM 2581 C C . PRO B 1 91 ? -20.320 -33.815 -35.255 1.00 15.58 89 PRO B C 1
ATOM 2582 O O . PRO B 1 91 ? -19.711 -34.810 -35.666 1.00 15.40 89 PRO B O 1
ATOM 2586 N N . LEU B 1 92 ? -19.734 -32.646 -35.032 1.00 14.73 90 LEU B N 1
ATOM 2587 C CA . LEU B 1 92 ? -18.313 -32.441 -35.266 1.00 14.13 90 LEU B CA 1
ATOM 2588 C C . LEU B 1 92 ? -17.671 -31.677 -34.118 1.00 14.66 90 LEU B C 1
ATOM 2589 O O . LEU B 1 92 ? -18.243 -30.712 -33.604 1.00 13.48 90 LEU B O 1
ATOM 2594 N N . GLU B 1 93 ? -16.490 -32.119 -33.707 1.00 14.03 91 GLU B N 1
ATOM 2595 C CA . GLU B 1 93 ? -15.749 -31.420 -32.666 1.00 15.61 91 GLU B CA 1
ATOM 2596 C C . GLU B 1 93 ? -14.723 -30.642 -33.477 1.00 14.78 91 GLU B C 1
ATOM 2597 O O . GLU B 1 93 ? -13.840 -31.239 -34.097 1.00 12.85 91 GLU B O 1
ATOM 2603 N N . VAL B 1 94 ? -14.862 -29.319 -33.503 1.00 12.69 92 VAL B N 1
ATOM 2604 C CA . VAL B 1 94 ? -13.949 -28.476 -34.271 1.00 13.06 92 VAL B CA 1
ATOM 2605 C C . VAL B 1 94 ? -12.833 -28.016 -33.350 1.00 13.09 92 VAL B C 1
ATOM 2606 O O . VAL B 1 94 ? -13.046 -27.216 -32.439 1.00 12.72 92 VAL B O 1
ATOM 2610 N N . VAL B 1 95 ? -11.634 -28.536 -33.596 1.00 12.62 93 VAL B N 1
ATOM 2611 C CA . VAL B 1 95 ? -10.482 -28.232 -32.766 1.00 14.03 93 VAL B CA 1
ATOM 2612 C C . VAL B 1 95 ? -9.481 -27.281 -33.397 1.00 13.42 93 VAL B C 1
ATOM 2613 O O . VAL B 1 95 ? -9.128 -27.418 -34.565 1.00 15.30 93 VAL B O 1
ATOM 2617 N N . VAL B 1 96 ? -9.035 -26.310 -32.610 1.00 12.75 94 VAL B N 1
ATOM 2618 C CA . VAL B 1 96 ? -8.035 -25.349 -33.056 1.00 12.77 94 VAL B CA 1
ATOM 2619 C C . VAL B 1 96 ? -6.822 -25.531 -32.156 1.00 13.34 94 VAL B C 1
ATOM 2620 O O . VAL B 1 96 ? -6.953 -25.550 -30.934 1.00 13.53 94 VAL B O 1
ATOM 2624 N N . ARG B 1 97 ? -5.645 -25.686 -32.752 1.00 13.71 95 ARG B N 1
ATOM 2625 C CA . ARG B 1 97 ? -4.423 -25.858 -31.969 1.00 14.26 95 ARG B CA 1
ATOM 2626 C C . ARG B 1 97 ? -3.412 -24.782 -32.343 1.00 15.09 95 ARG B C 1
ATOM 2627 O O . ARG B 1 97 ? -3.108 -24.594 -33.516 1.00 14.34 95 ARG B O 1
ATOM 2635 N N . ASN B 1 98 ? -2.900 -24.072 -31.343 1.00 13.62 96 ASN B N 1
ATOM 2636 C CA . ASN B 1 98 ? -1.919 -23.018 -31.586 1.00 15.19 96 ASN B CA 1
ATOM 2637 C C . ASN B 1 98 ? -0.523 -23.544 -31.298 1.00 15.05 96 ASN B C 1
ATOM 2638 O O . ASN B 1 98 ? 0.469 -23.016 -31.804 1.00 15.07 96 ASN B O 1
ATOM 2643 N N . VAL B 1 99 ? -0.471 -24.591 -30.482 1.00 15.81 97 VAL B N 1
ATOM 2644 C CA . VAL B 1 99 ? 0.769 -25.243 -30.070 1.00 18.06 97 VAL B CA 1
ATOM 2645 C C . VAL B 1 99 ? 0.519 -26.751 -30.042 1.00 18.14 97 VAL B C 1
ATOM 2646 O O . VAL B 1 99 ? -0.596 -27.193 -29.774 1.00 17.89 97 VAL B O 1
ATOM 2650 N N . VAL B 1 100 ? 1.546 -27.546 -30.323 1.00 19.03 98 VAL B N 1
ATOM 2651 C CA . VAL B 1 100 ? 1.377 -28.994 -30.305 1.00 18.95 98 VAL B CA 1
ATOM 2652 C C . VAL B 1 100 ? 1.339 -29.504 -28.866 1.00 18.00 98 VAL B C 1
ATOM 2653 O O . VAL B 1 100 ? 2.252 -29.257 -28.085 1.00 19.02 98 VAL B O 1
ATOM 2657 N N . ALA B 1 101 ? 0.272 -30.213 -28.517 1.00 17.34 99 ALA B N 1
ATOM 2658 C CA . ALA B 1 101 ? 0.129 -30.749 -27.170 1.00 16.78 99 ALA B CA 1
ATOM 2659 C C . ALA B 1 101 ? -0.959 -31.814 -27.123 1.00 16.19 99 ALA B C 1
ATOM 2660 O O . ALA B 1 101 ? -1.601 -32.103 -28.132 1.00 16.60 99 ALA B O 1
ATOM 2662 N N . GLY B 1 102 ? -1.142 -32.404 -25.946 1.00 17.06 100 GLY B N 1
ATOM 2663 C CA . GLY B 1 102 ? -2.165 -33.419 -25.759 1.00 17.08 100 GLY B CA 1
ATOM 2664 C C . GLY B 1 102 ? -2.179 -34.559 -26.763 1.00 19.37 100 GLY B C 1
ATOM 2665 O O . GLY B 1 102 ? -1.153 -35.183 -27.038 1.00 19.24 100 GLY B O 1
ATOM 2666 N N . SER B 1 103 ? -3.364 -34.827 -27.303 1.00 19.96 101 SER B N 1
ATOM 2667 C CA . SER B 1 103 ? -3.573 -35.897 -28.271 1.00 22.49 101 SER B CA 1
ATOM 2668 C C . SER B 1 103 ? -2.759 -35.733 -29.549 1.00 20.95 101 SER B C 1
ATOM 2669 O O . SER B 1 103 ? -2.343 -36.726 -30.152 1.00 21.47 101 SER B O 1
ATOM 2672 N N . LEU B 1 104 ? -2.543 -34.493 -29.981 1.00 19.98 102 LEU B N 1
ATOM 2673 C CA . LEU B 1 104 ? -1.758 -34.271 -31.193 1.00 20.36 102 LEU B CA 1
ATOM 2674 C C . LEU B 1 104 ? -0.308 -34.662 -30.939 1.00 21.67 102 LEU B C 1
ATOM 2675 O O . LEU B 1 104 ? 0.314 -35.329 -31.765 1.00 20.03 102 LEU B O 1
ATOM 2680 N N . ALA B 1 105 ? 0.230 -34.245 -29.795 1.00 20.66 103 ALA B N 1
ATOM 2681 C CA . ALA B 1 105 ? 1.612 -34.571 -29.448 1.00 21.77 103 ALA B CA 1
ATOM 2682 C C . ALA B 1 105 ? 1.783 -36.088 -29.438 1.00 22.66 103 ALA B C 1
ATOM 2683 O O . ALA B 1 105 ? 2.813 -36.619 -29.861 1.00 22.78 103 ALA B O 1
ATOM 2685 N N . LYS B 1 106 ? 0.758 -36.781 -28.959 1.00 24.45 104 LYS B N 1
ATOM 2686 C CA . LYS B 1 106 ? 0.779 -38.235 -28.890 1.00 26.46 104 LYS B CA 1
ATOM 2687 C C . LYS B 1 106 ? 0.723 -38.854 -30.286 1.00 27.04 104 LYS B C 1
ATOM 2688 O O . LYS B 1 106 ? 1.431 -39.820 -30.571 1.00 26.16 104 LYS B O 1
ATOM 2694 N N . ARG B 1 107 ? -0.110 -38.285 -31.154 1.00 26.80 105 ARG B N 1
ATOM 2695 C CA . ARG B 1 107 ? -0.277 -38.786 -32.517 1.00 26.82 105 ARG B CA 1
ATOM 2696 C C . ARG B 1 107 ? 0.968 -38.702 -33.400 1.00 26.76 105 ARG B C 1
ATOM 2697 O O . ARG B 1 107 ? 1.256 -39.626 -34.161 1.00 27.05 105 ARG B O 1
ATOM 2705 N N . ILE B 1 108 ? 1.701 -37.598 -33.307 1.00 25.65 106 ILE B N 1
ATOM 2706 C CA . ILE B 1 108 ? 2.884 -37.418 -34.138 1.00 25.07 106 ILE B CA 1
ATOM 2707 C C . ILE B 1 108 ? 4.208 -37.635 -33.410 1.00 24.56 106 ILE B C 1
ATOM 2708 O O . ILE B 1 108 ? 5.278 -37.456 -33.994 1.00 24.43 106 ILE B O 1
ATOM 2713 N N . GLY B 1 109 ? 4.131 -38.018 -32.139 1.00 23.80 107 GLY B N 1
ATOM 2714 C CA . GLY B 1 109 ? 5.332 -38.274 -31.360 1.00 24.42 107 GLY B CA 1
ATOM 2715 C C . GLY B 1 109 ? 6.260 -37.096 -31.126 1.00 23.91 107 GLY B C 1
ATOM 2716 O O . GLY B 1 109 ? 7.482 -37.250 -31.128 1.00 24.14 107 GLY B O 1
ATOM 2717 N N . LEU B 1 110 ? 5.687 -35.915 -30.924 1.00 22.48 108 LEU B N 1
ATOM 2718 C CA . LEU B 1 110 ? 6.471 -34.714 -30.668 1.00 21.43 108 LEU B CA 1
ATOM 2719 C C . LEU B 1 110 ? 6.202 -34.241 -29.246 1.00 21.69 108 LEU B C 1
ATOM 2720 O O . LEU B 1 110 ? 5.119 -34.461 -28.712 1.00 20.86 108 LEU B O 1
ATOM 2725 N N . GLU B 1 111 ? 7.194 -33.598 -28.639 1.00 22.57 109 GLU B N 1
ATOM 2726 C CA . GLU B 1 111 ? 7.064 -33.099 -27.274 1.00 23.36 109 GLU B CA 1
ATOM 2727 C C . GLU B 1 111 ? 6.018 -31.993 -27.187 1.00 22.32 109 GLU B C 1
ATOM 2728 O O . GLU B 1 111 ? 5.896 -31.164 -28.091 1.00 20.85 109 GLU B O 1
ATOM 2734 N N . GLU B 1 112 ? 5.247 -31.982 -26.106 1.00 21.47 110 GLU B N 1
ATOM 2735 C CA . GLU B 1 112 ? 4.243 -30.938 -25.950 1.00 20.54 110 GLU B CA 1
ATOM 2736 C C . GLU B 1 112 ? 4.964 -29.602 -25.893 1.00 19.66 110 GLU B C 1
ATOM 2737 O O . GLU B 1 112 ? 6.010 -29.481 -25.255 1.00 21.55 110 GLU B O 1
ATOM 2743 N N . GLY B 1 113 ? 4.405 -28.601 -26.561 1.00 18.64 111 GLY B N 1
ATOM 2744 C CA . GLY B 1 113 ? 5.026 -27.293 -26.569 1.00 19.90 111 GLY B CA 1
ATOM 2745 C C . GLY B 1 113 ? 5.612 -26.954 -27.924 1.00 21.09 111 GLY B C 1
ATOM 2746 O O . GLY B 1 113 ? 5.856 -25.781 -28.216 1.00 22.52 111 GLY B O 1
ATOM 2747 N N . THR B 1 114 ? 5.840 -27.966 -28.760 1.00 21.38 112 THR B N 1
ATOM 2748 C CA . THR B 1 114 ? 6.395 -27.705 -30.088 1.00 22.72 112 THR B CA 1
ATOM 2749 C C . THR B 1 114 ? 5.462 -26.723 -30.795 1.00 22.82 112 THR B C 1
ATOM 2750 O O . THR B 1 114 ? 4.252 -26.944 -30.878 1.00 22.70 112 THR B O 1
ATOM 2754 N N . PRO B 1 115 ? 6.019 -25.612 -31.302 1.00 23.56 113 PRO B N 1
ATOM 2755 C CA . PRO B 1 115 ? 5.286 -24.555 -32.003 1.00 23.19 113 PRO B CA 1
ATOM 2756 C C . PRO B 1 115 ? 4.759 -24.898 -33.393 1.00 23.33 113 PRO B C 1
ATOM 2757 O O . PRO B 1 115 ? 5.172 -25.881 -34.012 1.00 22.77 113 PRO B O 1
ATOM 2761 N N . LEU B 1 116 ? 3.839 -24.063 -33.865 1.00 22.81 114 LEU B N 1
ATOM 2762 C CA . LEU B 1 116 ? 3.224 -24.209 -35.177 1.00 23.25 114 LEU B CA 1
ATOM 2763 C C . LEU B 1 116 ? 3.346 -22.874 -35.907 1.00 24.80 114 LEU B C 1
ATOM 2764 O O . LEU B 1 116 ? 3.269 -21.816 -35.283 1.00 25.32 114 LEU B O 1
ATOM 2769 N N . GLU B 1 117 ? 3.540 -22.919 -37.223 1.00 26.17 115 GLU B N 1
ATOM 2770 C CA . GLU B 1 117 ? 3.655 -21.692 -38.008 1.00 27.99 115 GLU B CA 1
ATOM 2771 C C . GLU B 1 117 ? 2.341 -20.916 -37.999 1.00 26.37 115 GLU B C 1
ATOM 2772 O O . GLU B 1 117 ? 2.332 -19.687 -38.044 1.00 26.33 115 GLU B O 1
ATOM 2778 N N . ALA B 1 118 ? 1.231 -21.644 -37.950 1.00 24.47 116 ALA B N 1
ATOM 2779 C CA . ALA B 1 118 ? -0.088 -21.028 -37.929 1.00 22.26 116 ALA B CA 1
ATOM 2780 C C . ALA B 1 118 ? -1.062 -21.975 -37.243 1.00 21.30 116 ALA B C 1
ATOM 2781 O O . ALA B 1 118 ? -0.807 -23.176 -37.149 1.00 18.58 116 ALA B O 1
ATOM 2783 N N . PRO B 1 119 ? -2.190 -21.442 -36.745 1.00 20.83 117 PRO B N 1
ATOM 2784 C CA . PRO B 1 119 ? -3.185 -22.279 -36.069 1.00 19.98 117 PRO B CA 1
ATOM 2785 C C . PRO B 1 119 ? -3.632 -23.431 -36.958 1.00 19.85 117 PRO B C 1
ATOM 2786 O O . PRO B 1 119 ? -3.790 -23.268 -38.168 1.00 20.18 117 PRO B O 1
ATOM 2790 N N . LEU B 1 120 ? -3.836 -24.589 -36.339 1.00 18.10 118 LEU B N 1
ATOM 2791 C CA . LEU B 1 120 ? -4.258 -25.794 -37.036 1.00 18.25 118 LEU B CA 1
ATOM 2792 C C . LEU B 1 120 ? -5.701 -26.128 -36.690 1.00 17.55 118 LEU B C 1
ATOM 2793 O O . LEU B 1 120 ? -6.058 -26.185 -35.516 1.00 16.19 118 LEU B O 1
ATOM 2798 N N . VAL B 1 121 ? -6.530 -26.343 -37.705 1.00 17.40 119 VAL B N 1
ATOM 2799 C CA . VAL B 1 121 ? -7.925 -26.696 -37.458 1.00 16.75 119 VAL B CA 1
ATOM 2800 C C . VAL B 1 121 ? -8.108 -28.175 -37.780 1.00 17.27 119 VAL B C 1
ATOM 2801 O O . VAL B 1 121 ? -7.726 -28.631 -38.859 1.00 17.58 119 VAL B O 1
ATOM 2805 N N . GLU B 1 122 ? -8.670 -28.912 -36.826 1.00 16.26 120 GLU B N 1
ATOM 2806 C CA . GLU B 1 122 ? -8.917 -30.349 -36.965 1.00 14.52 120 GLU B CA 1
ATOM 2807 C C . GLU B 1 122 ? -10.384 -30.658 -36.688 1.00 13.80 120 GLU B C 1
ATOM 2808 O O . GLU B 1 122 ? -11.014 -30.008 -35.853 1.00 14.54 120 GLU B O 1
ATOM 2814 N N . PHE B 1 123 ? -10.914 -31.658 -37.382 1.00 11.21 121 PHE B N 1
ATOM 2815 C CA . PHE B 1 123 ? -12.301 -32.072 -37.212 1.00 12.35 121 PHE B CA 1
ATOM 2816 C C . PHE B 1 123 ? -12.381 -33.488 -36.651 1.00 14.05 121 PHE B C 1
ATOM 2817 O O . PHE B 1 123 ? -11.739 -34.402 -37.170 1.00 14.12 121 PHE B O 1
ATOM 2825 N N . TYR B 1 124 ? -13.173 -33.666 -35.598 1.00 12.49 122 TYR B N 1
ATOM 2826 C CA . TYR B 1 124 ? -13.359 -34.981 -34.994 1.00 13.35 122 TYR B CA 1
ATOM 2827 C C . TYR B 1 124 ? -14.842 -35.325 -35.046 1.00 14.34 122 TYR B C 1
ATOM 2828 O O . TYR B 1 124 ? -15.702 -34.458 -34.862 1.00 13.65 122 TYR B O 1
ATOM 2837 N N . TYR B 1 125 ? -15.144 -36.589 -35.315 1.00 13.68 123 TYR B N 1
ATOM 2838 C CA . TYR B 1 125 ? -16.528 -37.033 -35.390 1.00 14.12 123 TYR B CA 1
ATOM 2839 C C . TYR B 1 125 ? -17.085 -37.078 -33.964 1.00 14.17 123 TYR B C 1
ATOM 2840 O O . TYR B 1 125 ? -16.516 -37.740 -33.101 1.00 15.29 123 TYR B O 1
ATOM 2849 N N . LYS B 1 126 ? -18.171 -36.353 -33.701 1.00 14.87 124 LYS B N 1
ATOM 2850 C CA . LYS B 1 126 ? -18.746 -36.386 -32.361 1.00 15.86 124 LYS B CA 1
ATOM 2851 C C . LYS B 1 126 ? -19.585 -37.651 -32.274 1.00 15.96 124 LYS B C 1
ATOM 2852 O O . LYS B 1 126 ? -20.787 -37.644 -32.543 1.00 16.44 124 LYS B O 1
ATOM 2858 N N . ASN B 1 127 ? -18.917 -38.740 -31.922 1.00 18.20 125 ASN B N 1
ATOM 2859 C CA . ASN B 1 127 ? -19.548 -40.041 -31.782 1.00 19.97 125 ASN B CA 1
ATOM 2860 C C . ASN B 1 127 ? -18.687 -40.787 -30.772 1.00 20.96 125 ASN B C 1
ATOM 2861 O O . ASN B 1 127 ? -17.694 -41.423 -31.131 1.00 21.20 125 ASN B O 1
ATOM 2866 N N . ASP B 1 128 ? -19.069 -40.693 -29.503 1.00 21.17 126 ASP B N 1
ATOM 2867 C CA . ASP B 1 128 ? -18.317 -41.328 -28.433 1.00 24.04 126 ASP B CA 1
ATOM 2868 C C . ASP B 1 128 ? -18.202 -42.848 -28.552 1.00 24.02 126 ASP B C 1
ATOM 2869 O O . ASP B 1 128 ? -17.204 -43.429 -28.125 1.00 24.44 126 ASP B O 1
ATOM 2874 N N . ASP B 1 129 ? -19.211 -43.491 -29.131 1.00 24.81 127 ASP B N 1
ATOM 2875 C CA . ASP B 1 129 ? -19.166 -44.946 -29.298 1.00 26.27 127 ASP B CA 1
ATOM 2876 C C . ASP B 1 129 ? -18.032 -45.340 -30.237 1.00 25.68 127 ASP B C 1
ATOM 2877 O O . ASP B 1 129 ? -17.540 -46.470 -30.195 1.00 25.01 127 ASP B O 1
ATOM 2882 N N . LEU B 1 130 ? -17.616 -44.401 -31.081 1.00 24.28 128 LEU B N 1
ATOM 2883 C CA . LEU B 1 130 ? -16.537 -44.651 -32.027 1.00 23.40 128 LEU B CA 1
ATOM 2884 C C . LEU B 1 130 ? -15.235 -44.022 -31.550 1.00 22.93 128 LEU B C 1
ATOM 2885 O O . LEU B 1 130 ? -14.220 -44.071 -32.245 1.00 23.35 128 LEU B O 1
ATOM 2890 N N . GLY B 1 131 ? -15.274 -43.431 -30.359 1.00 21.80 129 GLY B N 1
ATOM 2891 C CA . GLY B 1 131 ? -14.092 -42.807 -29.796 1.00 21.24 129 GLY B CA 1
ATOM 2892 C C . GLY B 1 131 ? -13.758 -41.442 -30.373 1.00 20.79 129 GLY B C 1
ATOM 2893 O O . GLY B 1 131 ? -12.611 -41.004 -30.295 1.00 21.08 129 GLY B O 1
ATOM 2894 N N . ASP B 1 132 ? -14.755 -40.769 -30.945 1.00 18.49 130 ASP B N 1
ATOM 2895 C CA . ASP B 1 132 ? -14.558 -39.443 -31.540 1.00 17.10 130 ASP B CA 1
ATOM 2896 C C . ASP B 1 132 ? -13.294 -39.436 -32.393 1.00 15.46 130 ASP B C 1
ATOM 2897 O O . ASP B 1 132 ? -12.339 -38.709 -32.115 1.00 14.51 130 ASP B O 1
ATOM 2902 N N . PRO B 1 133 ? -13.283 -40.240 -33.461 1.00 15.22 131 PRO B N 1
ATOM 2903 C CA . PRO B 1 133 ? -12.121 -40.322 -34.345 1.00 14.08 131 PRO B CA 1
ATOM 2904 C C . PRO B 1 133 ? -11.852 -39.070 -35.162 1.00 13.26 131 PRO B C 1
ATOM 2905 O O . PRO B 1 133 ? -12.770 -38.324 -35.499 1.00 14.90 131 PRO B O 1
ATOM 2909 N N . LEU B 1 134 ? -10.579 -38.853 -35.470 1.00 12.71 132 LEU B N 1
ATOM 2910 C CA . LEU B 1 134 ? -10.168 -37.733 -36.300 1.00 14.15 132 LEU B CA 1
ATOM 2911 C C . LEU B 1 134 ? -10.778 -37.999 -37.671 1.00 13.86 132 LEU B C 1
ATOM 2912 O O . LEU B 1 134 ? -10.822 -39.144 -38.122 1.00 13.42 132 LEU B O 1
ATOM 2917 N N . LEU B 1 135 ? -11.245 -36.945 -38.329 1.00 13.50 133 LEU B N 1
ATOM 2918 C CA . LEU B 1 135 ? -11.840 -37.072 -39.652 1.00 13.48 133 LEU B CA 1
ATOM 2919 C C . LEU B 1 135 ? -11.136 -36.188 -40.668 1.00 14.74 133 LEU B C 1
ATOM 2920 O O . LEU B 1 135 ? -10.824 -35.031 -40.380 1.00 14.41 133 LEU B O 1
ATOM 2925 N N . LEU B 1 136 ? -10.857 -36.737 -41.847 1.00 13.45 134 LEU B N 1
ATOM 2926 C CA . LEU B 1 136 ? -10.278 -35.922 -42.901 1.00 12.00 134 LEU B CA 1
ATOM 2927 C C . LEU B 1 136 ? -11.514 -35.151 -43.350 1.00 11.21 134 LEU B C 1
ATOM 2928 O O . LEU B 1 136 ? -12.638 -35.609 -43.149 1.00 12.92 134 LEU B O 1
ATOM 2933 N N . GLU B 1 137 ? -11.338 -33.987 -43.948 1.00 12.14 135 GLU B N 1
ATOM 2934 C CA . GLU B 1 137 ? -12.510 -33.256 -44.391 1.00 13.16 135 GLU B CA 1
ATOM 2935 C C . GLU B 1 137 ? -13.308 -34.086 -45.404 1.00 15.56 135 GLU B C 1
ATOM 2936 O O . GLU B 1 137 ? -14.534 -34.032 -45.431 1.00 13.71 135 GLU B O 1
ATOM 2942 N N . ASP B 1 138 ? -12.622 -34.896 -46.205 1.00 16.84 136 ASP B N 1
ATOM 2943 C CA . ASP B 1 138 ? -13.328 -35.733 -47.169 1.00 17.81 136 ASP B CA 1
ATOM 2944 C C . ASP B 1 138 ? -14.273 -36.719 -46.471 1.00 16.59 136 ASP B C 1
ATOM 2945 O O . ASP B 1 138 ? -15.332 -37.041 -47.005 1.00 15.59 136 ASP B O 1
ATOM 2950 N N . HIS B 1 139 ? -13.891 -37.197 -45.285 1.00 14.98 137 HIS B N 1
ATOM 2951 C CA . HIS B 1 139 ? -14.739 -38.132 -44.542 1.00 14.79 137 HIS B CA 1
ATOM 2952 C C . HIS B 1 139 ? -16.043 -37.451 -44.142 1.00 14.14 137 HIS B C 1
ATOM 2953 O O . HIS B 1 139 ? -17.100 -38.083 -44.097 1.00 15.14 137 HIS B O 1
ATOM 2960 N N . ILE B 1 140 ? -15.963 -36.163 -43.830 1.00 15.18 138 ILE B N 1
ATOM 2961 C CA . ILE B 1 140 ? -17.154 -35.416 -43.439 1.00 14.28 138 ILE B CA 1
ATOM 2962 C C . ILE B 1 140 ? -18.187 -35.442 -44.557 1.00 15.56 138 ILE B C 1
ATOM 2963 O O . ILE B 1 140 ? -19.380 -35.616 -44.311 1.00 16.07 138 ILE B O 1
ATOM 2968 N N . PHE B 1 141 ? -17.722 -35.276 -45.789 1.00 16.63 139 PHE B N 1
ATOM 2969 C CA . PHE B 1 141 ? -18.618 -35.265 -46.936 1.00 19.19 139 PHE B CA 1
ATOM 2970 C C . PHE B 1 141 ? -19.158 -36.655 -47.240 1.00 20.34 139 PHE B C 1
ATOM 2971 O O . PHE B 1 141 ? -20.288 -36.798 -47.708 1.00 20.34 139 PHE B O 1
ATOM 2979 N N . ILE B 1 142 ? -18.355 -37.679 -46.969 1.00 20.65 140 ILE B N 1
ATOM 2980 C CA . ILE B 1 142 ? -18.787 -39.051 -47.197 1.00 20.41 140 ILE B CA 1
ATOM 2981 C C . ILE B 1 142 ? -19.932 -39.357 -46.232 1.00 20.98 140 ILE B C 1
ATOM 2982 O O . ILE B 1 142 ? -20.910 -40.007 -46.598 1.00 21.68 140 ILE B O 1
ATOM 2987 N N . LEU B 1 143 ? -19.802 -38.867 -45.002 1.00 20.01 141 LEU B N 1
ATOM 2988 C CA . LEU B 1 143 ? -20.809 -39.060 -43.965 1.00 20.28 141 LEU B CA 1
ATOM 2989 C C . LEU B 1 143 ? -22.002 -38.128 -44.145 1.00 21.28 141 LEU B C 1
ATOM 2990 O O . LEU B 1 143 ? -23.041 -38.316 -43.509 1.00 21.65 141 LEU B O 1
ATOM 2995 N N . LYS B 1 144 ? -21.841 -37.119 -44.996 1.00 21.02 142 LYS B N 1
ATOM 2996 C CA . LYS B 1 144 ? -22.902 -36.149 -45.254 1.00 22.12 142 LYS B CA 1
ATOM 2997 C C . LYS B 1 144 ? -23.231 -35.347 -43.996 1.00 21.43 142 LYS B C 1
ATOM 2998 O O . LYS B 1 144 ? -24.368 -34.907 -43.819 1.00 21.89 142 LYS B O 1
ATOM 3004 N N . LEU B 1 145 ? -22.246 -35.161 -43.122 1.00 19.30 143 LEU B N 1
ATOM 3005 C CA . LEU B 1 145 ? -22.465 -34.415 -41.884 1.00 18.98 143 LEU B CA 1
ATOM 3006 C C . LEU B 1 145 ? -22.647 -32.925 -42.137 1.00 19.86 143 LEU B C 1
ATOM 3007 O O . LEU B 1 145 ? -23.406 -32.254 -41.437 1.00 20.77 143 LEU B O 1
ATOM 3012 N N . ALA B 1 146 ? -21.932 -32.417 -43.132 1.00 18.86 144 ALA B N 1
ATOM 3013 C CA . ALA B 1 146 ? -21.987 -31.006 -43.482 1.00 18.86 144 ALA B CA 1
ATOM 3014 C C . ALA B 1 146 ? -21.513 -30.835 -44.917 1.00 19.04 144 ALA B C 1
ATOM 3015 O O . ALA B 1 146 ? -20.772 -31.671 -45.435 1.00 18.47 144 ALA B O 1
ATOM 3017 N N . SER B 1 147 ? -21.954 -29.757 -45.559 1.00 18.34 145 SER B N 1
ATOM 3018 C CA . SER B 1 147 ? -21.568 -29.473 -46.937 1.00 17.54 145 SER B CA 1
ATOM 3019 C C . SER B 1 147 ? -20.167 -28.883 -46.961 1.00 17.37 145 SER B C 1
ATOM 3020 O O . SER B 1 147 ? -19.630 -28.496 -45.923 1.00 16.92 145 SER B O 1
ATOM 3023 N N . ARG B 1 148 ? -19.569 -28.816 -48.146 1.00 16.31 146 ARG B N 1
ATOM 3024 C CA . ARG B 1 148 ? -18.238 -28.246 -48.269 1.00 17.77 146 ARG B CA 1
ATOM 3025 C C . ARG B 1 148 ? -18.247 -26.792 -47.798 1.00 16.95 146 ARG B C 1
ATOM 3026 O O . ARG B 1 148 ? -17.322 -26.345 -47.120 1.00 15.49 146 ARG B O 1
ATOM 3034 N N . GLU B 1 149 ? -19.296 -26.055 -48.150 1.00 17.96 147 GLU B N 1
ATOM 3035 C CA . GLU B 1 149 ? -19.378 -24.659 -47.740 1.00 17.02 147 GLU B CA 1
ATOM 3036 C C . GLU B 1 149 ? -19.517 -24.530 -46.225 1.00 15.02 147 GLU B C 1
ATOM 3037 O O . GLU B 1 149 ? -18.958 -23.612 -45.628 1.00 15.22 147 GLU B O 1
ATOM 3043 N N . GLU B 1 150 ? -20.248 -25.446 -45.597 1.00 14.29 148 GLU B N 1
ATOM 3044 C CA . GLU B 1 150 ? -20.403 -25.388 -44.145 1.00 15.13 148 GLU B CA 1
ATOM 3045 C C . GLU B 1 150 ? -19.070 -25.672 -43.455 1.00 14.46 148 GLU B C 1
ATOM 3046 O O . GLU B 1 150 ? -18.707 -24.999 -42.491 1.00 13.02 148 GLU B O 1
ATOM 3052 N N . VAL B 1 151 ? -18.336 -26.668 -43.944 1.00 13.89 149 VAL B N 1
ATOM 3053 C CA . VAL B 1 151 ? -17.046 -26.987 -43.343 1.00 14.71 149 VAL B CA 1
ATOM 3054 C C . VAL B 1 151 ? -16.110 -25.784 -43.461 1.00 15.75 149 VAL B C 1
ATOM 3055 O O . VAL B 1 151 ? -15.404 -25.437 -42.511 1.00 16.58 149 VAL B O 1
ATOM 3059 N N . ALA B 1 152 ? -16.109 -25.141 -44.624 1.00 16.12 150 ALA B N 1
ATOM 3060 C CA . ALA B 1 152 ? -15.266 -23.970 -44.834 1.00 16.70 150 ALA B CA 1
ATOM 3061 C C . ALA B 1 152 ? -15.654 -22.869 -43.843 1.00 17.30 150 ALA B C 1
ATOM 3062 O O . ALA B 1 152 ? -14.789 -22.222 -43.256 1.00 17.80 150 ALA B O 1
ATOM 3064 N N . ALA B 1 153 ? -16.957 -22.667 -43.667 1.00 16.98 151 ALA B N 1
ATOM 3065 C CA . ALA B 1 153 ? -17.468 -21.646 -42.752 1.00 17.47 151 ALA B CA 1
ATOM 3066 C C . ALA B 1 153 ? -17.124 -21.974 -41.297 1.00 16.88 151 ALA B C 1
ATOM 3067 O O . ALA B 1 153 ? -16.827 -21.078 -40.504 1.00 17.50 151 ALA B O 1
ATOM 3069 N N . LEU B 1 154 ? -17.173 -23.256 -40.948 1.00 15.88 152 LEU B N 1
ATOM 3070 C CA . LEU B 1 154 ? -16.847 -23.694 -39.591 1.00 15.05 152 LEU B CA 1
ATOM 3071 C C . LEU B 1 154 ? -15.374 -23.430 -39.284 1.00 14.57 152 LEU B C 1
ATOM 3072 O O . LEU B 1 154 ? -15.021 -23.038 -38.170 1.00 14.01 152 LEU B O 1
ATOM 3077 N N . LYS B 1 155 ? -14.515 -23.647 -40.277 1.00 14.32 153 LYS B N 1
ATOM 3078 C CA . LYS B 1 155 ? -13.086 -23.411 -40.102 1.00 13.94 153 LYS B CA 1
ATOM 3079 C C . LYS B 1 155 ? -12.842 -21.928 -39.856 1.00 15.08 153 LYS B C 1
ATOM 3080 O O . LYS B 1 155 ? -12.098 -21.556 -38.946 1.00 13.63 153 LYS B O 1
ATOM 3086 N N . GLN B 1 156 ? -13.475 -21.086 -40.671 1.00 15.58 154 GLN B N 1
ATOM 3087 C CA . GLN B 1 156 ? -13.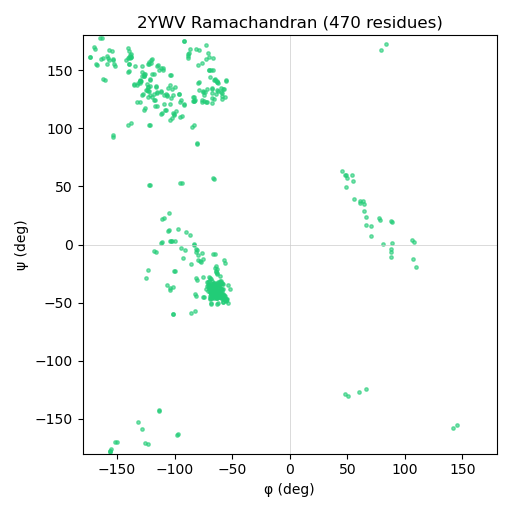345 -19.638 -40.544 1.00 17.14 154 GLN B CA 1
ATOM 3088 C C . GLN B 1 156 ? -13.849 -19.187 -39.171 1.00 15.67 154 GLN B C 1
ATOM 3089 O O . GLN B 1 156 ? -13.212 -18.370 -38.498 1.00 13.76 154 GLN B O 1
ATOM 3095 N N . ALA B 1 157 ? -14.989 -19.728 -38.757 1.00 14.42 155 ALA B N 1
ATOM 3096 C CA . ALA B 1 157 ? -15.575 -19.367 -37.466 1.00 14.41 155 ALA B CA 1
ATOM 3097 C C . ALA B 1 157 ? -14.661 -19.742 -36.308 1.00 14.97 155 ALA B C 1
ATOM 3098 O O . ALA B 1 157 ? -14.460 -18.950 -35.385 1.00 13.72 155 ALA B O 1
ATOM 3100 N N . ALA B 1 158 ? -14.114 -20.952 -36.359 1.00 13.04 156 ALA B N 1
ATOM 3101 C CA . ALA B 1 158 ? -13.220 -21.438 -35.316 1.00 14.29 156 ALA B CA 1
ATOM 3102 C C . ALA B 1 158 ? -11.966 -20.572 -35.225 1.00 15.09 156 ALA B C 1
ATOM 3103 O O . ALA B 1 158 ? -11.475 -20.288 -34.129 1.00 14.67 156 ALA B O 1
ATOM 3105 N N . LEU B 1 159 ? -11.439 -20.153 -36.373 1.00 14.21 157 LEU B N 1
ATOM 3106 C CA . LEU B 1 159 ? -10.250 -19.311 -36.369 1.00 14.94 157 LEU B CA 1
ATOM 3107 C C . LEU B 1 159 ? -10.574 -17.915 -35.834 1.00 14.24 157 LEU B C 1
ATOM 3108 O O . LEU B 1 159 ? -9.728 -17.277 -35.214 1.00 15.00 157 LEU B O 1
ATOM 3113 N N . ALA B 1 160 ? -11.798 -17.445 -36.060 1.00 15.11 158 ALA B N 1
ATOM 3114 C CA . ALA B 1 160 ? -12.194 -16.128 -35.561 1.00 15.01 158 ALA B CA 1
ATOM 3115 C C . ALA B 1 160 ? -12.288 -16.207 -34.034 1.00 16.09 158 ALA B C 1
ATOM 3116 O O . ALA B 1 160 ? -11.910 -15.274 -33.322 1.00 14.87 158 ALA B O 1
ATOM 3118 N N . VAL B 1 161 ? -12.790 -17.334 -33.537 1.00 16.27 159 VAL B N 1
ATOM 3119 C CA . VAL B 1 161 ? -12.896 -17.538 -32.097 1.00 16.53 159 VAL B CA 1
ATOM 3120 C C . VAL B 1 161 ? -11.488 -17.563 -31.513 1.00 15.73 159 VAL B C 1
ATOM 3121 O O . VAL B 1 161 ? -11.229 -16.980 -30.464 1.00 14.85 159 VAL B O 1
ATOM 3125 N N . ASN B 1 162 ? -10.574 -18.238 -32.201 1.00 15.33 160 ASN B N 1
ATOM 3126 C CA . ASN B 1 162 ? -9.199 -18.318 -31.733 1.00 15.56 160 ASN B CA 1
ATOM 3127 C C . ASN B 1 162 ? -8.585 -16.922 -31.649 1.00 16.44 160 ASN B C 1
ATOM 3128 O O . ASN B 1 162 ? -7.934 -16.584 -30.662 1.00 16.74 160 ASN B O 1
ATOM 3133 N N . ASP B 1 163 ? -8.795 -16.110 -32.680 1.00 16.57 161 ASP B N 1
ATOM 3134 C CA . ASP B 1 163 ? -8.247 -14.754 -32.679 1.00 17.83 161 ASP B CA 1
ATOM 3135 C C . ASP B 1 163 ? -8.662 -13.992 -31.427 1.00 17.21 161 ASP B C 1
ATOM 3136 O O . ASP B 1 163 ? -7.827 -13.404 -30.742 1.00 17.28 161 ASP B O 1
ATOM 3141 N N . VAL B 1 164 ? -9.956 -14.007 -31.130 1.00 16.38 162 VAL B N 1
ATOM 3142 C CA . VAL B 1 164 ? -10.468 -13.295 -29.967 1.00 15.93 162 VAL B CA 1
ATOM 3143 C C . VAL B 1 164 ? -10.026 -13.886 -28.632 1.00 15.78 162 VAL B C 1
ATOM 3144 O O . VAL B 1 164 ? -9.537 -13.165 -27.764 1.00 17.18 162 VAL B O 1
ATOM 3148 N N . LEU B 1 165 ? -10.196 -15.194 -28.462 1.00 16.36 163 LEU B N 1
ATOM 3149 C CA . LEU B 1 165 ? -9.832 -15.829 -27.202 1.00 14.71 163 LEU B CA 1
ATOM 3150 C C . LEU B 1 165 ? -8.333 -15.907 -26.944 1.00 15.05 163 LEU B C 1
ATOM 3151 O O . LEU B 1 165 ? -7.891 -15.731 -25.811 1.00 14.32 163 LEU B O 1
ATOM 3156 N N . ARG B 1 166 ? -7.548 -16.166 -27.986 1.00 15.62 164 ARG B N 1
ATOM 3157 C CA . ARG B 1 166 ? -6.099 -16.254 -27.824 1.00 15.23 164 ARG B CA 1
ATOM 3158 C C . ARG B 1 166 ? -5.591 -14.938 -27.255 1.00 14.50 164 ARG B C 1
ATOM 3159 O O . ARG B 1 166 ? -4.775 -14.916 -26.332 1.00 15.42 164 ARG B O 1
ATOM 3167 N N . LEU B 1 167 ? -6.085 -13.835 -27.807 1.00 15.44 165 LEU B N 1
ATOM 3168 C CA . LEU B 1 167 ? -5.679 -12.515 -27.344 1.00 15.93 165 LEU B CA 1
ATOM 3169 C C . LEU B 1 167 ? -6.220 -12.229 -25.945 1.00 15.54 165 LEU B C 1
ATOM 3170 O O . LEU B 1 167 ? -5.491 -11.750 -25.075 1.00 15.40 165 LEU B O 1
ATOM 3175 N N . HIS B 1 168 ? -7.496 -12.529 -25.730 1.00 15.97 166 HIS B N 1
ATOM 3176 C CA . HIS B 1 168 ? -8.118 -12.287 -24.433 1.00 15.63 166 HIS B CA 1
ATOM 3177 C C . HIS B 1 168 ? -7.336 -12.989 -23.321 1.00 15.35 166 HIS B C 1
ATOM 3178 O O . HIS B 1 168 ? -7.049 -12.395 -22.281 1.00 14.40 166 HIS B O 1
ATOM 3185 N N . PHE B 1 169 ? -6.986 -14.252 -23.541 1.00 13.86 167 PHE B N 1
ATOM 3186 C CA . PHE B 1 169 ? -6.225 -14.996 -22.544 1.00 12.98 167 PHE B CA 1
ATOM 3187 C C . PHE B 1 169 ? -4.797 -14.468 -22.409 1.00 13.86 167 PHE B C 1
ATOM 3188 O O . PHE B 1 169 ? -4.275 -14.352 -21.303 1.00 12.71 167 PHE B O 1
ATOM 3196 N N . ALA B 1 170 ? -4.167 -14.143 -23.534 1.00 14.43 168 ALA B N 1
ATOM 3197 C CA . ALA B 1 170 ? -2.800 -13.636 -23.506 1.00 14.84 168 ALA B CA 1
ATOM 3198 C C . ALA B 1 170 ? -2.687 -12.362 -22.671 1.00 16.12 168 ALA B C 1
ATOM 3199 O O . ALA B 1 170 ? -1.719 -12.187 -21.929 1.00 16.39 168 ALA B O 1
ATOM 3201 N N . GLU B 1 171 ? -3.677 -11.482 -22.796 1.00 17.38 169 GLU B N 1
ATOM 3202 C CA . GLU B 1 171 ? -3.696 -10.220 -22.055 1.00 18.42 169 GLU B CA 1
ATOM 3203 C C . GLU B 1 171 ? -3.784 -10.502 -20.560 1.00 18.49 169 GLU B C 1
ATOM 3204 O O . GLU B 1 171 ? -3.474 -9.640 -19.735 1.00 18.03 169 GLU B O 1
ATOM 3210 N N . ARG B 1 172 ? -4.210 -11.718 -20.224 1.00 17.59 170 ARG B N 1
ATOM 3211 C CA . ARG B 1 172 ? -4.362 -12.134 -18.837 1.00 17.44 170 ARG B CA 1
ATOM 3212 C C . ARG B 1 172 ? -3.340 -13.185 -18.418 1.00 15.25 170 ARG B C 1
ATOM 3213 O O . ARG B 1 172 ? -3.541 -13.923 -17.453 1.00 15.14 170 ARG B O 1
ATOM 3221 N N . ASN B 1 173 ? -2.238 -13.234 -19.157 1.00 14.25 171 ASN B N 1
ATOM 3222 C CA . ASN B 1 173 ? -1.138 -14.147 -18.880 1.00 15.48 171 ASN B CA 1
ATOM 3223 C C . ASN B 1 173 ? -1.470 -15.631 -18.940 1.00 13.29 171 ASN B C 1
ATOM 3224 O O . ASN B 1 173 ? -0.948 -16.428 -18.156 1.00 13.23 171 ASN B O 1
ATOM 3229 N N . VAL B 1 174 ? -2.330 -15.998 -19.884 1.00 13.82 172 VAL B N 1
ATOM 3230 C CA . VAL B 1 174 ? -2.710 -17.390 -20.086 1.00 12.97 172 VAL B CA 1
ATOM 3231 C C . VAL B 1 174 ? -2.512 -17.701 -21.565 1.00 12.82 172 VAL B C 1
ATOM 3232 O O . VAL B 1 174 ? -2.975 -16.957 -22.430 1.00 13.64 172 VAL B O 1
ATOM 3236 N N . ARG B 1 175 ? -1.802 -18.785 -21.852 1.00 11.76 173 ARG B N 1
ATOM 3237 C CA . ARG B 1 175 ? -1.565 -19.186 -23.232 1.00 12.53 173 ARG B CA 1
ATOM 3238 C C . ARG B 1 175 ? -2.667 -20.155 -23.639 1.00 12.47 173 ARG B C 1
ATOM 3239 O O . ARG B 1 175 ? -2.837 -21.202 -23.010 1.00 11.84 173 ARG B O 1
ATOM 3247 N N . LEU B 1 176 ? -3.434 -19.796 -24.666 1.00 12.26 174 LEU B N 1
ATOM 3248 C CA . LEU B 1 176 ? -4.487 -20.674 -25.161 1.00 11.36 174 LEU B CA 1
ATOM 3249 C C . LEU B 1 176 ? -3.783 -21.657 -26.098 1.00 12.77 174 LEU B C 1
ATOM 3250 O O . LEU B 1 176 ? -3.440 -21.313 -27.233 1.00 13.93 174 LEU B O 1
ATOM 3255 N N . ILE B 1 177 ? -3.558 -22.873 -25.604 1.00 12.66 175 ILE B N 1
ATOM 3256 C CA . ILE B 1 177 ? -2.851 -23.913 -26.352 1.00 14.16 175 ILE B CA 1
ATOM 3257 C C . ILE B 1 177 ? -3.688 -24.548 -27.454 1.00 14.70 175 ILE B C 1
ATOM 3258 O O . ILE B 1 177 ? -3.213 -24.764 -28.573 1.00 14.60 175 ILE B O 1
ATOM 3263 N N . ASP B 1 178 ? -4.933 -24.865 -27.126 1.00 12.39 176 ASP B N 1
ATOM 3264 C CA . ASP B 1 178 ? -5.851 -25.442 -28.093 1.00 13.49 176 ASP B CA 1
ATOM 3265 C C . ASP B 1 178 ? -7.230 -25.449 -27.458 1.00 12.43 176 ASP B C 1
ATOM 3266 O O . ASP B 1 178 ? -7.369 -25.167 -26.268 1.00 13.10 176 ASP B O 1
ATOM 3271 N N . PHE B 1 179 ? -8.249 -25.740 -28.253 1.00 12.55 177 PHE B N 1
ATOM 3272 C CA . PHE B 1 179 ? -9.608 -25.793 -27.736 1.00 12.81 177 PHE B CA 1
ATOM 3273 C C . PHE B 1 179 ? -10.514 -26.507 -28.723 1.00 13.32 177 PHE B C 1
ATOM 3274 O O . PHE B 1 179 ? -10.184 -26.636 -29.901 1.00 14.24 177 PHE B O 1
ATOM 3282 N N . LYS B 1 180 ? -11.650 -26.987 -28.231 1.00 12.20 178 LYS B N 1
ATOM 3283 C CA . LYS B 1 180 ? -12.605 -27.706 -29.060 1.00 14.52 178 LYS B CA 1
ATOM 3284 C C . LYS B 1 180 ? -13.963 -27.028 -29.014 1.00 14.53 178 LYS B C 1
ATOM 3285 O O . LYS B 1 180 ? -14.466 -26.695 -27.935 1.00 15.31 178 LYS B O 1
ATOM 3291 N N . LEU B 1 181 ? -14.553 -26.831 -30.188 1.00 12.85 179 LEU B N 1
ATOM 3292 C CA . LEU B 1 181 ? -15.852 -26.183 -30.303 1.00 12.97 179 LEU B CA 1
ATOM 3293 C C . LEU B 1 181 ? -16.904 -27.072 -30.948 1.00 11.95 179 LEU B C 1
ATOM 3294 O O . LEU B 1 181 ? -16.585 -28.041 -31.639 1.00 12.20 179 LEU B O 1
ATOM 3299 N N . GLU B 1 182 ? -18.167 -26.730 -30.716 1.00 11.83 180 GLU B N 1
ATOM 3300 C CA . GLU B 1 182 ? -19.285 -27.432 -31.330 1.00 11.30 180 GLU B CA 1
ATOM 3301 C C . GLU B 1 182 ? -20.209 -26.358 -31.895 1.00 11.75 180 GLU B C 1
ATOM 3302 O O . GLU B 1 182 ? -20.423 -25.323 -31.263 1.00 14.29 180 GLU B O 1
ATOM 3308 N N . PHE B 1 183 ? -20.741 -26.605 -33.087 1.00 11.90 181 PHE B N 1
ATOM 3309 C CA . PHE B 1 183 ? -21.640 -25.660 -33.742 1.00 13.47 181 PHE B CA 1
ATOM 3310 C C . PHE B 1 183 ? -22.967 -26.355 -34.020 1.00 13.53 181 PHE B C 1
ATOM 3311 O O . PHE B 1 183 ? -23.025 -27.581 -34.114 1.00 13.71 181 PHE B O 1
ATOM 3319 N N . GLY B 1 184 ? -24.032 -25.571 -34.157 1.00 13.91 182 GLY B N 1
ATOM 3320 C CA . GLY B 1 184 ? -25.329 -26.149 -34.447 1.00 14.96 182 GLY B CA 1
ATOM 3321 C C . GLY B 1 184 ? -26.080 -25.329 -35.479 1.00 15.23 182 GLY B C 1
ATOM 3322 O O . GLY B 1 184 ? -25.734 -24.175 -35.732 1.00 14.98 182 GLY B O 1
ATOM 3323 N N . ARG B 1 185 ? -27.110 -25.922 -36.076 1.00 15.42 183 ARG B N 1
ATOM 3324 C CA . ARG B 1 185 ? -27.909 -25.225 -37.076 1.00 15.37 183 ARG B CA 1
ATOM 3325 C C . ARG B 1 185 ? -29.252 -24.782 -36.502 1.00 15.84 183 ARG B C 1
ATOM 3326 O O . ARG B 1 185 ? -29.832 -25.462 -35.652 1.00 14.96 183 ARG B O 1
ATOM 3334 N N . THR B 1 186 ? -29.734 -23.636 -36.972 1.00 16.40 184 THR B N 1
ATOM 3335 C CA . THR B 1 186 ? -31.033 -23.116 -36.562 1.00 18.36 184 THR B CA 1
ATOM 3336 C C . THR B 1 186 ? -32.024 -23.652 -37.590 1.00 18.75 184 THR B C 1
ATOM 3337 O O . THR B 1 186 ? -31.624 -24.273 -38.574 1.00 18.63 184 THR B O 1
ATOM 3341 N N . ALA B 1 187 ? -33.311 -23.399 -37.378 1.00 20.41 185 ALA B N 1
ATOM 3342 C CA . ALA B 1 187 ? -34.332 -23.881 -38.298 1.00 20.80 185 ALA B CA 1
ATOM 3343 C C . ALA B 1 187 ? -34.134 -23.366 -39.724 1.00 21.38 185 ALA B C 1
ATOM 3344 O O . ALA B 1 187 ? -34.427 -24.073 -40.689 1.00 21.93 185 ALA B O 1
ATOM 3346 N N . ASP B 1 188 ? -33.627 -22.144 -39.855 1.00 22.40 186 ASP B N 1
ATOM 3347 C CA . ASP B 1 188 ? -33.414 -21.546 -41.170 1.00 23.27 186 ASP B CA 1
ATOM 3348 C C . ASP B 1 188 ? -32.070 -21.877 -41.812 1.00 23.48 186 ASP B C 1
ATOM 3349 O O . ASP B 1 188 ? -31.719 -21.315 -42.847 1.00 23.45 186 ASP B O 1
ATOM 3354 N N . GLY B 1 189 ? -31.316 -22.784 -41.200 1.00 22.46 187 GLY B N 1
ATOM 3355 C CA . GLY B 1 189 ? -30.030 -23.153 -41.765 1.00 22.79 187 GLY B CA 1
ATOM 3356 C C . GLY B 1 189 ? -28.864 -22.303 -41.298 1.00 22.48 187 GLY B C 1
ATOM 3357 O O . GLY B 1 189 ? -27.732 -22.510 -41.737 1.00 25.74 187 GLY B O 1
ATOM 3358 N N . ALA B 1 190 ? -29.124 -21.340 -40.421 1.00 20.46 188 ALA B N 1
ATOM 3359 C CA . ALA B 1 190 ? -28.051 -20.497 -39.907 1.00 19.36 188 ALA B CA 1
ATOM 3360 C C . ALA B 1 190 ? -27.233 -21.359 -38.953 1.00 19.88 188 ALA B C 1
ATOM 3361 O O . ALA B 1 190 ? -27.722 -22.376 -38.461 1.00 20.68 188 ALA B O 1
ATOM 3363 N N . ILE B 1 191 ? -25.995 -20.957 -38.700 1.00 17.16 189 ILE B N 1
ATOM 3364 C CA . ILE B 1 191 ? -25.119 -21.712 -37.809 1.00 17.07 189 ILE B CA 1
ATOM 3365 C C . ILE B 1 191 ? -24.648 -20.857 -36.640 1.00 16.27 189 ILE B C 1
ATOM 3366 O O . ILE B 1 191 ? -24.275 -19.700 -36.815 1.00 16.62 189 ILE B O 1
ATOM 3371 N N . LEU B 1 192 ? -24.670 -21.439 -35.444 1.00 15.56 190 LEU B N 1
ATOM 3372 C CA . LEU B 1 192 ? -24.236 -20.743 -34.244 1.00 14.60 190 LEU B CA 1
ATOM 3373 C C . LEU B 1 192 ? -23.248 -21.582 -33.449 1.00 14.75 190 LEU B C 1
ATOM 3374 O O . LEU B 1 192 ? -23.403 -22.795 -33.340 1.00 14.53 190 LEU B O 1
ATOM 3379 N N . LEU B 1 193 ? -22.237 -20.924 -32.896 1.00 13.83 191 LEU B N 1
ATOM 3380 C CA . LEU B 1 193 ? -21.274 -21.603 -32.048 1.00 12.78 191 LEU B CA 1
ATOM 3381 C C . LEU B 1 193 ? -22.110 -21.973 -30.827 1.00 13.00 191 LEU B C 1
ATOM 3382 O O . LEU B 1 193 ? -22.875 -21.150 -30.326 1.00 12.70 191 LEU B O 1
ATOM 3387 N N . ALA B 1 194 ? -21.981 -23.205 -30.355 1.00 11.78 192 ALA B N 1
ATOM 3388 C CA . ALA B 1 194 ? -22.763 -23.644 -29.210 1.00 12.31 192 ALA B CA 1
ATOM 3389 C C . ALA B 1 194 ? -21.915 -24.339 -28.153 1.00 11.17 192 ALA B C 1
ATOM 3390 O O . ALA B 1 194 ? -20.728 -24.059 -27.995 1.00 11.47 192 ALA B O 1
ATOM 3392 N N . ASP B 1 195 ? -22.561 -25.231 -27.416 1.00 12.01 193 ASP B N 1
ATOM 3393 C CA . ASP B 1 195 ? -21.925 -25.995 -26.359 1.00 12.07 193 ASP B CA 1
ATOM 3394 C C . ASP B 1 195 ? -21.323 -25.167 -25.230 1.00 11.83 193 ASP B C 1
ATOM 3395 O O . ASP B 1 195 ? -22.044 -24.366 -24.638 1.00 14.10 193 ASP B O 1
ATOM 3400 N N . GLU B 1 196 ? -19.966 -25.525 -25.026 1.00 11.03 194 GLU B N 1
ATOM 3401 C CA . GLU B 1 196 ? -19.180 -24.974 -23.933 1.00 11.63 194 GLU B CA 1
ATOM 3402 C C . GLU B 1 196 ? -17.773 -24.491 -24.279 1.00 12.54 194 GLU B C 1
ATOM 3403 O O . GLU B 1 196 ? -17.163 -24.956 -25.232 1.00 11.70 194 GLU B O 1
ATOM 3409 N N . ILE B 1 197 ? -17.273 -23.543 -23.494 1.00 11.34 195 ILE B N 1
ATOM 3410 C CA . ILE B 1 197 ? -15.905 -23.051 -23.656 1.00 12.29 195 ILE B CA 1
ATOM 3411 C C . ILE B 1 197 ? -15.419 -22.869 -22.224 1.00 12.51 195 ILE B C 1
ATOM 3412 O O . ILE B 1 197 ? -15.785 -21.904 -21.551 1.00 12.22 195 ILE B O 1
ATOM 3417 N N . SER B 1 198 ? -14.600 -23.808 -21.758 1.00 12.55 196 SER B N 1
ATOM 3418 C CA . SER B 1 198 ? -14.109 -23.780 -20.388 1.00 11.84 196 SER B CA 1
ATOM 3419 C C . SER B 1 198 ? -12.805 -24.553 -20.274 1.00 12.16 196 SER B C 1
ATOM 3420 O O . SER B 1 198 ? -12.291 -25.075 -21.265 1.00 13.16 196 SER B O 1
ATOM 3423 N N . PRO B 1 199 ? -12.255 -24.643 -19.053 1.00 11.82 197 PRO B N 1
ATOM 3424 C CA . PRO B 1 199 ? -11.002 -25.390 -18.908 1.00 11.27 197 PRO B CA 1
ATOM 3425 C C . PRO B 1 199 ? -11.191 -26.882 -19.221 1.00 12.88 197 PRO B C 1
ATOM 3426 O O . PRO B 1 199 ? -10.220 -27.638 -19.283 1.00 12.59 197 PRO B O 1
ATOM 3430 N N . ASP B 1 200 ? -12.439 -27.313 -19.398 1.00 13.19 198 ASP B N 1
ATOM 3431 C CA . ASP B 1 200 ? -12.705 -28.709 -19.747 1.00 13.70 198 ASP B CA 1
ATOM 3432 C C . ASP B 1 200 ? -12.484 -28.868 -21.246 1.00 15.19 198 ASP B C 1
ATOM 3433 O O . ASP B 1 200 ? -12.083 -29.934 -21.719 1.00 16.09 198 ASP B O 1
ATOM 3438 N N . THR B 1 201 ? -12.745 -27.794 -21.986 1.00 14.76 199 THR B N 1
ATOM 3439 C CA . THR B 1 201 ? -12.640 -27.820 -23.439 1.00 14.02 199 THR B CA 1
ATOM 3440 C C . THR B 1 201 ? -11.497 -27.003 -24.026 1.00 14.12 199 THR B C 1
ATOM 3441 O O . THR B 1 201 ? -11.355 -26.937 -25.248 1.00 13.94 199 THR B O 1
ATOM 3445 N N . CYS B 1 202 ? -10.689 -26.393 -23.160 1.00 13.34 200 CYS B N 1
ATOM 3446 C CA . CYS B 1 202 ? -9.547 -25.584 -23.581 1.00 13.85 200 CYS B CA 1
ATOM 3447 C C . CYS B 1 202 ? -8.289 -25.989 -22.829 1.00 15.00 200 CYS B C 1
ATOM 3448 O O . CYS B 1 202 ? -8.336 -26.228 -21.625 1.00 17.32 200 CYS B O 1
ATOM 3451 N N . ARG B 1 203 ? -7.164 -26.054 -23.534 1.00 13.26 201 ARG B N 1
ATOM 3452 C CA . ARG B 1 203 ? -5.896 -26.358 -22.880 1.00 11.55 201 ARG B CA 1
ATOM 3453 C C . ARG B 1 203 ? -5.316 -24.977 -22.600 1.00 11.88 201 ARG B C 1
ATOM 3454 O O . ARG B 1 203 ? -5.153 -24.156 -23.514 1.00 10.72 201 ARG B O 1
ATOM 3462 N N . LEU B 1 204 ? -5.006 -24.725 -21.334 1.00 11.09 202 LEU B N 1
ATOM 3463 C CA . LEU B 1 204 ? -4.525 -23.421 -20.904 1.00 11.72 202 LEU B CA 1
ATOM 3464 C C . LEU B 1 204 ? -3.295 -23.511 -20.013 1.00 11.65 202 LEU B C 1
ATOM 3465 O O . LEU B 1 204 ? -3.324 -24.172 -18.978 1.00 12.43 202 LEU B O 1
ATOM 3470 N N . TRP B 1 205 ? -2.216 -22.852 -20.428 1.00 11.70 203 TRP B N 1
ATOM 3471 C CA . TRP B 1 205 ? -0.975 -22.833 -19.657 1.00 12.08 203 TRP B CA 1
ATOM 3472 C C . TRP B 1 205 ? -0.666 -21.417 -19.190 1.00 12.73 203 TRP B C 1
ATOM 3473 O O . TRP B 1 205 ? -0.802 -20.461 -19.956 1.00 12.58 203 TRP B O 1
ATOM 3484 N N . ASP B 1 206 ? -0.249 -21.280 -17.934 1.00 14.28 204 ASP B N 1
ATOM 3485 C CA . ASP B 1 206 ? 0.097 -19.967 -17.405 1.00 16.98 204 ASP B CA 1
ATOM 3486 C C . ASP B 1 206 ? 1.292 -19.478 -18.218 1.00 18.28 204 ASP B C 1
ATOM 3487 O O . ASP B 1 206 ? 2.248 -20.225 -18.422 1.00 18.28 204 ASP B O 1
ATOM 3492 N N . ALA B 1 207 ? 1.239 -18.232 -18.673 1.00 18.81 205 ALA B N 1
ATOM 3493 C CA . ALA B 1 207 ? 2.311 -17.673 -19.492 1.00 21.70 205 ALA B CA 1
ATOM 3494 C C . ALA B 1 207 ? 3.678 -17.638 -18.814 1.00 23.97 205 ALA B C 1
ATOM 3495 O O . ALA B 1 207 ? 4.707 -17.795 -19.475 1.00 24.84 205 ALA B O 1
ATOM 3497 N N . LYS B 1 208 ? 3.696 -17.435 -17.502 1.00 25.11 206 LYS B N 1
ATOM 3498 C CA . LYS B 1 208 ? 4.959 -17.371 -16.779 1.00 28.15 206 LYS B CA 1
ATOM 3499 C C . LYS B 1 208 ? 5.543 -18.733 -16.412 1.00 29.01 206 LYS B C 1
ATOM 3500 O O . LYS B 1 208 ? 6.670 -19.059 -16.789 1.00 31.47 206 LYS B O 1
ATOM 3506 N N . THR B 1 209 ? 4.765 -19.528 -15.687 1.00 27.72 207 THR B N 1
ATOM 3507 C CA . THR B 1 209 ? 5.211 -20.833 -15.210 1.00 26.36 207 THR B CA 1
ATOM 3508 C C . THR B 1 209 ? 4.894 -22.042 -16.083 1.00 25.84 207 THR B C 1
ATOM 3509 O O . THR B 1 209 ? 5.420 -23.129 -15.848 1.00 25.87 207 THR B O 1
ATOM 3513 N N . ASN B 1 210 ? 4.036 -21.857 -17.078 1.00 24.81 208 ASN B N 1
ATOM 3514 C CA . ASN B 1 210 ? 3.622 -22.949 -17.953 1.00 24.06 208 ASN B CA 1
ATOM 3515 C C . ASN B 1 210 ? 2.807 -23.968 -17.154 1.00 22.33 208 ASN B C 1
ATOM 3516 O O . ASN B 1 210 ? 2.624 -25.107 -17.587 1.00 21.37 208 ASN B O 1
ATOM 3521 N N . GLU B 1 211 ? 2.327 -23.561 -15.982 1.00 20.16 209 GLU B N 1
ATOM 3522 C CA . GLU B 1 211 ? 1.508 -24.446 -15.159 1.00 18.69 209 GLU B CA 1
ATOM 3523 C C . GLU B 1 211 ? 0.236 -24.761 -15.942 1.00 16.24 209 GLU B C 1
ATOM 3524 O O . GLU B 1 211 ? -0.322 -23.891 -16.609 1.00 14.36 209 GLU B O 1
ATOM 3530 N N . LYS B 1 212 ? -0.217 -26.006 -15.859 1.00 14.69 210 LYS B N 1
ATOM 3531 C CA . LYS B 1 212 ? -1.416 -26.423 -16.573 1.00 13.71 210 LYS B CA 1
ATOM 3532 C C . LYS B 1 212 ? -2.660 -26.053 -15.771 1.00 13.97 210 LYS B C 1
ATOM 3533 O O . LYS B 1 212 ? -2.804 -26.441 -14.610 1.00 13.56 210 LYS B O 1
ATOM 3539 N N . LEU B 1 213 ? -3.552 -25.294 -16.403 1.00 13.86 211 LEU B N 1
ATOM 3540 C CA . LEU B 1 213 ? -4.776 -24.819 -15.759 1.00 14.30 211 LEU B CA 1
ATOM 3541 C C . LEU B 1 213 ? -6.008 -25.297 -16.520 1.00 13.81 211 LEU B C 1
ATOM 3542 O O . LEU B 1 213 ? -6.882 -24.506 -16.876 1.00 17.23 211 LEU B O 1
ATOM 3547 N N . ASP B 1 214 ? -6.065 -26.594 -16.783 1.00 13.17 212 ASP B N 1
ATOM 3548 C CA . ASP B 1 214 ? -7.189 -27.173 -17.509 1.00 13.19 212 ASP B CA 1
ATOM 3549 C C . ASP B 1 214 ? -7.391 -28.623 -17.097 1.00 13.75 212 ASP B C 1
ATOM 3550 O O . ASP B 1 214 ? -6.766 -29.098 -16.148 1.00 14.39 212 ASP B O 1
ATOM 3555 N N . LYS B 1 215 ? -8.244 -29.330 -17.829 1.00 14.11 213 LYS B N 1
ATOM 3556 C CA . LYS B 1 215 ? -8.556 -30.717 -17.503 1.00 13.79 213 LYS B CA 1
ATOM 3557 C C . LYS B 1 215 ? -7.370 -31.682 -17.442 1.00 13.23 213 LYS B C 1
ATOM 3558 O O . LYS B 1 215 ? -7.516 -32.796 -16.934 1.00 13.35 213 LYS B O 1
ATOM 3564 N N . ASP B 1 216 ? -6.207 -31.274 -17.948 1.00 13.19 214 ASP B N 1
ATOM 3565 C CA . ASP B 1 216 ? -5.024 -32.136 -17.883 1.00 13.39 214 ASP B CA 1
ATOM 3566 C C . ASP B 1 216 ? -4.656 -32.358 -16.424 1.00 14.74 214 ASP B C 1
ATOM 3567 O O . ASP B 1 216 ? -3.998 -33.343 -16.075 1.00 15.93 214 ASP B O 1
ATOM 3572 N N . VAL B 1 217 ? -5.063 -31.421 -15.577 1.00 14.38 215 VAL B N 1
ATOM 3573 C CA . VAL B 1 217 ? -4.791 -31.515 -14.151 1.00 14.12 215 VAL B CA 1
ATOM 3574 C C . VAL B 1 217 ? -5.477 -32.764 -13.608 1.00 15.02 215 VAL B C 1
ATOM 3575 O O . VAL B 1 217 ? -4.936 -33.458 -12.744 1.00 16.22 215 VAL B O 1
ATOM 3579 N N . PHE B 1 218 ? -6.663 -33.060 -14.135 1.00 15.01 216 PHE B N 1
ATOM 3580 C CA . PHE B 1 218 ? -7.402 -34.245 -13.717 1.00 16.08 216 PHE B CA 1
ATOM 3581 C C . PHE B 1 218 ? -6.877 -35.473 -14.457 1.00 15.80 216 PHE B C 1
ATOM 3582 O O . PHE B 1 218 ? -6.707 -36.538 -13.867 1.00 16.76 216 PHE B O 1
ATOM 3590 N N . ARG B 1 219 ? -6.622 -35.323 -15.752 1.00 16.11 217 ARG B N 1
ATOM 3591 C CA . ARG B 1 219 ? -6.121 -36.435 -16.553 1.00 17.00 217 ARG B CA 1
ATOM 3592 C C . ARG B 1 219 ? -4.830 -37.015 -15.995 1.00 18.04 217 ARG B C 1
ATOM 3593 O O . ARG B 1 219 ? -4.673 -38.231 -15.918 1.00 19.10 217 ARG B O 1
ATOM 3601 N N . ARG B 1 220 ? -3.913 -36.133 -15.609 1.00 18.62 218 ARG B N 1
ATOM 3602 C CA . ARG B 1 220 ? -2.603 -36.541 -15.114 1.00 18.57 218 ARG B CA 1
ATOM 3603 C C . ARG B 1 220 ? -2.394 -36.420 -13.607 1.00 18.57 218 ARG B C 1
ATOM 3604 O O . ARG B 1 220 ? -1.269 -36.543 -13.125 1.00 19.23 218 ARG B O 1
ATOM 3612 N N . ASP B 1 221 ? -3.473 -36.183 -12.866 1.00 18.78 219 ASP B N 1
ATOM 3613 C CA . ASP B 1 221 ? -3.397 -36.050 -11.411 1.00 19.89 219 ASP B CA 1
ATOM 3614 C C . ASP B 1 221 ? -2.296 -35.084 -10.982 1.00 20.49 219 ASP B C 1
ATOM 3615 O O . ASP B 1 221 ? -1.400 -35.443 -10.212 1.00 20.36 219 ASP B O 1
ATOM 3620 N N . LEU B 1 222 ? -2.370 -33.852 -11.472 1.00 18.95 220 LEU B N 1
ATOM 3621 C CA . LEU B 1 222 ? -1.366 -32.848 -11.151 1.00 20.00 220 LEU B CA 1
ATOM 3622 C C . LEU B 1 222 ? -1.726 -32.026 -9.919 1.00 20.34 220 LEU B C 1
ATOM 3623 O O . LEU B 1 222 ? -0.938 -31.192 -9.475 1.00 21.57 220 LEU B O 1
ATOM 3628 N N . GLY B 1 223 ? -2.913 -32.263 -9.369 1.00 19.22 221 GLY B N 1
ATOM 3629 C CA . GLY B 1 223 ? -3.342 -31.519 -8.196 1.00 18.66 221 GLY B CA 1
ATOM 3630 C C . GLY B 1 223 ? -4.836 -31.252 -8.185 1.00 18.22 221 GLY B C 1
ATOM 3631 O O . GLY B 1 223 ? -5.610 -31.986 -8.799 1.00 18.44 221 GLY B O 1
ATOM 3632 N N . SER B 1 224 ? -5.245 -30.203 -7.478 1.00 17.68 222 SER B N 1
ATOM 3633 C CA . SER B 1 224 ? -6.656 -29.838 -7.388 1.00 17.66 222 SER B CA 1
ATOM 3634 C C . SER B 1 224 ? -7.178 -29.253 -8.691 1.00 16.81 222 SER B C 1
ATOM 3635 O O . SER B 1 224 ? -6.662 -28.247 -9.182 1.00 15.74 222 SER B O 1
ATOM 3638 N N . LEU B 1 225 ? -8.213 -29.877 -9.241 1.00 16.09 223 LEU B N 1
ATOM 3639 C CA . LEU B 1 225 ? -8.800 -29.400 -10.483 1.00 15.24 223 LEU B CA 1
ATOM 3640 C C . LEU B 1 225 ? -9.477 -28.047 -10.270 1.00 16.42 223 LEU B C 1
ATOM 3641 O O . LEU B 1 225 ? -9.294 -27.125 -11.070 1.00 12.87 223 LEU B O 1
ATOM 3646 N N . THR B 1 226 ? -10.247 -27.919 -9.192 1.00 15.53 224 THR B N 1
ATOM 3647 C CA . THR B 1 226 ? -10.942 -26.660 -8.929 1.00 15.25 224 THR B CA 1
ATOM 3648 C C . THR B 1 226 ? -9.990 -25.517 -8.602 1.00 14.63 224 THR B C 1
ATOM 3649 O O . THR B 1 226 ? -10.263 -24.371 -8.952 1.00 14.37 224 THR B O 1
ATOM 3653 N N . ASP B 1 227 ? -8.876 -25.811 -7.935 1.00 14.88 225 ASP B N 1
ATOM 3654 C CA . ASP B 1 227 ? -7.911 -24.758 -7.631 1.00 14.68 225 ASP B CA 1
ATOM 3655 C C . ASP B 1 227 ? -7.382 -24.193 -8.945 1.00 15.33 225 ASP B C 1
ATOM 3656 O O . ASP B 1 227 ? -7.187 -22.986 -9.077 1.00 13.89 225 ASP B O 1
ATOM 3661 N N . ALA B 1 228 ? -7.153 -25.078 -9.913 1.00 13.51 226 ALA B N 1
ATOM 3662 C CA . ALA B 1 228 ? -6.635 -24.674 -11.218 1.00 11.86 226 ALA B CA 1
ATOM 3663 C C . ALA B 1 228 ? -7.666 -23.863 -11.995 1.00 12.46 226 ALA B C 1
ATOM 3664 O O . ALA B 1 228 ? -7.340 -22.823 -12.560 1.00 12.07 226 ALA B O 1
ATOM 3666 N N . TYR B 1 229 ? -8.906 -24.342 -12.019 1.00 12.03 227 TYR B N 1
ATOM 3667 C CA . TYR B 1 229 ? -9.982 -23.656 -12.724 1.00 12.27 227 TYR B CA 1
ATOM 3668 C C . TYR B 1 229 ? -10.302 -22.307 -12.085 1.00 12.88 227 TYR B C 1
ATOM 3669 O O . TYR B 1 229 ? -10.677 -21.361 -12.777 1.00 10.73 227 TYR B O 1
ATOM 3678 N N . GLU B 1 230 ? -10.156 -22.217 -10.765 1.00 12.79 228 GLU B N 1
ATOM 3679 C CA . GLU B 1 230 ? -10.413 -20.962 -10.064 1.00 14.74 228 GLU B CA 1
ATOM 3680 C C . GLU B 1 230 ? -9.448 -19.888 -10.569 1.00 14.75 228 GLU B C 1
ATOM 3681 O O . GLU B 1 230 ? -9.817 -18.720 -10.708 1.00 13.37 228 GLU B O 1
ATOM 3687 N N . VAL B 1 231 ? -8.206 -20.283 -10.844 1.00 13.71 229 VAL B N 1
ATOM 3688 C CA . VAL B 1 231 ? -7.225 -19.334 -11.349 1.00 14.34 229 VAL B CA 1
ATOM 3689 C C . VAL B 1 231 ? -7.749 -18.727 -12.643 1.00 13.45 229 VAL B C 1
ATOM 3690 O O . VAL B 1 231 ? -7.693 -17.516 -12.836 1.00 12.78 229 VAL B O 1
ATOM 3694 N N . ILE B 1 232 ? -8.268 -19.569 -13.531 1.00 12.40 230 ILE B N 1
ATOM 3695 C CA . ILE B 1 232 ? -8.788 -19.074 -14.800 1.00 13.11 230 ILE B CA 1
ATOM 3696 C C . ILE B 1 232 ? -9.980 -18.136 -14.587 1.00 13.04 230 ILE B C 1
ATOM 3697 O O . ILE B 1 232 ? -10.054 -17.065 -15.195 1.00 12.19 230 ILE B O 1
ATOM 3702 N N . LEU B 1 233 ? -10.912 -18.534 -13.727 1.00 12.56 231 LEU B N 1
ATOM 3703 C CA . LEU B 1 233 ? -12.076 -17.695 -13.461 1.00 12.38 231 LEU B CA 1
ATOM 3704 C C . LEU B 1 233 ? -11.651 -16.297 -13.009 1.00 12.54 231 LEU B C 1
ATOM 3705 O O . LEU B 1 233 ? -12.151 -15.296 -13.520 1.00 11.99 231 LEU B O 1
ATOM 3710 N N . GLN B 1 234 ? -10.716 -16.222 -12.069 1.00 12.88 232 GLN B N 1
ATOM 3711 C CA . GLN B 1 234 ? -10.279 -14.922 -11.579 1.00 13.37 232 GLN B CA 1
ATOM 3712 C C . GLN B 1 234 ? -9.467 -14.143 -12.621 1.00 13.50 232 GLN B C 1
ATOM 3713 O O . GLN B 1 234 ? -9.574 -12.921 -12.696 1.00 13.26 232 GLN B O 1
ATOM 3719 N N . ARG B 1 235 ? -8.670 -14.840 -13.432 1.00 12.42 233 ARG B N 1
ATOM 3720 C CA . ARG B 1 235 ? -7.898 -14.165 -14.476 1.00 14.42 233 ARG B CA 1
ATOM 3721 C C . ARG B 1 235 ? -8.876 -13.471 -15.423 1.00 14.76 233 ARG B C 1
ATOM 3722 O O . ARG B 1 235 ? -8.582 -12.409 -15.975 1.00 14.48 233 ARG B O 1
ATOM 3730 N N . LEU B 1 236 ? -10.044 -14.083 -15.601 1.00 15.57 234 LEU B N 1
ATOM 3731 C CA . LEU B 1 236 ? -11.069 -13.550 -16.489 1.00 15.78 234 LEU B CA 1
ATOM 3732 C C . LEU B 1 236 ? -11.948 -12.479 -15.844 1.00 16.56 234 LEU B C 1
ATOM 3733 O O . LEU B 1 236 ? -12.862 -11.955 -16.482 1.00 17.21 234 LEU B O 1
ATOM 3738 N N . GLY B 1 237 ? -11.674 -12.157 -14.583 1.00 16.82 235 GLY B N 1
ATOM 3739 C CA . GLY B 1 237 ? -12.444 -11.126 -13.903 1.00 18.60 235 GLY B CA 1
ATOM 3740 C C . GLY B 1 237 ? -13.435 -11.595 -12.852 1.00 20.42 235 GLY B C 1
ATOM 3741 O O . GLY B 1 237 ? -14.170 -10.784 -12.283 1.00 19.88 235 GLY B O 1
ATOM 3742 N N . GLY B 1 238 ? -13.464 -12.896 -12.586 1.00 21.06 236 GLY B N 1
ATOM 3743 C CA . GLY B 1 238 ? -14.384 -13.418 -11.593 1.00 24.68 236 GLY B CA 1
ATOM 3744 C C . GLY B 1 238 ? -15.788 -13.566 -12.142 1.00 28.47 236 GLY B C 1
ATOM 3745 O O . GLY B 1 238 ? -16.101 -13.050 -13.215 1.00 29.42 236 GLY B O 1
ATOM 3746 N N . GLU B 1 239 ? -16.636 -14.266 -11.398 1.00 31.31 237 GLU B N 1
ATOM 3747 C CA . GLU B 1 239 ? -18.017 -14.506 -11.800 1.00 36.77 237 GLU B CA 1
ATOM 3748 C C . GLU B 1 239 ? -18.804 -13.221 -12.043 1.00 38.47 237 GLU B C 1
ATOM 3749 O O . GLU B 1 239 ? -18.237 -12.125 -11.858 1.00 39.02 237 GLU B O 1
#

InterPro domains:
  IPR001636 Phosphoribosylaminoimidazole-succinocarboxamide synthase [TIGR00081] (4-236)
  IPR018236 SAICAR synthetase, conserved site [PS01057] (87-101)
  IPR018236 SAICAR synthetase, conserved site [PS01058] (174-182)
  IPR028923 SAICAR synthetase/ADE2, N-terminal [MF_00137] (5-236)
  IPR028923 SAICAR synthetase/ADE2, N-terminal [PF01259] (7-233)
  IPR033934 Bacterial and archaeal 5-aminoimidazole-4-(N-succinylcarboxamide) ribonucleotide synthase [cd01415] (7-236)

Secondary structure (DSSP, 8-state):
---EEEEEEE-SSEEEEEESSTTEEEEEE-SEEEETTTTEEEE-TTHHHHHHHHHHHHHHHHHHTT--BSEEEE-SSSEEEEE--EE-SEEEEEEEEE-HHHHHHHT--TTEEEEEEEEEEEE--GGGT--EE-HHHHHHHTSS-HHHHHHHHHHHHHHHHHHHHHHHHTTEEEEEEEE-EEE-TTS-EEE-S--STTTEEEEETTT--B-STHHHHTT-S-HHHHHHHHHHHTT--/---EEEEEEE-SSEEEEEESSTTEEEEEE-SEEEETTTTEEEE-TTHHHHHHHHHHHHHHHHHHTT--BSEEEE-SSSEEEEE--EE-SEEEEEEEE--HHHHHHHT--TT-EEEEEEEEEEE--GGGT--EE-HHHHHHHTSS-HHHHHHHHHHHHHHHHHHHHHHHTTTEEEEEEEEEEEE-TTS-EEEES--STTTEEEEETTT--B-STHHHHTT-S-HHHHHHHHHHHTT--

Foldseek 3Di:
DWDFDAWDDDDQFWTWTATPDRFKIKIFGAQKAADDLRPDIDGHPPPLLLFLLLQQLLVVLCVVVVQFAFFDAADDSRMGMGTHFAWLQKKKKKFQWQDDPNCVVVVHDGRHGDPGIDIWIFGNDSVVPRHTDDVVRCVVVVSDDPVVVVVVNVSVVSSCVRVCVLQVVLQKHFGMFIWIWGADPVRDIHTYDGDALAGTFIAGNPPRHTLHSVCVVVVVDRNVVSSVSVCVSSPHD/DWAFDAFDDDDQFWTWTATPDRFKIKIFGAQKDADDLRPDIDGHPPPLLLFLLLQQLLVVLCVVVPAFAFFDAADDSRMGMGTDFAWLQKKKKKFQWQDDPRCVVVVHDGGHGDPGIDIWIFGNDSVVPRHTDDVVNCVVVPSDDPVVVVVVNVSV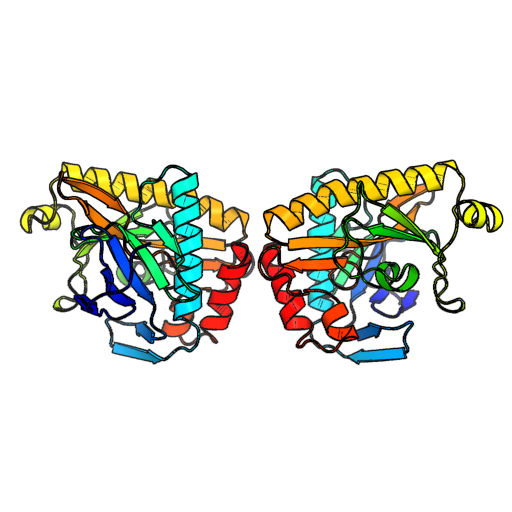VVSCVRVCVLVVVLQKGFGMFIWIWGADPVRDIHTYDGDALAGTFIAGNPPRHTLHCVCVVVVVDRNVVSSVSVCVSSPHD

CATH classification: 3.30.200.20 (+1 more: 3.30.470.20)

Nearest PDB structures (foldseek):
  2ywv-assembly1_A  TM=1.004E+00  e=9.060E-51  Geobacillus kaustophilus
  3nua-assembly1_A  TM=9.927E-01  e=3.211E-36  Clostridium perfringens ATCC 13124
  4fgr-assembly1_A  TM=9.877E-01  e=1.212E-33  Streptococcus pneumoniae
  2z02-assembly1_B  TM=9.824E-01  e=3.475E-32  Methanocaldococcus jannaschii
  2yzl-assembly1_A  TM=9.828E-01  e=3.006E-31  Methanocaldococcus jannaschii

Radius of gyration: 26.51 Å; Cα contacts (8 Å, |Δi|>4): 978; chains: 2; bounding box: 67×69×67 Å

Solvent-accessible surface area: 22097 Å² total; per-residue (Å²): 185,18,72,91,81,107,82,76,142,92,21,96,25,23,47,35,23,8,13,80,54,108,98,17,21,35,7,41,8,43,54,33,2,19,3,102,99,26,151,48,148,44,113,34,86,24,3,0,74,1,1,0,4,0,0,4,41,1,0,71,53,0,112,134,43,64,34,64,12,9,2,43,74,72,55,29,72,39,28,1,5,5,94,104,23,102,62,1,41,1,10,1,9,0,11,7,10,2,0,13,59,12,8,175,134,81,68,79,142,60,29,34,108,58,178,61,49,69,20,17,4,24,35,74,45,56,144,110,39,44,51,65,19,109,64,83,70,0,42,132,73,179,24,8,58,158,148,36,2,50,49,2,57,117,35,0,56,32,0,2,101,28,0,104,108,17,0,56,111,61,58,0,87,5,0,10,2,69,2,9,7,0,66,40,112,143,44,54,49,29,2,3,37,7,0,1,1,24,15,5,24,1,4,10,51,114,74,68,96,46,2,2,31,0,8,20,62,94,108,94,52,56,9,33,97,7,0,52,22,0,0,12,13,14,8,0,66,207,16,74,90,84,116,83,78,142,87,20,109,24,26,56,33,32,10,12,85,68,106,103,16,21,36,8,42,7,39,56,29,1,20,4,100,133,32,138,50,138,41,114,32,85,26,3,0,69,4,2,0,2,0,0,4,45,0,0,70,56,0,112,136,45,68,24,65,11,7,1,46,82,79,57,29,68,41,28,1,4,4,99,109,24,102,63,1,41,2,11,0,12,0,8,9,16,2,0,6,60,12,8,163,136,79,68,78,144,57,27,37,101,54,184,64,48,69,23,18,4,26,35,74,45,80,145,110,45,48,49,65,17,111,64,82,71,0,45,133,75,184,24,8,58,158,149,36,2,59,47,2,63,136,31,0,66,38,0,0,99,29,0,114,106,19,1,56,109,64,58,1,85,6,0,10,2,67,1,7,6,0,63,41,116,144,46,54,49,30,2,2,34,6,1,0,1,23,14,5,24,1,9,9,50,122,74,68,98,46,1,2,32,0,7,21,63,96,109,95,54,56,9,35,99,8,0,53,22,0,0,15,12,15,8,0,69

B-factor: mean 22.23, std 10.65, range [9.55, 119.89]